Protein AF-A0A1V9ZMR1-F1 (afdb_monomer_lite)

pLDDT: mean 74.69, std 26.02, range [22.69, 98.94]

Structure (mmCIF, N/CA/C/O backbone):
data_AF-A0A1V9ZMR1-F1
#
_entry.id   AF-A0A1V9ZMR1-F1
#
loop_
_atom_site.group_PDB
_atom_site.id
_atom_site.type_symbol
_atom_site.label_atom_id
_atom_site.label_alt_id
_atom_site.label_comp_id
_atom_site.label_asym_id
_atom_site.label_entity_id
_atom_site.label_seq_id
_atom_site.pdbx_PDB_ins_code
_atom_site.Cartn_x
_atom_site.Cartn_y
_atom_site.Cartn_z
_atom_site.occupancy
_atom_site.B_iso_or_equiv
_atom_site.auth_seq_id
_atom_site.auth_comp_id
_atom_site.auth_asym_id
_atom_site.auth_atom_id
_atom_site.pdbx_PDB_model_num
ATOM 1 N N . MET A 1 1 ? 82.048 -10.268 -38.237 1.00 40.72 1 MET A N 1
ATOM 2 C CA . MET A 1 1 ? 81.404 -9.074 -38.825 1.00 40.72 1 MET A CA 1
ATOM 3 C C . MET A 1 1 ? 79.980 -9.460 -39.191 1.00 40.72 1 MET A C 1
ATOM 5 O O . MET A 1 1 ? 79.802 -10.261 -40.097 1.00 40.72 1 MET A O 1
ATOM 9 N N . ALA A 1 2 ? 78.994 -9.025 -38.403 1.00 40.44 2 ALA A N 1
ATOM 10 C CA . ALA A 1 2 ? 77.586 -9.368 -38.602 1.00 40.44 2 ALA A CA 1
ATOM 11 C C . ALA A 1 2 ? 76.919 -8.357 -39.550 1.00 40.44 2 ALA A C 1
ATOM 13 O O . ALA A 1 2 ? 77.137 -7.154 -39.434 1.00 40.44 2 ALA A O 1
ATOM 14 N N . ASN A 1 3 ? 76.145 -8.877 -40.499 1.00 40.16 3 ASN A N 1
ATOM 15 C CA . ASN A 1 3 ? 75.461 -8.156 -41.572 1.00 40.16 3 ASN A CA 1
ATOM 16 C C . ASN A 1 3 ? 74.218 -7.416 -41.020 1.00 40.16 3 ASN A C 1
ATOM 18 O O . ASN A 1 3 ? 73.442 -8.052 -40.299 1.00 40.16 3 ASN A O 1
ATOM 22 N N . PRO A 1 4 ? 73.973 -6.124 -41.321 1.00 53.78 4 PRO A N 1
ATOM 23 C CA . PRO A 1 4 ? 72.760 -5.450 -40.869 1.00 53.78 4 PRO A CA 1
ATOM 24 C C . PRO A 1 4 ? 71.544 -5.948 -41.667 1.00 53.78 4 PRO A C 1
ATOM 26 O O . PRO A 1 4 ? 71.547 -5.970 -42.899 1.00 53.78 4 PRO A O 1
ATOM 29 N N . ARG A 1 5 ? 70.497 -6.378 -40.951 1.00 52.12 5 ARG A N 1
ATOM 30 C CA . ARG A 1 5 ? 69.212 -6.795 -41.530 1.00 52.12 5 ARG A CA 1
ATOM 31 C C . ARG A 1 5 ? 68.564 -5.613 -42.259 1.00 52.12 5 ARG A C 1
ATOM 33 O O . ARG A 1 5 ? 68.347 -4.563 -41.661 1.00 52.12 5 ARG A O 1
ATOM 40 N N . LYS A 1 6 ? 68.229 -5.806 -43.538 1.00 55.25 6 LYS A N 1
ATOM 41 C CA . LYS A 1 6 ? 67.330 -4.925 -44.296 1.00 55.25 6 LYS A CA 1
ATOM 42 C C . LYS A 1 6 ? 65.919 -5.050 -43.722 1.00 55.25 6 LYS A C 1
ATOM 44 O O . LYS A 1 6 ? 65.352 -6.139 -43.753 1.00 55.25 6 LYS A O 1
ATOM 49 N N . VAL A 1 7 ? 65.376 -3.942 -43.231 1.00 49.50 7 VAL A N 1
ATOM 50 C CA . VAL A 1 7 ? 63.947 -3.786 -42.938 1.00 49.50 7 VAL A CA 1
ATOM 51 C C . VAL A 1 7 ? 63.210 -3.737 -44.279 1.00 49.50 7 VAL A C 1
ATOM 53 O O . VAL A 1 7 ? 63.598 -2.982 -45.173 1.00 49.50 7 VAL A O 1
ATOM 56 N N . THR A 1 8 ? 62.218 -4.605 -44.466 1.00 52.25 8 THR A N 1
ATOM 57 C CA . THR A 1 8 ? 61.398 -4.667 -45.683 1.00 52.25 8 THR A CA 1
ATOM 58 C C . THR A 1 8 ? 60.171 -3.755 -45.569 1.00 52.25 8 THR A C 1
ATOM 60 O O . THR A 1 8 ? 59.596 -3.662 -44.487 1.00 52.25 8 THR A O 1
ATOM 63 N N . PRO A 1 9 ? 59.698 -3.152 -46.678 1.00 53.91 9 PRO A N 1
ATOM 64 C CA . PRO A 1 9 ? 58.627 -2.137 -46.705 1.00 53.91 9 PRO A CA 1
ATOM 65 C C . PRO A 1 9 ? 57.223 -2.621 -46.279 1.00 53.91 9 PRO A C 1
ATOM 67 O O . PRO A 1 9 ? 56.260 -1.867 -46.357 1.00 53.91 9 PRO A O 1
ATOM 70 N N . MET A 1 10 ? 57.080 -3.871 -45.827 1.00 51.03 10 MET A N 1
ATOM 71 C CA . MET A 1 10 ? 55.825 -4.408 -45.287 1.00 51.03 10 MET A CA 1
ATOM 72 C C . MET A 1 10 ? 55.606 -4.038 -43.810 1.00 51.03 10 MET A C 1
ATOM 74 O O . MET A 1 10 ? 54.456 -3.829 -43.426 1.00 51.03 10 MET A O 1
ATOM 78 N N . ASP A 1 11 ? 56.675 -3.893 -43.014 1.00 49.22 11 ASP A N 1
ATOM 79 C CA . ASP A 1 11 ? 56.573 -3.594 -41.571 1.00 49.22 11 ASP A CA 1
ATOM 80 C C . ASP A 1 11 ? 56.070 -2.164 -41.304 1.00 49.22 11 ASP A C 1
ATOM 82 O O . ASP A 1 11 ? 55.247 -1.952 -40.417 1.00 49.22 11 ASP A O 1
ATOM 86 N N . GLU A 1 12 ? 56.461 -1.187 -42.130 1.00 53.03 12 GLU A N 1
ATOM 87 C CA . GLU A 1 12 ? 55.986 0.202 -41.998 1.00 53.03 12 GLU A CA 1
ATOM 88 C C . GLU A 1 12 ? 54.477 0.334 -42.287 1.00 53.03 12 GLU A C 1
ATOM 90 O O . GLU A 1 12 ? 53.785 1.123 -41.643 1.00 53.03 12 GLU A O 1
ATOM 95 N N . SER A 1 13 ? 53.929 -0.491 -43.190 1.00 53.84 13 SER A N 1
ATOM 96 C CA . SER A 1 13 ? 52.505 -0.440 -43.564 1.00 53.84 13 SER A CA 1
ATOM 97 C C . SER A 1 13 ? 51.562 -0.988 -42.482 1.00 53.84 13 SER A C 1
ATOM 99 O O . SER A 1 13 ? 50.432 -0.514 -42.332 1.00 53.84 13 SER A O 1
ATOM 101 N N . MET A 1 14 ? 52.021 -1.970 -41.695 1.00 53.78 14 MET A N 1
ATOM 102 C CA . MET A 1 14 ? 51.246 -2.555 -40.595 1.00 53.78 14 MET A CA 1
ATOM 103 C C . MET A 1 14 ? 51.212 -1.636 -39.369 1.00 53.78 14 MET A C 1
ATOM 105 O O . MET A 1 14 ? 50.169 -1.524 -38.714 1.00 53.78 14 MET A O 1
ATOM 109 N N . ASP A 1 15 ? 52.310 -0.935 -39.081 1.00 57.62 15 ASP A N 1
ATOM 110 C CA . ASP A 1 15 ? 52.366 0.051 -37.999 1.00 57.62 15 ASP A CA 1
ATOM 111 C C . ASP A 1 15 ? 51.496 1.280 -38.299 1.00 57.62 15 ASP A C 1
ATOM 113 O O . ASP A 1 15 ? 50.778 1.769 -37.417 1.00 57.62 15 ASP A O 1
ATOM 117 N N . GLU A 1 16 ? 51.463 1.731 -39.554 1.00 58.50 16 GLU A N 1
ATOM 118 C CA . GLU A 1 16 ? 50.630 2.858 -39.974 1.00 58.50 16 GLU A CA 1
ATOM 119 C C . GLU A 1 16 ? 49.130 2.520 -39.875 1.00 58.50 16 GLU A C 1
ATOM 121 O O . GLU A 1 16 ? 48.372 3.262 -39.237 1.00 58.50 16 GLU A O 1
ATOM 126 N N . ALA A 1 17 ? 48.715 1.338 -40.349 1.00 58.88 17 ALA A N 1
ATOM 127 C CA . ALA A 1 17 ? 47.338 0.848 -40.227 1.00 58.88 17 ALA A CA 1
ATOM 128 C C . ALA A 1 17 ? 46.895 0.679 -38.758 1.00 58.88 17 ALA A C 1
ATOM 130 O O . ALA A 1 17 ? 45.774 1.038 -38.377 1.00 58.88 17 ALA A O 1
ATOM 131 N N . THR A 1 18 ? 47.786 0.190 -37.891 1.00 63.19 18 THR A N 1
ATOM 132 C CA . THR A 1 18 ? 47.510 0.026 -36.453 1.00 63.19 18 THR A CA 1
ATOM 133 C C . THR A 1 18 ? 47.405 1.381 -35.740 1.00 63.19 18 THR A C 1
ATOM 135 O O . THR A 1 18 ? 46.574 1.564 -34.838 1.00 63.19 18 THR A O 1
ATOM 138 N N . SER A 1 19 ? 48.199 2.367 -36.167 1.00 68.69 19 SER A N 1
ATOM 139 C CA . SER A 1 19 ? 48.128 3.746 -35.673 1.00 68.69 19 SER A CA 1
ATOM 140 C C . SER A 1 19 ? 46.801 4.424 -36.044 1.00 68.69 19 SER A C 1
ATOM 142 O O . SER A 1 19 ? 46.192 5.110 -35.212 1.00 68.69 19 SER A O 1
ATOM 144 N N . GLU A 1 20 ? 46.294 4.160 -37.248 1.00 70.44 20 GLU A N 1
ATOM 145 C CA . GLU A 1 20 ? 45.071 4.758 -37.772 1.00 70.44 20 GLU A CA 1
ATOM 146 C C . GLU A 1 20 ? 43.820 4.194 -37.081 1.00 70.44 20 GLU A C 1
ATOM 148 O O . GLU A 1 20 ? 42.937 4.951 -36.662 1.00 70.44 20 GLU A O 1
ATOM 153 N N . VAL A 1 21 ? 43.791 2.883 -36.815 1.00 71.19 21 VAL A N 1
ATOM 154 C CA . VAL A 1 21 ? 42.733 2.237 -36.015 1.00 71.19 21 VAL A CA 1
ATOM 155 C C . VAL A 1 21 ? 42.695 2.793 -34.586 1.00 71.19 21 VAL A C 1
ATOM 157 O O . VAL A 1 21 ? 41.619 3.113 -34.065 1.00 71.19 21 VAL A O 1
ATOM 160 N N . ARG A 1 22 ? 43.858 2.985 -33.946 1.00 70.88 22 ARG A N 1
ATOM 161 C CA . ARG A 1 22 ? 43.945 3.594 -32.604 1.00 70.88 22 ARG A CA 1
ATOM 162 C C . ARG A 1 22 ? 43.466 5.046 -32.606 1.00 70.88 22 ARG A C 1
ATOM 164 O O . ARG A 1 22 ? 42.767 5.462 -31.677 1.00 70.88 22 ARG A O 1
ATOM 171 N N . ARG A 1 23 ? 43.792 5.813 -33.650 1.00 72.94 23 ARG A N 1
ATOM 172 C CA . ARG A 1 23 ? 43.338 7.200 -33.825 1.00 72.94 23 ARG A CA 1
ATOM 173 C C . ARG A 1 23 ? 41.821 7.270 -34.013 1.00 72.94 23 ARG A C 1
ATOM 175 O O . ARG A 1 23 ? 41.168 8.076 -33.348 1.00 72.94 23 ARG A O 1
ATOM 182 N N . LYS A 1 24 ? 41.242 6.382 -34.823 1.00 73.94 24 LYS A N 1
ATOM 183 C CA . LYS A 1 24 ? 39.790 6.285 -35.031 1.00 73.94 24 LYS A CA 1
ATOM 184 C C . LYS A 1 24 ? 39.051 5.938 -33.734 1.00 73.94 24 LYS A C 1
ATOM 186 O O . LYS A 1 24 ? 38.147 6.670 -33.341 1.00 73.94 24 LYS A O 1
ATOM 191 N N . LYS A 1 25 ? 39.533 4.941 -32.981 1.00 74.44 25 LYS A N 1
ATOM 192 C CA . LYS A 1 25 ? 38.951 4.533 -31.686 1.00 74.44 25 LYS A CA 1
ATOM 193 C C . LYS A 1 25 ? 38.959 5.664 -30.647 1.00 74.44 25 LYS A C 1
ATOM 195 O O . LYS A 1 25 ? 37.958 5.883 -29.969 1.00 74.44 25 LYS A O 1
ATOM 200 N N . ARG A 1 26 ? 40.053 6.435 -30.559 1.00 75.31 26 ARG A N 1
ATOM 201 C CA . ARG A 1 26 ? 40.136 7.628 -29.689 1.00 75.31 26 ARG A CA 1
ATOM 202 C C . ARG A 1 26 ? 39.150 8.720 -30.106 1.00 75.31 26 ARG A C 1
ATOM 204 O O . ARG A 1 26 ? 38.562 9.380 -29.251 1.00 75.31 26 ARG A O 1
ATOM 211 N N . THR A 1 27 ? 38.960 8.898 -31.411 1.00 83.00 27 THR A N 1
ATOM 212 C CA . THR A 1 27 ? 38.038 9.899 -31.961 1.00 83.00 27 THR A CA 1
ATOM 213 C C . THR A 1 27 ? 36.581 9.524 -31.671 1.00 83.00 27 THR A C 1
ATOM 215 O O . THR A 1 27 ? 35.808 10.370 -31.219 1.00 83.00 27 THR A O 1
ATOM 218 N N . ASP A 1 28 ? 36.226 8.247 -31.823 1.00 80.62 28 ASP A N 1
ATOM 219 C CA . ASP A 1 28 ? 34.891 7.726 -31.511 1.00 80.62 28 ASP A CA 1
ATOM 220 C C . ASP A 1 28 ? 34.577 7.804 -30.010 1.00 80.62 28 ASP A C 1
ATOM 222 O O . ASP A 1 28 ? 33.473 8.191 -29.611 1.00 80.62 28 ASP A O 1
ATOM 226 N N . GLU A 1 29 ? 35.557 7.515 -29.149 1.00 79.19 29 GLU A N 1
ATOM 227 C CA . GLU A 1 29 ? 35.392 7.642 -27.701 1.00 79.19 29 GLU A CA 1
ATOM 228 C C . GLU A 1 29 ? 35.200 9.106 -27.274 1.00 79.19 29 GLU A C 1
ATOM 230 O O . GLU A 1 29 ? 34.307 9.411 -26.474 1.00 79.19 29 GLU A O 1
ATOM 235 N N . ALA A 1 30 ? 35.967 10.033 -27.856 1.00 80.94 30 ALA A N 1
ATOM 236 C CA . ALA A 1 30 ? 35.803 11.467 -27.628 1.00 80.94 30 ALA A CA 1
ATOM 237 C C . ALA A 1 30 ? 34.423 11.965 -28.094 1.00 80.94 30 ALA A C 1
ATOM 239 O O . ALA A 1 30 ? 33.764 12.737 -27.389 1.00 80.94 30 ALA A O 1
ATOM 240 N N . LEU A 1 31 ? 33.936 11.478 -29.240 1.00 81.38 31 LEU A N 1
ATOM 241 C CA . LEU A 1 31 ? 32.598 11.789 -29.742 1.00 81.38 31 LEU A CA 1
ATOM 242 C C . LEU A 1 31 ? 31.509 11.257 -28.796 1.00 81.38 31 LEU A C 1
ATOM 244 O O . LEU A 1 31 ? 30.530 11.958 -28.516 1.00 81.38 31 LEU A O 1
ATOM 248 N N . ARG A 1 32 ? 31.693 10.047 -28.251 1.00 78.81 32 ARG A N 1
ATOM 249 C CA . ARG A 1 32 ? 30.771 9.434 -27.284 1.00 78.81 32 ARG A CA 1
ATOM 250 C C . ARG A 1 32 ? 30.720 10.221 -25.975 1.00 78.81 32 ARG A C 1
ATOM 252 O O . ARG A 1 32 ? 29.622 10.513 -25.501 1.00 78.81 32 ARG A O 1
ATOM 259 N N . ARG A 1 33 ? 31.875 10.639 -25.441 1.00 83.81 33 ARG A N 1
ATOM 260 C CA . ARG A 1 33 ? 31.962 11.505 -24.248 1.00 83.81 33 ARG A CA 1
ATOM 261 C C . ARG A 1 33 ? 31.252 12.838 -24.475 1.00 83.81 33 ARG A C 1
ATOM 263 O O . ARG A 1 33 ? 30.378 13.201 -23.695 1.00 83.81 33 ARG A O 1
ATOM 270 N N . LYS A 1 34 ? 31.504 13.498 -25.609 1.00 84.12 34 LYS A N 1
ATOM 271 C CA . LYS A 1 34 ? 30.852 14.769 -25.973 1.00 84.12 34 LYS A CA 1
ATOM 272 C C . LYS A 1 34 ? 29.332 14.627 -26.139 1.00 84.12 34 LYS A C 1
ATOM 274 O O . LYS A 1 34 ? 28.573 15.546 -25.822 1.00 84.12 34 LYS A O 1
ATOM 279 N N . LYS A 1 35 ? 28.854 13.472 -26.620 1.00 82.25 35 LYS A N 1
ATOM 280 C CA . LYS A 1 35 ? 27.419 13.152 -26.711 1.00 82.25 35 LYS A CA 1
ATOM 281 C C . LYS A 1 35 ? 26.794 12.951 -25.326 1.00 82.25 35 LYS A C 1
ATOM 283 O O . LYS A 1 35 ? 25.692 13.448 -25.098 1.00 82.25 35 LYS A O 1
ATOM 288 N N . GLU A 1 36 ? 27.482 12.277 -24.406 1.00 80.31 36 GLU A N 1
ATOM 289 C CA . GLU A 1 36 ? 27.025 12.111 -23.018 1.00 80.31 36 GLU A CA 1
ATOM 290 C C . GLU A 1 36 ? 27.040 13.429 -22.233 1.00 80.31 36 GLU A C 1
ATOM 292 O O . GLU A 1 36 ? 26.062 13.742 -21.556 1.00 80.31 36 GLU A O 1
ATOM 297 N N . GLU A 1 37 ? 28.056 14.274 -22.407 1.00 85.25 37 GLU A N 1
ATOM 298 C CA . GLU A 1 37 ? 28.092 15.624 -21.827 1.00 85.25 37 GLU A CA 1
ATOM 299 C C . GLU A 1 37 ? 26.918 16.482 -22.310 1.00 85.25 37 GLU A C 1
ATOM 301 O O . GLU A 1 37 ? 26.237 17.119 -21.506 1.00 85.25 37 GLU A O 1
ATOM 306 N N . ARG A 1 38 ? 26.606 16.446 -23.614 1.00 82.94 38 ARG A N 1
ATOM 307 C CA . ARG A 1 38 ? 25.438 17.146 -24.177 1.00 82.94 38 ARG A CA 1
ATOM 308 C C . ARG A 1 38 ? 24.120 16.627 -23.605 1.00 82.94 38 ARG A C 1
ATOM 310 O O . ARG A 1 38 ? 23.246 17.430 -23.281 1.00 82.94 38 ARG A O 1
ATOM 317 N N . LYS A 1 39 ? 23.967 15.308 -23.445 1.00 76.38 39 LYS A N 1
ATOM 318 C CA . LYS A 1 39 ? 22.781 14.713 -22.801 1.00 76.38 39 LYS A CA 1
ATOM 319 C C . LYS A 1 39 ? 22.681 15.108 -21.327 1.00 76.38 39 LYS A C 1
ATOM 321 O O . LYS A 1 39 ? 21.587 15.430 -20.869 1.00 76.38 39 LYS A O 1
ATOM 326 N N . SER A 1 40 ? 23.796 15.107 -20.600 1.00 76.44 40 SER A N 1
ATOM 327 C CA . SER A 1 40 ? 23.865 15.518 -19.194 1.00 76.44 40 SER A CA 1
ATOM 328 C C . SER A 1 40 ? 23.487 16.994 -19.031 1.00 76.44 40 SER A C 1
ATOM 330 O O . SER A 1 40 ? 22.601 17.328 -18.246 1.00 76.44 40 SER A O 1
ATOM 332 N N . ALA A 1 41 ? 24.041 17.873 -19.871 1.00 79.75 41 ALA A N 1
ATOM 333 C CA . ALA A 1 41 ? 23.693 19.290 -19.902 1.00 79.75 41 ALA A CA 1
ATOM 334 C C . ALA A 1 41 ? 22.216 19.524 -20.271 1.00 79.75 41 ALA A C 1
ATOM 336 O O . ALA A 1 41 ? 21.562 20.378 -19.675 1.00 79.75 41 ALA A O 1
ATOM 337 N N . ALA A 1 42 ? 21.659 18.750 -21.208 1.00 75.44 42 ALA A N 1
ATOM 338 C CA . ALA A 1 42 ? 20.239 18.820 -21.555 1.00 75.44 42 ALA A CA 1
ATOM 339 C C . ALA A 1 42 ? 19.331 18.365 -20.398 1.00 75.44 42 ALA A C 1
ATOM 341 O O . ALA A 1 42 ? 18.312 19.004 -20.136 1.00 75.44 42 ALA A O 1
ATOM 342 N N . ARG A 1 43 ? 19.713 17.305 -19.667 1.00 77.69 43 ARG A N 1
ATOM 343 C CA . ARG A 1 43 ? 19.013 16.865 -18.447 1.00 77.69 43 ARG A CA 1
ATOM 344 C C . ARG A 1 43 ? 19.057 17.939 -17.365 1.00 77.69 43 ARG A C 1
ATOM 346 O O . ARG A 1 43 ? 18.012 18.237 -16.799 1.00 77.69 43 ARG A O 1
ATOM 353 N N . LYS A 1 44 ? 20.222 18.558 -17.143 1.00 76.69 44 LYS A N 1
ATOM 354 C CA . LYS A 1 44 ? 20.385 19.663 -16.191 1.00 76.69 44 LYS A CA 1
ATOM 355 C C . LYS A 1 44 ? 19.506 20.859 -16.562 1.00 76.69 44 LYS A C 1
ATOM 357 O O . LYS A 1 44 ? 18.705 21.286 -15.750 1.00 76.69 44 LYS A O 1
ATOM 362 N N . ARG A 1 45 ? 19.524 21.309 -17.822 1.00 77.81 45 ARG A N 1
ATOM 363 C CA . ARG A 1 45 ? 18.645 22.398 -18.298 1.00 77.81 45 ARG A CA 1
ATOM 364 C C . ARG A 1 45 ? 17.158 22.074 -18.151 1.00 77.81 45 ARG A C 1
ATOM 366 O O . ARG A 1 45 ? 16.372 22.959 -17.830 1.00 77.81 45 ARG A O 1
ATOM 373 N N . LYS A 1 46 ? 16.754 20.825 -18.410 1.00 68.12 46 LYS A N 1
ATOM 374 C CA . LYS A 1 46 ? 15.365 20.386 -18.213 1.00 68.12 46 LYS A CA 1
ATOM 375 C C . LYS A 1 46 ? 14.983 20.418 -16.733 1.00 68.12 46 LYS A C 1
ATOM 377 O O . LYS A 1 46 ? 13.898 20.891 -16.417 1.00 68.12 46 LYS A O 1
ATOM 382 N N . HIS A 1 47 ? 15.873 19.949 -15.861 1.00 68.44 47 HIS A N 1
ATOM 383 C CA . HIS A 1 47 ? 15.715 20.020 -14.413 1.00 68.44 47 HIS A CA 1
ATOM 384 C C . HIS A 1 47 ? 15.603 21.477 -13.941 1.00 68.44 47 HIS A C 1
ATOM 386 O O . HIS A 1 47 ? 14.606 21.817 -13.321 1.00 68.44 47 HIS A O 1
ATOM 392 N N . ASP A 1 48 ? 16.519 22.359 -14.346 1.00 70.69 48 ASP A N 1
ATOM 393 C CA . ASP A 1 48 ? 16.503 23.780 -13.975 1.00 70.69 48 ASP A CA 1
ATOM 394 C C . ASP A 1 48 ? 15.211 24.479 -14.441 1.00 70.69 48 ASP A C 1
ATOM 396 O O . ASP A 1 48 ? 14.601 25.231 -13.683 1.00 70.69 48 ASP A O 1
ATOM 400 N N . LYS A 1 49 ? 14.732 24.181 -15.662 1.00 67.62 49 LYS A N 1
ATOM 401 C CA . LYS A 1 49 ? 13.441 24.684 -16.167 1.00 67.62 49 LYS A CA 1
ATOM 402 C C . LYS A 1 49 ? 12.249 24.168 -15.356 1.00 67.62 49 LYS A C 1
ATOM 404 O O . LYS A 1 49 ? 11.324 24.932 -15.102 1.00 67.62 49 LYS A O 1
ATOM 409 N N . GLN A 1 50 ? 12.249 22.891 -14.970 1.00 52.50 50 GLN A N 1
ATOM 410 C CA . GLN A 1 50 ? 11.187 22.310 -14.141 1.00 52.50 50 GLN A CA 1
ATOM 411 C C . GLN A 1 50 ? 11.182 22.914 -12.734 1.00 52.50 50 GLN A C 1
ATOM 413 O O . GLN A 1 50 ? 10.113 23.255 -12.237 1.00 52.50 50 GLN A O 1
ATOM 418 N N . THR A 1 51 ? 12.358 23.116 -12.137 1.00 55.69 51 THR A N 1
ATOM 419 C CA . THR A 1 51 ? 12.516 23.795 -10.846 1.00 55.69 51 THR A CA 1
ATOM 420 C C . THR A 1 51 ? 12.008 25.232 -10.925 1.00 55.69 51 THR A C 1
ATOM 422 O O . THR A 1 51 ? 11.163 25.620 -10.128 1.00 55.69 51 THR A O 1
ATOM 425 N N . ALA A 1 52 ? 12.421 26.001 -11.938 1.00 61.81 52 ALA A N 1
ATOM 426 C CA . ALA A 1 52 ? 11.963 27.378 -12.127 1.00 61.81 52 ALA A CA 1
ATOM 427 C C . ALA A 1 52 ? 10.444 27.473 -12.364 1.00 61.81 52 ALA A C 1
ATOM 429 O O . ALA A 1 52 ? 9.787 28.365 -11.827 1.00 61.81 52 ALA A O 1
ATOM 430 N N . ALA A 1 53 ? 9.867 26.544 -13.135 1.00 54.47 53 ALA A N 1
ATOM 431 C CA . ALA A 1 53 ? 8.422 26.464 -13.333 1.00 54.47 53 ALA A CA 1
ATOM 432 C C . ALA A 1 53 ? 7.686 26.141 -12.024 1.00 54.47 53 ALA A C 1
ATOM 434 O O . ALA A 1 53 ? 6.680 26.783 -11.728 1.00 54.47 53 ALA A O 1
ATOM 435 N N . ALA A 1 54 ? 8.203 25.209 -11.217 1.00 47.69 54 ALA A N 1
ATOM 436 C CA . ALA A 1 54 ? 7.645 24.885 -9.905 1.00 47.69 54 ALA A CA 1
ATOM 437 C C . ALA A 1 54 ? 7.683 26.096 -8.957 1.00 47.69 54 ALA A C 1
ATOM 439 O O . ALA A 1 54 ? 6.661 26.429 -8.362 1.00 47.69 54 ALA A O 1
ATOM 440 N N . THR A 1 55 ? 8.806 26.822 -8.900 1.00 58.47 55 THR A N 1
ATOM 441 C CA . THR A 1 55 ? 8.936 28.056 -8.107 1.00 58.47 55 THR A CA 1
ATOM 442 C C . THR A 1 55 ? 7.963 29.142 -8.575 1.00 58.47 55 THR A C 1
ATOM 444 O O . THR A 1 55 ? 7.330 29.812 -7.758 1.00 58.47 55 THR A O 1
ATOM 447 N N . LYS A 1 56 ? 7.782 29.305 -9.893 1.00 57.31 56 LYS A N 1
ATOM 448 C CA . LYS A 1 56 ? 6.822 30.271 -10.445 1.00 57.31 56 LYS A CA 1
ATOM 449 C C . LYS A 1 56 ? 5.381 29.887 -10.104 1.00 57.31 56 LYS A C 1
ATOM 451 O O . LYS A 1 56 ? 4.615 30.751 -9.687 1.00 57.31 56 LYS A O 1
ATOM 456 N N . ILE A 1 57 ? 5.022 28.607 -10.199 1.00 50.75 57 ILE A N 1
ATOM 457 C CA . ILE A 1 57 ? 3.703 28.115 -9.778 1.00 50.75 57 ILE A CA 1
ATOM 458 C C . ILE A 1 57 ? 3.479 28.368 -8.282 1.00 50.75 57 ILE A C 1
ATOM 460 O O . ILE A 1 57 ? 2.430 28.895 -7.924 1.00 50.75 57 ILE A O 1
ATOM 464 N N . GLN A 1 58 ? 4.461 28.082 -7.421 1.00 47.94 58 GLN A N 1
ATOM 465 C CA . GLN A 1 58 ? 4.370 28.384 -5.987 1.00 47.94 58 GLN A CA 1
ATOM 466 C C . GLN A 1 58 ? 4.129 29.880 -5.732 1.00 47.94 58 GLN A C 1
ATOM 468 O O . GLN A 1 58 ? 3.266 30.229 -4.930 1.00 47.94 58 GLN A O 1
ATOM 473 N N . SER A 1 59 ? 4.811 30.776 -6.457 1.00 51.72 59 SER A N 1
ATOM 474 C CA . SER A 1 59 ? 4.583 32.225 -6.330 1.00 51.72 59 SER A CA 1
ATOM 475 C C . SER A 1 59 ? 3.172 32.662 -6.752 1.00 51.72 59 SER A C 1
ATOM 477 O O . SER A 1 59 ? 2.571 33.510 -6.094 1.00 51.72 59 SER A O 1
ATOM 479 N N . LEU A 1 60 ? 2.609 32.047 -7.799 1.00 48.44 60 LEU A N 1
ATOM 480 C CA . LEU A 1 60 ? 1.254 32.332 -8.281 1.00 48.44 60 LEU A CA 1
ATOM 481 C C . LEU A 1 60 ? 0.183 31.806 -7.316 1.00 48.44 60 LEU A C 1
ATOM 483 O O . LEU A 1 60 ? -0.793 32.503 -7.053 1.00 48.44 60 LEU A O 1
ATOM 487 N N . VAL A 1 61 ? 0.389 30.614 -6.747 1.00 45.19 61 VAL A N 1
ATOM 488 C CA . VAL A 1 61 ? -0.495 30.037 -5.721 1.00 45.19 61 VAL A CA 1
ATOM 489 C C . VAL A 1 61 ? -0.497 30.904 -4.460 1.00 45.19 61 VAL A C 1
ATOM 491 O O . VAL A 1 61 ? -1.574 31.217 -3.955 1.00 45.19 61 VAL A O 1
ATOM 494 N N . ARG A 1 62 ? 0.673 31.386 -4.010 1.00 46.44 62 ARG A N 1
ATOM 495 C CA . ARG A 1 62 ? 0.761 32.347 -2.895 1.00 46.44 62 ARG A CA 1
ATOM 496 C C . ARG A 1 62 ? 0.018 33.648 -3.210 1.00 46.44 62 ARG A C 1
ATOM 498 O O . ARG A 1 62 ? -0.760 34.110 -2.386 1.00 46.44 62 ARG A O 1
ATOM 505 N N . GLY A 1 63 ? 0.193 34.208 -4.410 1.00 40.62 63 GLY A N 1
ATOM 506 C CA . GLY A 1 63 ? -0.508 35.429 -4.831 1.00 40.62 63 GLY A CA 1
ATOM 507 C C . GLY A 1 63 ? -2.036 35.283 -4.885 1.00 40.62 63 GLY A C 1
ATOM 508 O O . GLY A 1 63 ? -2.756 36.208 -4.509 1.00 40.62 63 GLY A O 1
ATOM 509 N N . ALA A 1 64 ? -2.537 34.116 -5.301 1.00 42.25 64 ALA A N 1
ATOM 510 C CA . ALA A 1 64 ? -3.968 33.812 -5.320 1.00 42.25 64 ALA A CA 1
ATOM 511 C C . ALA A 1 64 ? -4.544 33.598 -3.906 1.00 42.25 64 ALA A C 1
ATOM 513 O O . ALA A 1 64 ? -5.631 34.090 -3.614 1.00 42.25 64 ALA A O 1
ATOM 514 N N . GLN A 1 65 ? -3.805 32.937 -3.007 1.00 38.22 65 GLN A N 1
ATOM 515 C CA . GLN A 1 65 ? -4.215 32.728 -1.611 1.00 38.22 65 GLN A CA 1
ATOM 516 C C . GLN A 1 65 ? -4.291 34.040 -0.818 1.00 38.22 65 GLN A C 1
ATOM 518 O O . GLN A 1 65 ? -5.237 34.229 -0.055 1.00 38.22 65 GLN A O 1
ATOM 523 N N . THR A 1 66 ? -3.367 34.981 -1.043 1.00 39.03 66 THR A N 1
ATOM 524 C CA . THR A 1 66 ? -3.414 36.307 -0.403 1.00 39.03 66 THR A CA 1
ATOM 525 C C . THR A 1 66 ? -4.647 37.109 -0.835 1.00 39.03 66 THR A C 1
ATOM 527 O O . THR A 1 66 ? -5.243 37.797 -0.013 1.00 39.03 66 THR A O 1
ATOM 530 N N . ARG A 1 67 ? -5.089 36.989 -2.096 1.00 37.44 67 ARG A N 1
ATOM 531 C CA . ARG A 1 67 ? -6.313 37.660 -2.578 1.00 37.44 67 ARG A CA 1
ATOM 532 C C . ARG A 1 67 ? -7.596 37.075 -1.977 1.00 37.44 67 ARG A C 1
ATOM 534 O O . ARG A 1 67 ? -8.496 37.843 -1.665 1.00 37.44 67 ARG A O 1
ATOM 541 N N . VAL A 1 68 ? -7.653 35.759 -1.756 1.00 36.91 68 VAL A N 1
ATOM 542 C CA . VAL A 1 68 ? -8.792 35.091 -1.089 1.00 36.91 68 VAL A CA 1
ATOM 543 C C . VAL A 1 68 ? -8.839 35.408 0.413 1.00 36.91 68 VAL A C 1
ATOM 545 O O . VAL A 1 68 ? -9.917 35.510 0.991 1.00 36.91 68 VAL A O 1
ATOM 548 N N . TYR A 1 69 ? -7.685 35.611 1.057 1.00 31.97 69 TYR A N 1
ATOM 549 C CA . TYR A 1 69 ? -7.642 36.028 2.463 1.00 31.97 69 TYR A CA 1
ATOM 550 C C . TYR A 1 69 ? -8.121 37.471 2.658 1.00 31.97 69 TYR A C 1
ATOM 552 O O . TYR A 1 69 ? -8.860 37.731 3.600 1.00 31.97 69 TYR A O 1
ATOM 560 N N . ILE A 1 70 ? -7.771 38.390 1.747 1.00 39.12 70 ILE A N 1
ATOM 561 C CA . ILE A 1 70 ? -8.194 39.798 1.834 1.00 39.12 70 ILE A CA 1
ATOM 562 C C . ILE A 1 70 ? -9.703 39.953 1.569 1.00 39.12 70 ILE A C 1
ATOM 564 O O . ILE A 1 70 ? -10.330 40.802 2.192 1.00 39.12 70 ILE A O 1
ATOM 568 N N . SER A 1 71 ? -10.321 39.110 0.730 1.00 38.34 71 SER A N 1
ATOM 569 C CA . SER A 1 71 ? -11.779 39.153 0.511 1.00 38.34 71 SER A CA 1
ATOM 570 C C . SER A 1 71 ? -12.613 38.604 1.678 1.00 38.34 71 SER A C 1
ATOM 572 O O . SER A 1 71 ? -13.795 38.912 1.761 1.00 38.34 71 SER A O 1
ATOM 574 N N . ASN A 1 72 ? -12.024 37.808 2.579 1.00 36.22 72 ASN A N 1
ATOM 575 C CA . ASN A 1 72 ? -12.727 37.210 3.728 1.00 36.22 72 ASN A CA 1
ATOM 576 C C . ASN A 1 72 ? -12.516 37.975 5.043 1.00 36.22 72 ASN A C 1
ATOM 578 O O . ASN A 1 72 ? -13.092 37.621 6.070 1.00 36.22 72 ASN A O 1
ATOM 582 N N . SER A 1 73 ? -11.700 39.025 5.019 1.00 36.62 73 SER A N 1
ATOM 583 C CA . SER A 1 73 ? -11.457 39.910 6.149 1.00 36.62 73 SER A CA 1
ATOM 584 C C . SER A 1 73 ? -11.726 41.352 5.735 1.00 36.62 73 SER A C 1
ATOM 586 O O . SER A 1 73 ? -10.788 42.117 5.540 1.00 36.62 73 SER A O 1
ATOM 588 N N . VAL A 1 74 ? -13.006 41.674 5.536 1.00 43.06 74 VAL A N 1
ATOM 589 C CA . VAL A 1 74 ? -13.703 42.930 5.882 1.00 43.06 74 VAL A CA 1
ATOM 590 C C . VAL A 1 74 ? -15.029 42.919 5.117 1.00 43.06 74 VAL A C 1
ATOM 592 O O . VAL A 1 74 ? -15.068 43.199 3.926 1.00 43.06 74 VAL A O 1
ATOM 595 N N . ALA A 1 75 ? -16.110 42.590 5.823 1.00 32.06 75 ALA A N 1
ATOM 596 C CA . ALA A 1 75 ? -17.455 43.092 5.548 1.00 32.06 75 ALA A CA 1
ATOM 597 C C . ALA A 1 75 ? -18.347 42.830 6.778 1.00 32.06 75 ALA A C 1
ATOM 599 O O . ALA A 1 75 ? -18.471 41.675 7.192 1.00 32.06 75 ALA A O 1
ATOM 600 N N . PRO A 1 76 ? -18.954 43.859 7.389 1.00 35.16 76 PRO A N 1
ATOM 601 C CA . PRO A 1 76 ? -20.197 43.709 8.130 1.00 35.16 76 PRO A CA 1
ATOM 602 C C . PRO A 1 76 ? -21.402 43.752 7.168 1.00 35.16 76 PRO A C 1
ATOM 604 O O . PRO A 1 76 ? -21.358 44.397 6.123 1.00 35.16 76 PRO A O 1
ATOM 607 N N . GLU A 1 77 ? -22.459 43.030 7.531 1.00 33.75 77 GLU A N 1
ATOM 608 C CA . GLU A 1 77 ? -23.739 42.891 6.813 1.00 33.75 77 GLU A CA 1
ATOM 609 C C . GLU A 1 77 ? -24.666 44.131 7.005 1.00 33.75 77 GLU A C 1
ATOM 611 O O . GLU A 1 77 ? -24.336 45.014 7.800 1.00 33.75 77 GLU A O 1
ATOM 616 N N . PRO A 1 78 ? -25.807 44.255 6.293 1.00 45.28 78 PRO A N 1
ATOM 617 C CA . PRO A 1 78 ? -25.983 45.147 5.148 1.00 45.28 78 PRO A CA 1
ATOM 618 C C . PRO A 1 78 ? -26.868 46.377 5.443 1.00 45.28 78 PRO A C 1
ATOM 620 O O . PRO A 1 78 ? -27.681 46.375 6.367 1.00 45.28 78 PRO A O 1
ATOM 623 N N . GLN A 1 79 ? -26.778 47.400 4.589 1.00 29.06 79 GLN A N 1
ATOM 624 C CA . GLN A 1 79 ? -27.864 48.361 4.371 1.00 29.06 79 GLN A CA 1
ATOM 625 C C . GLN A 1 79 ? -28.070 48.573 2.871 1.00 29.06 79 GLN A C 1
ATOM 627 O O . GLN A 1 79 ? -27.113 48.575 2.098 1.00 29.06 79 GLN A O 1
ATOM 632 N N . ASP A 1 80 ? -29.345 48.670 2.509 1.00 38.25 80 ASP A N 1
ATOM 633 C CA . ASP A 1 80 ? -29.883 48.801 1.163 1.00 38.25 80 ASP A CA 1
ATOM 634 C C . ASP A 1 80 ? -29.212 49.917 0.359 1.00 38.25 80 ASP A C 1
ATOM 636 O O . ASP A 1 80 ? -29.244 51.069 0.776 1.00 38.25 80 ASP A O 1
ATOM 640 N N . GLU A 1 81 ? -28.707 49.597 -0.834 1.00 30.09 81 GLU A N 1
ATOM 641 C CA . GLU A 1 81 ? -28.801 50.497 -1.986 1.00 30.09 81 GLU A CA 1
ATOM 642 C C . GLU A 1 81 ? -28.491 49.763 -3.298 1.00 30.09 81 GLU A C 1
ATOM 644 O O . GLU A 1 81 ? -27.522 49.018 -3.442 1.00 30.09 81 GLU A O 1
ATOM 649 N N . VAL A 1 82 ? -29.379 49.975 -4.264 1.00 41.00 82 VAL A N 1
ATOM 650 C CA . VAL A 1 82 ? -29.301 49.494 -5.642 1.00 41.00 82 VAL A CA 1
ATOM 651 C C . VAL A 1 82 ? -28.188 50.248 -6.370 1.00 41.00 82 VAL A C 1
ATOM 653 O O . VAL A 1 82 ? -28.271 51.465 -6.502 1.00 41.00 82 VAL A O 1
ATOM 656 N N . SER A 1 83 ? -27.190 49.547 -6.910 1.00 29.42 83 SER A N 1
ATOM 657 C CA . SER A 1 83 ? -26.421 50.033 -8.066 1.00 29.42 83 SER A CA 1
ATOM 658 C C . SER A 1 83 ? -25.721 48.887 -8.807 1.00 29.42 83 SER A C 1
ATOM 660 O O . SER A 1 83 ? -25.128 47.991 -8.211 1.00 29.42 83 SER A O 1
ATOM 662 N N . GLU A 1 84 ? -25.879 48.897 -10.129 1.00 44.28 84 GLU A N 1
ATOM 663 C CA . GLU A 1 84 ? -25.247 48.009 -11.108 1.00 44.28 84 GLU A CA 1
ATOM 664 C C . GLU A 1 84 ? -23.745 48.304 -11.219 1.00 44.28 84 GLU A C 1
ATOM 666 O O . GLU A 1 84 ? -23.412 49.482 -11.281 1.00 44.28 84 GLU A O 1
ATOM 671 N N . GLU A 1 85 ? -22.870 47.282 -11.327 1.00 33.12 85 GLU A N 1
ATOM 672 C CA . GLU A 1 85 ? -21.638 47.317 -12.156 1.00 33.12 85 GLU A CA 1
ATOM 673 C C . GLU A 1 85 ? -20.863 45.957 -12.214 1.00 33.12 85 GLU A C 1
ATOM 675 O O . GLU A 1 85 ? -21.266 45.010 -11.537 1.00 33.12 85 GLU A O 1
ATOM 680 N N . PRO A 1 86 ? -19.857 45.748 -13.107 1.00 33.94 86 PRO A N 1
ATOM 681 C CA . PRO A 1 86 ? -19.953 44.802 -14.223 1.00 33.94 86 PRO A CA 1
ATOM 682 C C . PRO A 1 86 ? -19.090 43.525 -14.104 1.00 33.94 86 PRO A C 1
ATOM 684 O O . PRO A 1 86 ? -18.189 43.393 -13.277 1.00 33.94 86 PRO A O 1
ATOM 687 N N . SER A 1 87 ? -19.351 42.565 -15.002 1.00 34.25 87 SER A N 1
ATOM 688 C CA . SER A 1 87 ? -18.663 41.272 -15.071 1.00 34.25 87 SER A CA 1
ATOM 689 C C . SER A 1 87 ? -17.185 41.394 -15.460 1.00 34.25 87 SER A C 1
ATOM 691 O O . SER A 1 87 ? -16.862 41.842 -16.562 1.00 34.25 87 SER A O 1
ATOM 693 N N . VAL A 1 88 ? -16.288 40.872 -14.622 1.00 33.69 88 VAL A N 1
ATOM 694 C CA . VAL A 1 88 ? -14.871 40.670 -14.962 1.00 33.69 88 VAL A CA 1
ATOM 695 C C . VAL A 1 88 ? -14.680 39.240 -15.476 1.00 33.69 88 VAL A C 1
ATOM 697 O O . VAL A 1 88 ? -14.212 38.348 -14.772 1.00 33.69 88 VAL A O 1
ATOM 700 N N . VAL A 1 89 ? -15.064 39.015 -16.733 1.00 37.66 89 VAL A N 1
ATOM 701 C CA . VAL A 1 89 ? -14.603 37.877 -17.541 1.00 37.66 89 VAL A CA 1
ATOM 702 C C . VAL A 1 89 ? -13.861 38.470 -18.728 1.00 37.66 89 VAL A C 1
ATOM 704 O O . VAL A 1 89 ? -14.457 38.768 -19.757 1.00 37.66 89 VAL A O 1
ATOM 707 N N . GLY A 1 90 ? -12.561 38.708 -18.574 1.00 35.31 90 GLY A N 1
ATOM 708 C CA . GLY A 1 90 ? -11.813 39.354 -19.648 1.00 35.31 90 GLY A CA 1
ATOM 709 C C . GLY A 1 90 ? -10.359 39.663 -19.346 1.00 35.31 90 GLY A C 1
ATOM 710 O O . GLY A 1 90 ? -9.923 40.745 -19.694 1.00 35.31 90 GLY A O 1
ATOM 711 N N . GLU A 1 91 ? -9.596 38.766 -18.709 1.00 31.53 91 GLU A N 1
ATOM 712 C CA . GLU A 1 91 ? -8.135 38.959 -18.656 1.00 31.53 91 GLU A CA 1
ATOM 713 C C . GLU A 1 91 ? -7.327 37.682 -18.352 1.00 31.53 91 GLU A C 1
ATOM 715 O O . GLU A 1 91 ? -6.448 37.666 -17.501 1.00 31.53 91 GLU A O 1
ATOM 720 N N . LEU A 1 92 ? -7.608 36.565 -19.036 1.00 30.95 92 LEU A N 1
ATOM 721 C CA . LEU A 1 92 ? -6.719 35.382 -19.003 1.00 30.95 92 LEU A CA 1
ATOM 722 C C . LEU A 1 92 ? -6.523 34.696 -20.365 1.00 30.95 92 LEU A C 1
ATOM 724 O O . LEU A 1 92 ? -5.952 33.610 -20.440 1.00 30.95 92 LEU A O 1
ATOM 728 N N . ALA A 1 93 ? -6.930 35.340 -21.458 1.00 31.88 93 ALA A N 1
ATOM 729 C CA . ALA A 1 93 ? -6.840 34.783 -22.804 1.00 31.88 93 ALA A CA 1
ATOM 730 C C . ALA A 1 93 ? -5.876 35.576 -23.699 1.00 31.88 93 ALA A C 1
ATOM 732 O O . ALA A 1 93 ? -6.276 35.991 -24.770 1.00 31.88 93 ALA A O 1
ATOM 733 N N . HIS A 1 94 ? -4.626 35.808 -23.279 1.00 30.81 94 HIS A N 1
ATOM 734 C CA . HIS A 1 94 ? -3.574 36.307 -24.188 1.00 30.81 94 HIS A CA 1
ATOM 735 C C . HIS A 1 94 ? -2.147 36.007 -23.695 1.00 30.81 94 HIS A C 1
ATOM 737 O O . HIS A 1 94 ? -1.317 36.899 -23.623 1.00 30.81 94 HIS A O 1
ATOM 743 N N . ILE A 1 95 ? -1.818 34.751 -23.369 1.00 30.38 95 ILE A N 1
ATOM 744 C CA . ILE A 1 95 ? -0.414 34.282 -23.383 1.00 30.38 95 ILE A CA 1
ATOM 745 C C . ILE A 1 95 ? -0.393 32.813 -23.820 1.00 30.38 95 ILE A C 1
ATOM 747 O O . ILE A 1 95 ? -0.177 31.904 -23.021 1.00 30.38 95 ILE A O 1
ATOM 751 N N . ALA A 1 96 ? -0.679 32.571 -25.094 1.00 32.25 96 ALA A N 1
ATOM 752 C CA . ALA A 1 96 ? -0.435 31.285 -25.736 1.00 32.25 96 ALA A CA 1
ATOM 753 C C . ALA A 1 96 ? -0.288 31.493 -27.244 1.00 32.25 96 ALA A C 1
ATOM 755 O O . ALA A 1 96 ? -1.103 31.006 -28.012 1.00 32.25 96 ALA A O 1
ATOM 756 N N . ASP A 1 97 ? 0.726 32.247 -27.659 1.00 30.55 97 ASP A N 1
ATOM 757 C CA . ASP A 1 97 ? 1.300 32.069 -28.988 1.00 30.55 97 ASP A CA 1
ATOM 758 C C . ASP A 1 97 ? 2.713 32.662 -29.049 1.00 30.55 97 ASP A C 1
ATOM 760 O O . ASP A 1 97 ? 3.034 33.580 -28.299 1.00 30.55 97 ASP A O 1
ATOM 764 N N . GLU A 1 98 ? 3.528 32.104 -29.945 1.00 29.19 98 GLU A N 1
ATOM 765 C CA . GLU A 1 98 ? 4.933 32.426 -30.265 1.00 29.19 98 GLU A CA 1
ATOM 766 C C . GLU A 1 98 ? 6.041 31.597 -29.575 1.00 29.19 98 GLU A C 1
ATOM 768 O O . GLU A 1 98 ? 6.782 32.057 -28.710 1.00 29.19 98 GLU A O 1
ATOM 773 N N . GLU A 1 99 ? 6.285 30.389 -30.102 1.00 31.45 99 GLU A N 1
ATOM 774 C CA . GLU A 1 99 ? 7.652 29.852 -30.212 1.00 31.45 99 GLU A CA 1
ATOM 775 C C . GLU A 1 99 ? 8.065 29.737 -31.695 1.00 31.45 99 GLU A C 1
ATOM 777 O O . GLU A 1 99 ? 7.694 28.795 -32.394 1.00 31.45 99 GLU A O 1
ATOM 782 N N . LYS A 1 100 ? 8.911 30.664 -32.168 1.00 27.92 100 LYS A N 1
ATOM 783 C CA . LYS A 1 100 ? 9.888 30.433 -33.253 1.00 27.92 100 LYS A CA 1
ATOM 784 C C . LYS A 1 100 ? 11.186 31.205 -32.964 1.00 27.92 100 LYS A C 1
ATOM 786 O O . LYS A 1 100 ? 11.125 32.300 -32.414 1.00 27.92 100 LYS A O 1
ATOM 791 N N . PRO A 1 101 ? 12.371 30.674 -33.330 1.00 38.09 101 PRO A N 1
ATOM 792 C CA . PRO A 1 101 ? 13.642 31.236 -32.891 1.00 38.09 101 PRO A CA 1
ATOM 793 C C . PRO A 1 101 ? 14.179 32.286 -33.875 1.00 38.09 101 PRO A C 1
ATOM 795 O O . PRO A 1 101 ? 14.201 32.062 -35.086 1.00 38.09 101 PRO A O 1
ATOM 798 N N . ARG A 1 102 ? 14.715 33.394 -33.352 1.00 29.48 102 ARG A N 1
ATOM 799 C CA . ARG A 1 102 ? 15.688 34.247 -34.055 1.00 29.48 102 ARG A CA 1
ATOM 800 C C . ARG A 1 102 ? 16.924 34.435 -33.176 1.00 29.48 102 ARG A C 1
ATOM 802 O O . ARG A 1 102 ? 16.813 34.538 -31.959 1.00 29.48 102 ARG A O 1
ATOM 809 N N . GLY A 1 103 ? 18.091 34.362 -33.813 1.00 28.16 103 GLY A N 1
ATOM 810 C CA . GLY A 1 103 ? 19.408 34.422 -33.180 1.00 28.16 103 GLY A CA 1
ATOM 811 C C . GLY A 1 103 ? 19.965 35.837 -32.999 1.00 28.16 103 GLY A C 1
ATOM 812 O O . GLY A 1 103 ? 19.230 36.809 -33.131 1.00 28.16 103 GLY A O 1
ATOM 813 N N . LEU A 1 104 ? 21.295 35.873 -32.793 1.00 27.92 104 LEU A N 1
ATOM 814 C CA . LEU A 1 104 ? 22.211 37.005 -32.510 1.00 27.92 104 LEU A CA 1
ATOM 815 C C . LEU A 1 104 ? 22.338 37.296 -31.001 1.00 27.92 104 LEU A C 1
ATOM 817 O O . LEU A 1 104 ? 21.365 37.600 -30.330 1.00 27.92 104 LEU A O 1
ATOM 821 N N . SER A 1 105 ? 23.442 36.914 -30.346 1.00 26.64 105 SER A N 1
ATOM 822 C CA . SER A 1 105 ? 24.789 37.526 -30.301 1.00 26.64 105 SER A CA 1
ATOM 823 C C . SER A 1 105 ? 24.837 38.861 -29.550 1.00 26.64 105 SER A C 1
ATOM 825 O O . SER A 1 105 ? 24.363 39.859 -30.075 1.00 26.64 105 SER A O 1
ATOM 827 N N . ALA A 1 106 ? 25.490 38.886 -28.384 1.00 27.61 106 ALA A N 1
ATOM 828 C CA . ALA A 1 106 ? 26.533 39.857 -28.032 1.00 27.61 106 ALA A CA 1
ATOM 829 C C . ALA A 1 106 ? 27.068 39.613 -26.608 1.00 27.61 106 ALA A C 1
ATOM 831 O O . ALA A 1 106 ? 26.370 39.131 -25.721 1.00 27.61 106 ALA A O 1
ATOM 832 N N . HIS A 1 107 ? 28.353 39.934 -26.480 1.00 27.47 107 HIS A N 1
ATOM 833 C CA . HIS A 1 107 ? 29.250 39.972 -25.326 1.00 27.47 107 HIS A CA 1
ATOM 834 C C . HIS A 1 107 ? 28.681 40.588 -24.045 1.00 27.47 107 HIS A C 1
ATOM 836 O O . HIS A 1 107 ? 27.842 41.461 -24.164 1.00 27.47 107 HIS A O 1
ATOM 842 N N . TRP A 1 108 ? 29.242 40.221 -22.876 1.00 26.72 108 TRP A N 1
ATOM 843 C CA . TRP A 1 108 ? 29.879 41.153 -21.917 1.00 26.72 108 TRP A CA 1
ATOM 844 C C . TRP A 1 108 ? 30.831 40.421 -20.935 1.00 26.72 108 TRP A C 1
ATOM 846 O O . TRP A 1 108 ? 30.475 39.451 -20.273 1.00 26.72 108 TRP A O 1
ATOM 856 N N . THR A 1 109 ? 32.075 40.903 -20.951 1.00 26.22 109 THR A N 1
ATOM 857 C CA . THR A 1 109 ? 33.125 41.067 -19.918 1.00 26.22 109 THR A CA 1
ATOM 858 C C . THR A 1 109 ? 33.023 40.435 -18.514 1.00 26.22 109 THR A C 1
ATOM 860 O O . THR A 1 109 ? 32.096 40.677 -17.749 1.00 26.22 109 THR A O 1
ATOM 863 N N . THR A 1 110 ? 34.124 39.776 -18.130 1.00 30.20 110 THR A N 1
ATOM 864 C CA . THR A 1 110 ? 34.609 39.484 -16.762 1.00 30.20 110 THR A CA 1
ATOM 865 C C . THR A 1 110 ? 34.961 40.734 -15.946 1.00 30.20 110 THR A C 1
ATOM 867 O O . THR A 1 110 ? 35.443 41.714 -16.515 1.00 30.20 110 THR A O 1
ATOM 870 N N . PRO A 1 111 ? 34.921 40.628 -14.604 1.00 29.77 111 PRO A N 1
ATOM 871 C CA . PRO A 1 111 ? 36.107 40.957 -13.808 1.00 29.77 111 PRO A CA 1
ATOM 872 C C . PRO A 1 111 ? 36.458 39.926 -12.719 1.00 29.77 111 PRO A C 1
ATOM 874 O O . PRO A 1 111 ? 35.677 39.055 -12.340 1.00 29.77 111 PRO A O 1
ATOM 877 N N . ALA A 1 112 ? 37.704 40.038 -12.263 1.00 27.20 112 ALA A N 1
ATOM 878 C CA . ALA A 1 112 ? 38.470 39.064 -11.504 1.00 27.20 112 ALA A CA 1
ATOM 879 C C . ALA A 1 112 ? 38.408 39.213 -9.966 1.00 27.20 112 ALA A C 1
ATOM 881 O O . ALA A 1 112 ? 38.181 40.290 -9.429 1.00 27.20 112 ALA A O 1
ATOM 882 N N . HIS A 1 113 ? 38.766 38.099 -9.314 1.00 29.33 113 HIS A N 1
ATOM 883 C CA . HIS A 1 113 ? 39.460 37.934 -8.024 1.00 29.33 113 HIS A CA 1
ATOM 884 C C . HIS A 1 113 ? 38.856 38.441 -6.697 1.00 29.33 113 HIS A C 1
ATOM 886 O O . HIS A 1 113 ? 38.898 39.624 -6.380 1.00 29.33 113 HIS A O 1
ATOM 892 N N . ARG A 1 114 ? 38.629 37.485 -5.776 1.00 27.89 114 ARG A N 1
ATOM 893 C CA . ARG A 1 114 ? 39.390 37.391 -4.509 1.00 27.89 114 ARG A CA 1
ATOM 894 C C . ARG A 1 114 ? 39.291 35.998 -3.874 1.00 27.89 114 ARG A C 1
ATOM 896 O O . ARG A 1 114 ? 38.206 35.455 -3.712 1.00 27.89 114 ARG A O 1
ATOM 903 N N . ARG A 1 115 ? 40.456 35.445 -3.517 1.00 29.30 115 ARG A N 1
ATOM 904 C CA . ARG A 1 115 ? 40.654 34.240 -2.694 1.00 29.30 115 ARG A CA 1
ATOM 905 C C . ARG A 1 115 ? 40.437 34.568 -1.212 1.00 29.30 115 ARG A C 1
ATOM 907 O O . ARG A 1 115 ? 40.903 35.621 -0.778 1.00 29.30 115 ARG A O 1
ATOM 914 N N . ARG A 1 116 ? 39.861 33.637 -0.443 1.00 29.69 116 ARG A N 1
ATOM 915 C CA . ARG A 1 116 ? 40.140 33.432 0.992 1.00 29.69 116 ARG A CA 1
ATOM 916 C C . ARG A 1 116 ? 40.040 31.940 1.336 1.00 29.69 116 ARG A C 1
ATOM 918 O O . ARG A 1 116 ? 39.121 31.269 0.877 1.00 29.69 116 ARG A O 1
ATOM 925 N N . ASP A 1 117 ? 41.032 31.476 2.092 1.00 29.34 117 ASP A N 1
ATOM 926 C CA . ASP A 1 117 ? 41.220 30.125 2.638 1.00 29.34 117 ASP A CA 1
ATOM 927 C C . ASP A 1 117 ? 40.093 29.667 3.580 1.00 29.34 117 ASP A C 1
ATOM 929 O O . ASP A 1 117 ? 39.507 30.505 4.272 1.00 29.34 117 ASP A O 1
ATOM 933 N N . PRO A 1 118 ? 39.856 28.346 3.710 1.00 32.41 118 PRO A N 1
ATOM 934 C CA . PRO A 1 118 ? 39.104 27.768 4.814 1.00 32.41 118 PRO A CA 1
ATOM 935 C C . PRO A 1 118 ? 40.037 27.264 5.931 1.00 32.41 118 PRO A C 1
ATOM 937 O O . PRO A 1 118 ? 40.928 26.443 5.711 1.00 32.41 118 PRO A O 1
ATOM 940 N N . SER A 1 119 ? 39.792 27.713 7.162 1.00 27.30 119 SER A N 1
ATOM 941 C CA . SER A 1 119 ? 40.383 27.144 8.373 1.00 27.30 119 SER A CA 1
ATOM 942 C C . SER A 1 119 ? 39.713 25.814 8.730 1.00 27.30 119 SER A C 1
ATOM 944 O O . SER A 1 119 ? 38.504 25.755 8.959 1.00 27.30 119 SER A O 1
ATOM 946 N N . PHE A 1 120 ? 40.529 24.764 8.799 1.00 25.28 120 PHE A N 1
ATOM 947 C CA . PHE A 1 120 ? 40.221 23.457 9.373 1.00 25.28 120 PHE A CA 1
ATOM 948 C C . PHE A 1 120 ? 39.964 23.561 10.883 1.00 25.28 120 PHE A C 1
ATOM 950 O O . PHE A 1 120 ? 40.739 24.190 11.600 1.00 25.28 120 PHE A O 1
ATOM 957 N N . VAL A 1 121 ? 38.949 22.848 11.377 1.00 25.73 121 VAL A N 1
ATOM 958 C CA . VAL A 1 121 ? 38.860 22.440 12.786 1.00 25.73 121 VAL A CA 1
ATOM 959 C C . VAL A 1 121 ? 38.612 20.936 12.818 1.00 25.73 121 VAL A C 1
ATOM 961 O O . VAL A 1 121 ? 37.585 20.447 12.353 1.00 25.73 121 VAL A O 1
ATOM 964 N N . SER A 1 122 ? 39.600 20.206 13.332 1.00 22.97 122 SER A N 1
ATOM 965 C CA . SER A 1 122 ? 39.519 18.784 13.650 1.00 22.97 122 SER A CA 1
ATOM 966 C C . SER A 1 122 ? 38.873 18.588 15.019 1.00 22.97 122 SER A C 1
ATOM 968 O O . SER A 1 122 ? 39.270 19.257 15.973 1.00 22.97 122 SER A O 1
ATOM 970 N N . ALA A 1 123 ? 37.991 17.602 15.148 1.00 25.42 123 ALA A N 1
ATOM 971 C CA . ALA A 1 123 ? 37.654 17.009 16.435 1.00 25.42 123 ALA A CA 1
ATOM 972 C C . ALA A 1 123 ? 37.849 15.494 16.335 1.00 25.42 123 ALA A C 1
ATOM 974 O O . ALA A 1 123 ? 37.275 14.824 15.477 1.00 25.42 123 ALA A O 1
ATOM 975 N N . SER A 1 124 ? 38.727 14.983 17.189 1.00 23.92 124 SER A N 1
ATOM 976 C CA . SER A 1 124 ? 39.065 13.579 17.363 1.00 23.92 124 SER A CA 1
ATOM 977 C C . SER A 1 124 ? 38.276 13.005 18.539 1.00 23.92 124 SER A C 1
ATOM 979 O O . SER A 1 124 ? 38.168 13.644 19.580 1.00 23.92 124 SER A O 1
ATOM 981 N N . PHE A 1 125 ? 37.785 11.772 18.407 1.00 23.88 125 PHE A N 1
ATOM 982 C CA . PHE A 1 125 ? 37.415 10.941 19.553 1.00 23.88 125 PHE A CA 1
ATOM 983 C C . PHE A 1 125 ? 37.918 9.505 19.347 1.00 23.88 125 PHE A C 1
ATOM 985 O O . PHE A 1 125 ? 37.631 8.855 18.343 1.00 23.88 125 PHE A O 1
ATOM 992 N N . ARG A 1 126 ? 38.722 9.053 20.322 1.00 26.80 126 ARG A N 1
ATOM 993 C CA . ARG A 1 126 ? 39.146 7.664 20.592 1.00 26.80 126 ARG A CA 1
ATOM 994 C C . ARG A 1 126 ? 37.884 6.795 20.757 1.00 26.80 126 ARG A C 1
ATOM 996 O O . ARG A 1 126 ? 36.936 7.254 21.374 1.00 26.80 126 ARG A O 1
ATOM 1003 N N . GLY A 1 127 ? 37.752 5.566 20.267 1.00 25.81 127 GLY A N 1
ATOM 1004 C CA . GLY A 1 127 ? 38.735 4.507 20.056 1.00 25.81 127 GLY A CA 1
ATOM 1005 C C . GLY A 1 127 ? 38.379 3.331 20.978 1.00 25.81 127 GLY A C 1
ATOM 1006 O O . GLY A 1 127 ? 38.942 3.233 22.061 1.00 25.81 127 GLY A O 1
ATOM 1007 N N . TYR A 1 128 ? 37.439 2.470 20.565 1.00 23.97 128 TYR A N 1
ATOM 1008 C CA . TYR A 1 128 ? 37.183 1.161 21.185 1.00 23.97 128 TYR A CA 1
ATOM 1009 C C . TYR A 1 128 ? 37.764 0.051 20.301 1.00 23.97 128 TYR A C 1
ATOM 1011 O O . TYR A 1 128 ? 37.627 0.065 19.078 1.00 23.97 128 TYR A O 1
ATOM 1019 N N . VAL A 1 129 ? 38.451 -0.890 20.946 1.00 24.00 129 VAL A N 1
ATOM 1020 C CA . VAL A 1 129 ? 39.191 -2.003 20.344 1.00 24.00 129 VAL A CA 1
ATOM 1021 C C . VAL A 1 129 ? 38.262 -3.201 20.152 1.00 24.00 129 VAL A C 1
ATOM 1023 O O . VAL A 1 129 ? 37.694 -3.693 21.122 1.00 24.00 129 VAL A O 1
ATOM 1026 N N . VAL A 1 130 ? 38.182 -3.735 18.929 1.00 24.58 130 VAL A N 1
ATOM 1027 C CA . VAL A 1 130 ? 37.672 -5.091 18.670 1.00 24.58 130 VAL A CA 1
ATOM 1028 C C . VAL A 1 130 ? 38.736 -5.875 17.902 1.00 24.58 130 VAL A C 1
ATOM 1030 O O . VAL A 1 130 ? 39.259 -5.426 16.881 1.00 24.58 130 VAL A O 1
ATOM 1033 N N . ARG A 1 131 ? 39.100 -7.035 18.457 1.00 22.69 131 ARG A N 1
ATOM 1034 C CA . ARG A 1 131 ? 40.153 -7.940 17.982 1.00 22.69 131 ARG A CA 1
ATOM 1035 C C . ARG A 1 131 ? 39.811 -8.492 16.591 1.00 22.69 131 ARG A C 1
ATOM 1037 O O . ARG A 1 131 ? 38.769 -9.112 16.415 1.00 22.69 131 ARG A O 1
ATOM 1044 N N . LYS A 1 132 ? 40.718 -8.317 15.623 1.00 25.56 132 LYS A N 1
ATOM 1045 C CA . LYS A 1 132 ? 40.703 -9.027 14.334 1.00 25.56 132 LYS A CA 1
ATOM 1046 C C . LYS A 1 132 ? 41.475 -10.340 14.469 1.00 25.56 132 LYS A C 1
ATOM 1048 O O . LYS A 1 132 ? 42.664 -10.310 14.786 1.00 25.56 132 LYS A O 1
ATOM 1053 N N . ASN A 1 133 ? 40.831 -11.468 14.172 1.00 2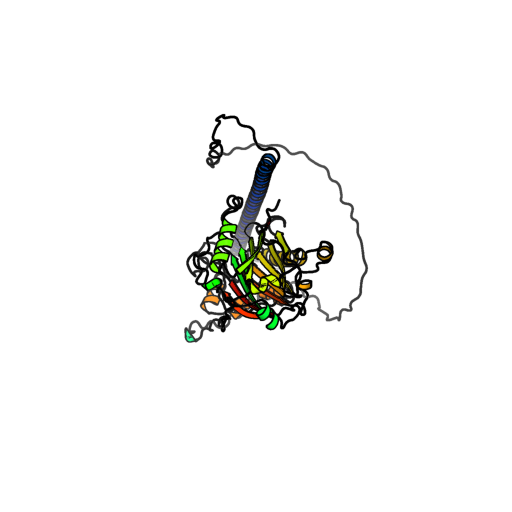5.08 133 ASN A N 1
ATOM 1054 C CA . ASN A 1 133 ? 41.548 -12.698 13.841 1.00 25.08 133 ASN A CA 1
ATOM 1055 C C . ASN A 1 133 ? 42.180 -12.546 12.449 1.00 25.08 133 ASN A C 1
ATOM 1057 O O . ASN A 1 133 ? 41.527 -12.115 11.500 1.00 25.08 133 ASN A O 1
ATOM 1061 N N . LYS A 1 134 ? 43.477 -12.853 12.368 1.00 24.78 134 LYS A N 1
ATOM 1062 C CA . LYS A 1 134 ? 44.290 -12.852 11.149 1.00 24.78 134 LYS A CA 1
ATOM 1063 C C . LYS A 1 134 ? 43.969 -14.086 10.302 1.00 24.78 134 LYS A C 1
ATOM 1065 O O . LYS A 1 134 ? 44.112 -15.200 10.792 1.00 24.78 134 LYS A O 1
ATOM 1070 N N . VAL A 1 135 ? 43.693 -13.881 9.019 1.00 27.08 135 VAL A N 1
ATOM 1071 C CA . VAL A 1 135 ? 44.134 -14.790 7.952 1.00 27.08 135 VAL A CA 1
ATOM 1072 C C . VAL A 1 135 ? 44.887 -13.916 6.953 1.00 27.08 135 VAL A C 1
ATOM 1074 O O . VAL A 1 135 ? 44.395 -12.862 6.552 1.00 27.08 135 VAL A O 1
ATOM 1077 N N . ALA A 1 136 ? 46.137 -14.280 6.675 1.00 25.17 136 ALA A N 1
ATOM 1078 C CA . ALA A 1 136 ? 47.045 -13.517 5.831 1.00 25.17 136 ALA A CA 1
ATOM 1079 C C . ALA A 1 136 ? 46.672 -13.678 4.349 1.00 25.17 136 ALA A C 1
ATOM 1081 O O . ALA A 1 136 ? 46.417 -14.791 3.901 1.00 25.17 136 ALA A O 1
ATOM 1082 N N . ILE A 1 137 ? 46.688 -12.574 3.600 1.00 28.69 137 ILE A N 1
ATOM 1083 C CA . ILE A 1 137 ? 46.666 -12.564 2.134 1.00 28.69 137 ILE A CA 1
ATOM 1084 C C . ILE A 1 137 ? 47.966 -11.879 1.698 1.00 28.69 137 ILE A C 1
ATOM 1086 O O . ILE A 1 137 ? 48.240 -10.752 2.115 1.00 28.69 137 ILE A O 1
ATOM 1090 N N . ALA A 1 138 ? 48.791 -12.598 0.938 1.00 30.91 138 ALA A N 1
ATOM 1091 C CA . ALA A 1 138 ? 49.988 -12.070 0.283 1.00 30.91 138 ALA A CA 1
ATOM 1092 C C . ALA A 1 138 ? 49.592 -11.123 -0.873 1.00 30.91 138 ALA A C 1
ATOM 1094 O O . ALA A 1 138 ? 48.502 -11.281 -1.424 1.00 30.91 138 ALA A O 1
ATOM 1095 N N . PRO A 1 139 ? 50.425 -10.135 -1.250 1.00 30.66 139 PRO A N 1
ATOM 1096 C CA . PRO A 1 139 ? 50.094 -9.225 -2.341 1.00 30.66 139 PRO A CA 1
ATOM 1097 C C . PRO A 1 139 ? 50.193 -9.956 -3.688 1.00 30.66 139 PRO A C 1
ATOM 1099 O O . PRO A 1 139 ? 51.194 -10.615 -3.956 1.00 30.66 139 PRO A O 1
ATOM 1102 N N . ALA A 1 140 ? 49.149 -9.849 -4.512 1.00 34.09 140 ALA A N 1
ATOM 1103 C CA . ALA A 1 140 ? 49.154 -10.344 -5.884 1.00 34.09 140 ALA A CA 1
ATOM 1104 C C . ALA A 1 140 ? 49.862 -9.346 -6.818 1.00 34.09 140 ALA A C 1
ATOM 1106 O O . ALA A 1 140 ? 49.695 -8.131 -6.686 1.00 34.09 140 ALA A O 1
ATOM 1107 N N . ASP A 1 141 ? 50.662 -9.905 -7.720 1.00 34.25 141 ASP A N 1
ATOM 1108 C CA . ASP A 1 141 ? 51.445 -9.274 -8.785 1.00 34.25 141 ASP A CA 1
ATOM 1109 C C . ASP A 1 141 ? 50.525 -8.595 -9.836 1.00 34.25 141 ASP A C 1
ATOM 1111 O O . ASP A 1 141 ? 49.463 -9.154 -10.121 1.00 34.25 141 ASP A O 1
ATOM 1115 N N . PRO A 1 142 ? 50.844 -7.418 -10.420 1.00 37.50 142 PRO A N 1
ATOM 1116 C CA . PRO A 1 142 ? 49.897 -6.682 -11.267 1.00 37.50 142 PRO A CA 1
ATOM 1117 C C . PRO A 1 142 ? 49.743 -7.159 -12.724 1.00 37.50 142 PRO A C 1
ATOM 1119 O O . PRO A 1 142 ? 48.967 -6.530 -13.438 1.00 37.50 142 PRO A O 1
ATOM 1122 N N . ASP A 1 143 ? 50.432 -8.212 -13.181 1.00 35.84 143 ASP A N 1
ATOM 1123 C CA . ASP A 1 143 ? 50.554 -8.517 -14.624 1.00 35.84 143 ASP A CA 1
ATOM 1124 C C . ASP A 1 143 ? 50.068 -9.912 -15.086 1.00 35.84 143 ASP A C 1
ATOM 1126 O O . ASP A 1 143 ? 50.392 -10.341 -16.191 1.00 35.84 143 ASP A O 1
ATOM 1130 N N . GLU A 1 144 ? 49.200 -10.598 -14.336 1.00 32.44 144 GLU A N 1
ATOM 1131 C CA . GLU A 1 144 ? 48.485 -11.785 -14.848 1.00 32.44 144 GLU A CA 1
ATOM 1132 C C . GLU A 1 144 ? 46.972 -11.692 -14.598 1.00 32.44 144 GLU A C 1
ATOM 1134 O O . GLU A 1 144 ? 46.457 -12.053 -13.540 1.00 32.44 144 GLU A O 1
ATOM 1139 N N . LEU A 1 145 ? 46.235 -11.215 -15.603 1.00 33.81 145 LEU A N 1
ATOM 1140 C CA . LEU A 1 145 ? 44.804 -11.485 -15.749 1.00 33.81 145 LEU A CA 1
ATOM 1141 C C . LEU A 1 145 ? 44.651 -12.540 -16.853 1.00 33.81 145 LEU A C 1
ATOM 1143 O O . LEU A 1 145 ? 45.019 -12.248 -17.992 1.00 33.81 145 LEU A O 1
ATOM 1147 N N . PRO A 1 146 ? 44.114 -13.739 -16.570 1.00 32.22 146 PRO A N 1
ATOM 1148 C CA . PRO A 1 146 ? 43.598 -14.589 -17.626 1.00 32.22 146 PRO A CA 1
ATOM 1149 C C . PRO A 1 146 ? 42.347 -13.923 -18.208 1.00 32.22 146 PRO A C 1
ATOM 1151 O O . PRO A 1 146 ? 41.482 -13.443 -17.468 1.00 32.22 146 PRO A O 1
ATOM 1154 N N . ASP A 1 147 ? 42.261 -13.892 -19.535 1.00 35.38 147 ASP A N 1
ATOM 1155 C CA . ASP A 1 147 ? 41.042 -13.578 -20.277 1.00 35.38 147 ASP A CA 1
ATOM 1156 C C . ASP A 1 147 ? 39.997 -14.683 -20.037 1.00 35.38 147 ASP A C 1
ATOM 1158 O O . ASP A 1 147 ? 39.764 -15.532 -20.893 1.00 35.38 147 ASP A O 1
ATOM 1162 N N . ASP A 1 148 ? 39.361 -14.686 -18.866 1.00 33.34 148 ASP A N 1
ATOM 1163 C CA . ASP A 1 148 ? 38.181 -15.509 -18.622 1.00 33.34 148 ASP A CA 1
ATOM 1164 C C . ASP A 1 148 ? 36.931 -14.678 -18.930 1.00 33.34 148 ASP A C 1
ATOM 1166 O O . ASP A 1 148 ? 36.456 -13.854 -18.138 1.00 33.34 148 ASP A O 1
ATOM 1170 N N . GLU A 1 149 ? 36.383 -14.909 -20.125 1.00 35.19 149 GLU A N 1
ATOM 1171 C CA . GLU A 1 149 ? 34.969 -14.689 -20.407 1.00 35.19 149 GLU A CA 1
ATOM 1172 C C . GLU A 1 149 ? 34.147 -15.273 -19.254 1.00 35.19 149 GLU A C 1
ATOM 1174 O O . GLU A 1 149 ? 34.052 -16.487 -19.077 1.00 35.19 149 GLU A O 1
ATOM 1179 N N . VAL A 1 150 ? 33.504 -14.409 -18.467 1.00 33.91 150 VAL A N 1
ATOM 1180 C CA . VAL A 1 150 ? 32.470 -14.842 -17.527 1.00 33.91 150 VAL A CA 1
ATOM 1181 C C . VAL A 1 150 ? 31.249 -15.243 -18.353 1.00 33.91 150 VAL A C 1
ATOM 1183 O O . VAL A 1 150 ? 30.285 -14.489 -18.497 1.00 33.91 150 VAL A O 1
ATOM 1186 N N . THR A 1 151 ? 31.282 -16.447 -18.919 1.00 31.69 151 THR A N 1
ATOM 1187 C CA . THR A 1 151 ? 30.076 -17.146 -19.338 1.00 31.69 151 THR A CA 1
ATOM 1188 C C . THR A 1 151 ? 29.312 -17.472 -18.065 1.00 31.69 151 THR A C 1
ATOM 1190 O O . THR A 1 151 ? 29.629 -18.423 -17.348 1.00 31.69 151 THR A O 1
ATOM 1193 N N . ALA A 1 152 ? 28.304 -16.659 -17.747 1.00 36.28 152 ALA A N 1
ATOM 1194 C CA . ALA A 1 152 ? 27.236 -17.114 -16.877 1.00 36.28 152 ALA A CA 1
ATOM 1195 C C . ALA A 1 152 ? 26.725 -18.423 -17.485 1.00 36.28 152 ALA A C 1
ATOM 1197 O O . ALA A 1 152 ? 26.269 -18.419 -18.630 1.00 36.28 152 ALA A O 1
ATOM 1198 N N . ALA A 1 153 ? 26.862 -19.533 -16.761 1.00 33.81 153 ALA A N 1
ATOM 1199 C CA . ALA A 1 153 ? 26.268 -20.795 -17.157 1.00 33.81 153 ALA A CA 1
ATOM 1200 C C . ALA A 1 153 ? 24.753 -20.574 -17.256 1.00 33.81 153 ALA A C 1
ATOM 1202 O O . ALA A 1 153 ? 24.030 -20.586 -16.259 1.00 33.81 153 ALA A O 1
ATOM 1203 N N . ALA A 1 154 ? 24.281 -20.288 -18.468 1.00 39.22 154 ALA A N 1
ATOM 1204 C CA . ALA A 1 154 ? 22.893 -20.462 -18.812 1.00 39.22 154 ALA A CA 1
ATOM 1205 C C . ALA A 1 154 ? 22.599 -21.944 -18.578 1.00 39.22 154 ALA A C 1
ATOM 1207 O O . ALA A 1 154 ? 23.335 -22.808 -19.058 1.00 39.22 154 ALA A O 1
ATOM 1208 N N . ALA A 1 155 ? 21.543 -22.238 -17.818 1.00 36.94 155 ALA A N 1
ATOM 1209 C CA . ALA A 1 155 ? 20.941 -23.562 -17.869 1.00 36.94 155 ALA A CA 1
ATOM 1210 C C . ALA A 1 155 ? 20.764 -23.944 -19.351 1.00 36.94 155 ALA A C 1
ATOM 1212 O O . ALA A 1 155 ? 20.442 -23.045 -20.141 1.00 36.94 155 ALA A O 1
ATOM 1213 N N . PRO A 1 156 ? 21.011 -25.208 -19.741 1.00 34.03 156 PRO A N 1
ATOM 1214 C CA . PRO A 1 156 ? 20.919 -25.616 -21.135 1.00 34.03 156 PRO A CA 1
ATOM 1215 C C . PRO A 1 156 ? 19.570 -25.151 -21.681 1.00 34.03 156 PRO A C 1
ATOM 1217 O O . PRO A 1 156 ? 18.515 -25.492 -21.146 1.00 34.03 156 PRO A O 1
ATOM 1220 N N . THR A 1 157 ? 19.610 -24.273 -22.682 1.00 43.94 157 THR A N 1
ATOM 1221 C CA . THR A 1 157 ? 18.418 -23.855 -23.403 1.00 43.94 157 THR A CA 1
ATOM 1222 C C . THR A 1 157 ? 18.023 -25.033 -24.262 1.00 43.94 157 THR A C 1
ATOM 1224 O O . THR A 1 157 ? 18.557 -25.221 -25.353 1.00 43.94 157 THR A O 1
ATOM 1227 N N . ASP A 1 158 ? 17.144 -25.866 -23.724 1.00 47.50 158 ASP A N 1
ATOM 1228 C CA . ASP A 1 158 ? 16.460 -26.853 -24.530 1.00 47.50 158 ASP A CA 1
ATOM 1229 C C . ASP A 1 158 ? 15.452 -26.108 -25.407 1.00 47.50 158 ASP A C 1
ATOM 1231 O O . ASP A 1 158 ? 14.331 -25.802 -25.000 1.00 47.50 158 ASP A O 1
ATOM 1235 N N . ASP A 1 159 ? 15.894 -25.729 -26.604 1.00 52.41 159 ASP A N 1
ATOM 1236 C CA . ASP A 1 159 ? 15.038 -25.114 -27.617 1.00 52.41 159 ASP A CA 1
ATOM 1237 C C . ASP A 1 159 ? 13.972 -26.108 -28.146 1.00 52.41 159 ASP A C 1
ATOM 1239 O O . ASP A 1 159 ? 13.129 -25.712 -28.951 1.00 52.41 159 ASP A O 1
ATOM 1243 N N . ASN A 1 160 ? 13.958 -27.363 -27.656 1.00 51.94 160 ASN A N 1
ATOM 1244 C CA . ASN A 1 160 ? 12.903 -28.359 -27.875 1.00 51.94 160 ASN A CA 1
ATOM 1245 C C . ASN A 1 160 ? 11.926 -28.525 -26.694 1.00 51.94 160 ASN A C 1
ATOM 1247 O O . ASN A 1 160 ? 11.071 -29.409 -26.767 1.00 51.94 160 ASN A O 1
ATOM 1251 N N . ALA A 1 161 ? 12.010 -27.717 -25.626 1.00 50.34 161 ALA A N 1
ATOM 1252 C CA . ALA A 1 161 ? 11.068 -27.817 -24.507 1.00 50.34 161 ALA A CA 1
ATOM 1253 C C . ALA A 1 161 ? 9.621 -27.655 -25.005 1.00 50.34 161 ALA A C 1
ATOM 1255 O O . ALA A 1 161 ? 9.248 -26.621 -25.574 1.00 50.34 161 ALA A O 1
ATOM 1256 N N . THR A 1 162 ? 8.807 -28.690 -24.808 1.00 55.31 162 THR A N 1
ATOM 1257 C CA . THR A 1 162 ? 7.395 -28.661 -25.190 1.00 55.31 162 THR A CA 1
ATOM 1258 C C . THR A 1 162 ? 6.631 -27.707 -24.259 1.00 55.31 162 THR A C 1
ATOM 1260 O O . THR A 1 162 ? 7.100 -27.422 -23.154 1.00 55.31 162 THR A O 1
ATOM 1263 N N . PRO A 1 163 ? 5.457 -27.169 -24.649 1.00 57.34 163 PRO A N 1
ATOM 1264 C CA . PRO A 1 163 ? 4.657 -26.309 -23.767 1.00 57.34 163 PRO A CA 1
ATOM 1265 C C . PRO A 1 163 ? 4.336 -26.934 -22.395 1.00 57.34 163 PRO A C 1
ATOM 1267 O O . PRO A 1 163 ? 4.050 -26.200 -21.453 1.00 57.34 163 PRO A O 1
ATOM 1270 N N . GLU A 1 164 ? 4.408 -28.264 -22.284 1.00 58.31 164 GLU A N 1
ATOM 1271 C CA . GLU A 1 164 ? 4.153 -29.048 -21.070 1.00 58.31 164 GLU A CA 1
ATOM 1272 C C . GLU A 1 164 ? 5.329 -29.030 -20.069 1.00 58.31 164 GLU A C 1
ATOM 1274 O O . GLU A 1 164 ? 5.113 -29.281 -18.885 1.00 58.31 164 GLU A O 1
ATOM 1279 N N . ASP A 1 165 ? 6.542 -28.646 -20.493 1.00 67.56 165 ASP A N 1
ATOM 1280 C CA . ASP A 1 165 ? 7.749 -28.616 -19.646 1.00 67.56 165 ASP A CA 1
ATOM 1281 C C . ASP A 1 165 ? 8.004 -27.253 -18.968 1.00 67.56 165 ASP A C 1
ATOM 1283 O O . ASP A 1 165 ? 8.961 -27.089 -18.202 1.00 67.56 165 ASP A O 1
ATOM 1287 N N . GLN A 1 166 ? 7.185 -26.232 -19.248 1.00 71.44 166 GLN A N 1
ATOM 1288 C CA . GLN A 1 166 ? 7.357 -24.915 -18.630 1.00 71.44 166 GLN A CA 1
ATOM 1289 C C . GLN A 1 166 ? 6.822 -24.899 -17.192 1.00 71.44 166 GLN A C 1
ATOM 1291 O O . GLN A 1 166 ? 5.719 -25.388 -16.941 1.00 71.44 166 GLN A O 1
ATOM 1296 N N . PRO A 1 167 ? 7.544 -24.286 -16.233 1.00 84.81 167 PRO A N 1
ATOM 1297 C CA . PRO A 1 167 ? 7.042 -24.172 -14.872 1.00 84.81 167 PRO A CA 1
ATOM 1298 C C . PRO A 1 167 ? 5.715 -23.406 -14.856 1.00 84.81 167 PRO A C 1
ATOM 1300 O O . PRO A 1 167 ? 5.554 -22.390 -15.535 1.00 84.81 167 PRO A O 1
ATOM 1303 N N . ALA A 1 168 ? 4.757 -23.878 -14.063 1.00 88.25 168 ALA A N 1
ATOM 1304 C CA . ALA A 1 168 ? 3.526 -23.137 -13.836 1.00 88.25 168 ALA A CA 1
ATOM 1305 C C . ALA A 1 168 ? 3.820 -21.845 -13.059 1.00 88.25 168 ALA A C 1
ATOM 1307 O O . ALA A 1 168 ? 4.725 -21.785 -12.218 1.00 88.25 168 ALA A O 1
ATOM 1308 N N . TRP A 1 169 ? 3.045 -20.798 -13.339 1.00 92.12 169 TRP A N 1
ATOM 1309 C CA . TRP A 1 169 ? 3.056 -19.608 -12.494 1.00 92.12 169 TRP A CA 1
ATOM 1310 C C . TRP A 1 169 ? 2.486 -19.966 -11.106 1.00 92.12 169 TRP A C 1
ATOM 1312 O O . TRP A 1 169 ? 1.580 -20.796 -11.046 1.00 92.12 169 TRP A O 1
ATOM 1322 N N . PRO A 1 170 ? 2.989 -19.390 -9.996 1.00 92.94 170 PRO A N 1
ATOM 1323 C CA . PRO A 1 170 ? 2.470 -19.696 -8.664 1.00 92.94 170 PRO A CA 1
ATOM 1324 C C . PRO A 1 170 ? 0.968 -19.427 -8.527 1.00 92.94 170 PRO A C 1
ATOM 1326 O O . PRO A 1 170 ? 0.469 -18.432 -9.052 1.00 92.94 170 PRO A O 1
ATOM 1329 N N . GLU A 1 171 ? 0.282 -20.269 -7.755 1.00 91.19 171 GLU A N 1
ATOM 1330 C CA . GLU A 1 171 ? -1.138 -20.087 -7.447 1.00 91.19 171 GLU A CA 1
ATOM 1331 C C . GLU A 1 171 ? -1.381 -18.786 -6.659 1.00 91.19 171 GLU A C 1
ATOM 1333 O O . GLU A 1 171 ? -0.651 -18.516 -5.696 1.00 91.19 171 GLU A O 1
ATOM 1338 N N . PRO A 1 172 ? -2.385 -17.969 -7.036 1.00 88.56 172 PRO A N 1
ATOM 1339 C CA . PRO A 1 172 ? -2.714 -16.739 -6.330 1.00 88.56 172 PRO A CA 1
ATOM 1340 C C . PRO A 1 172 ? -3.080 -16.975 -4.865 1.00 88.56 172 PRO A C 1
ATOM 1342 O O . PRO A 1 172 ? -3.799 -17.913 -4.523 1.00 88.56 172 PRO A O 1
ATOM 1345 N N . LEU A 1 173 ? -2.652 -16.059 -3.995 1.00 90.44 173 LEU A N 1
ATOM 1346 C CA . LEU A 1 173 ? -3.188 -15.993 -2.640 1.00 90.44 173 LEU A CA 1
ATOM 1347 C C . LEU A 1 173 ? -4.497 -15.197 -2.698 1.00 90.44 173 LEU A C 1
ATOM 1349 O O . LEU A 1 173 ? -4.470 -13.965 -2.704 1.00 90.44 173 LEU A O 1
ATOM 1353 N N . SER A 1 174 ? -5.621 -15.902 -2.787 1.00 86.50 174 SER A N 1
ATOM 1354 C CA . SER A 1 174 ? -6.965 -15.326 -2.891 1.00 86.50 174 SER A CA 1
ATOM 1355 C C . SER A 1 174 ? -7.805 -15.615 -1.651 1.00 86.50 174 SER A C 1
ATOM 1357 O O . SER A 1 174 ? -7.659 -16.661 -1.021 1.00 86.50 174 SER A O 1
ATOM 1359 N N . LEU A 1 175 ? -8.748 -14.723 -1.348 1.00 87.31 175 LEU A N 1
ATOM 1360 C CA . LEU A 1 175 ? -9.666 -14.898 -0.226 1.00 87.31 175 LEU A CA 1
ATOM 1361 C C . LEU A 1 175 ? -10.591 -16.104 -0.470 1.00 87.31 175 LEU A C 1
ATOM 1363 O O . LEU A 1 175 ? -11.468 -16.039 -1.328 1.00 87.31 175 LEU A O 1
ATOM 1367 N N . SER A 1 176 ? -10.410 -17.183 0.293 1.00 77.81 176 SER A N 1
ATOM 1368 C CA . SER A 1 176 ? -11.231 -18.399 0.195 1.00 77.81 176 SER A CA 1
ATOM 1369 C C . SER A 1 176 ? -12.596 -18.258 0.875 1.00 77.81 176 SER A C 1
ATOM 1371 O O . SER A 1 176 ? -13.592 -18.768 0.368 1.00 77.81 176 SER A O 1
ATOM 1373 N N . GLU A 1 177 ? -12.652 -17.549 2.005 1.00 76.00 177 GLU A N 1
ATOM 1374 C CA . GLU A 1 177 ? -13.863 -17.359 2.805 1.00 76.00 177 GLU A CA 1
ATOM 1375 C C . GLU A 1 177 ? -14.202 -15.872 2.944 1.00 76.00 177 GLU A C 1
ATOM 1377 O O . GLU A 1 177 ? -13.518 -15.094 3.626 1.00 76.00 177 GLU A O 1
ATOM 1382 N N . ALA A 1 178 ? -15.299 -15.467 2.305 1.00 77.00 178 ALA A N 1
ATOM 1383 C CA . ALA A 1 178 ? -15.894 -14.163 2.539 1.00 77.00 178 ALA A CA 1
ATOM 1384 C C . ALA A 1 178 ? -16.591 -14.156 3.906 1.00 77.00 178 ALA A C 1
ATOM 1386 O O . ALA A 1 178 ? -17.343 -15.069 4.240 1.00 77.00 178 ALA A O 1
ATOM 1387 N N . ILE A 1 179 ? -16.351 -13.104 4.684 1.00 85.31 179 ILE A N 1
ATOM 1388 C CA . ILE A 1 179 ? -17.231 -12.746 5.798 1.00 85.31 179 ILE A CA 1
ATOM 1389 C C . ILE A 1 179 ? -18.174 -11.656 5.307 1.00 85.31 179 ILE A C 1
ATOM 1391 O O . ILE A 1 179 ? -17.807 -10.890 4.418 1.00 85.31 179 ILE A O 1
ATOM 1395 N N . ASP A 1 180 ? -19.347 -11.565 5.914 1.00 86.69 180 ASP A N 1
ATOM 1396 C CA . ASP A 1 180 ? -20.247 -10.433 5.735 1.00 86.69 180 ASP A CA 1
ATOM 1397 C C . ASP A 1 180 ? -20.261 -9.615 7.027 1.00 86.69 180 ASP A C 1
ATOM 1399 O O . ASP A 1 180 ? -20.662 -10.106 8.085 1.00 86.69 180 ASP A O 1
ATOM 1403 N N . VAL A 1 181 ? -19.764 -8.380 6.952 1.00 88.50 181 VAL A N 1
ATOM 1404 C CA . VAL A 1 181 ? -19.719 -7.466 8.099 1.00 88.50 181 VAL A CA 1
ATOM 1405 C C . VAL A 1 181 ? -20.876 -6.472 8.112 1.00 88.50 181 VAL A C 1
ATOM 1407 O O . VAL A 1 181 ? -20.986 -5.720 9.078 1.00 88.50 181 VAL A O 1
ATOM 1410 N N . SER A 1 182 ? -21.740 -6.462 7.091 1.00 80.44 182 SER A N 1
ATOM 1411 C CA . SER A 1 182 ? -22.808 -5.459 6.911 1.00 80.44 182 SER A CA 1
ATOM 1412 C C . SER A 1 182 ? -23.785 -5.386 8.093 1.00 80.44 182 SER A C 1
ATOM 1414 O O . SER A 1 182 ? -24.311 -4.324 8.433 1.00 80.44 182 SER A O 1
ATOM 1416 N N . HIS A 1 183 ? -23.981 -6.513 8.778 1.00 81.19 183 HIS A N 1
ATOM 1417 C CA . HIS A 1 183 ? -24.821 -6.632 9.969 1.00 81.19 183 HIS A CA 1
ATOM 1418 C C . HIS A 1 183 ? -24.022 -6.692 11.281 1.00 81.19 183 HIS A C 1
ATOM 1420 O O . HIS A 1 183 ? -24.591 -6.954 12.340 1.00 81.19 183 HIS A O 1
ATOM 1426 N N . GLY A 1 184 ? -22.707 -6.461 11.236 1.00 85.62 184 GLY A N 1
ATOM 1427 C CA . GLY A 1 184 ? -21.848 -6.503 12.413 1.00 85.62 184 GLY A CA 1
ATOM 1428 C C . GLY A 1 184 ? -22.206 -5.414 13.426 1.00 85.62 184 GLY A C 1
ATOM 1429 O O . GLY A 1 184 ? -22.458 -4.266 13.055 1.00 85.62 184 GLY A O 1
ATOM 1430 N N . THR A 1 185 ? -22.177 -5.756 14.716 1.00 92.50 185 THR A N 1
ATOM 1431 C CA . THR A 1 185 ? -22.293 -4.796 15.826 1.00 92.50 185 THR A CA 1
ATOM 1432 C C . THR A 1 185 ? -20.943 -4.592 16.506 1.00 92.50 185 THR A C 1
ATOM 1434 O O . THR A 1 185 ? -20.026 -5.402 16.348 1.00 92.50 185 THR A O 1
ATOM 1437 N N . THR A 1 186 ? -20.799 -3.502 17.259 1.00 93.19 186 THR A N 1
ATOM 1438 C CA . THR A 1 186 ? -19.572 -3.216 18.016 1.00 93.19 186 THR A CA 1
ATOM 1439 C C . THR A 1 186 ? -19.270 -4.332 19.016 1.00 93.19 186 THR A C 1
ATOM 1441 O O . THR A 1 186 ? -18.128 -4.763 19.133 1.00 93.19 186 THR A O 1
ATOM 1444 N N . GLU A 1 187 ? -20.294 -4.862 19.683 1.00 92.62 187 GLU A N 1
ATOM 1445 C CA . GLU A 1 187 ? -20.184 -5.949 20.661 1.00 92.62 187 GLU A CA 1
ATOM 1446 C C . GLU A 1 187 ? -19.668 -7.231 20.005 1.00 92.62 187 GLU A C 1
ATOM 1448 O O . GLU A 1 187 ? -18.803 -7.898 20.565 1.00 92.62 187 GLU A O 1
ATOM 1453 N N . ALA A 1 188 ? -20.137 -7.550 18.794 1.00 93.12 188 ALA A N 1
ATOM 1454 C CA . ALA A 1 188 ? -19.647 -8.700 18.040 1.00 93.12 188 ALA A CA 1
ATOM 1455 C C . ALA A 1 188 ? -18.170 -8.534 17.639 1.00 93.12 188 ALA A C 1
ATOM 1457 O O . ALA A 1 188 ? -17.398 -9.490 17.717 1.00 93.12 188 ALA A O 1
ATOM 1458 N N . VAL A 1 189 ? -17.758 -7.320 17.250 1.00 93.94 189 VAL A N 1
ATOM 1459 C CA . VAL A 1 189 ? -16.354 -7.006 16.933 1.00 93.94 189 VAL A CA 1
ATOM 1460 C C . VAL A 1 189 ? -15.468 -7.133 18.177 1.00 93.94 189 VAL A C 1
ATOM 1462 O O . VAL A 1 189 ? -14.402 -7.743 18.098 1.00 93.94 189 VAL A O 1
ATOM 1465 N N . ILE A 1 190 ? -15.917 -6.617 19.328 1.00 93.56 190 ILE A N 1
ATOM 1466 C CA . ILE A 1 190 ? -15.218 -6.759 20.617 1.00 93.56 190 ILE A CA 1
ATOM 1467 C C . ILE A 1 190 ? -15.101 -8.236 21.002 1.00 93.56 190 ILE A C 1
ATOM 1469 O O . ILE A 1 190 ? -13.999 -8.702 21.272 1.00 93.56 190 ILE A O 1
ATOM 1473 N N . ALA A 1 191 ? -16.208 -8.985 20.977 1.00 92.88 191 ALA A N 1
ATOM 1474 C CA . ALA A 1 191 ? -16.236 -10.396 21.359 1.00 92.88 191 ALA A CA 1
ATOM 1475 C C . ALA A 1 191 ? -15.318 -11.260 20.480 1.00 92.88 191 ALA A C 1
ATOM 1477 O O . ALA A 1 191 ? -14.714 -12.215 20.965 1.00 92.88 191 ALA A O 1
ATOM 1478 N N . LYS A 1 192 ? -15.183 -10.916 19.192 1.00 93.69 192 LYS A N 1
ATOM 1479 C CA . LYS A 1 192 ? -14.252 -11.581 18.273 1.00 93.69 192 LYS A CA 1
ATOM 1480 C C . LYS A 1 192 ? -12.788 -11.173 18.506 1.00 93.69 192 LYS A C 1
ATOM 1482 O O . LYS A 1 192 ? -11.889 -11.920 18.124 1.00 93.69 192 LYS A O 1
ATOM 1487 N N . GLY A 1 193 ? -12.533 -9.978 19.045 1.00 94.38 193 GLY A N 1
ATOM 1488 C CA . GLY A 1 193 ? -11.183 -9.442 19.276 1.00 94.38 193 GLY A CA 1
ATOM 1489 C C . GLY A 1 193 ? -10.357 -9.225 18.001 1.00 94.38 193 GLY A C 1
ATOM 1490 O O . GLY A 1 193 ? -9.129 -9.143 18.044 1.00 94.38 193 GLY A O 1
ATOM 1491 N N . SER A 1 194 ? -11.003 -9.187 16.832 1.00 95.94 194 SER A N 1
ATOM 1492 C CA . SER A 1 194 ? -10.325 -9.021 15.546 1.00 95.94 194 SER A CA 1
ATOM 1493 C C . SER A 1 194 ? -11.194 -8.313 14.514 1.00 95.94 194 SER A C 1
ATOM 1495 O O . SER A 1 194 ? -12.421 -8.418 14.515 1.00 95.94 194 SER A O 1
ATOM 1497 N N . VAL A 1 195 ? -10.529 -7.606 13.604 1.00 97.44 195 VAL A N 1
ATOM 1498 C CA . VAL A 1 195 ? -11.130 -6.929 12.454 1.00 97.44 195 VAL A CA 1
ATOM 1499 C C . VAL A 1 195 ? -10.510 -7.437 11.162 1.00 97.44 195 VAL A C 1
ATOM 1501 O O . VAL A 1 195 ? -9.325 -7.757 11.105 1.00 97.44 195 VAL A O 1
ATOM 1504 N N . ARG A 1 196 ? -11.313 -7.461 10.100 1.00 97.88 196 ARG A N 1
ATOM 1505 C CA . ARG A 1 196 ? -10.832 -7.715 8.739 1.00 97.88 196 ARG A CA 1
ATOM 1506 C C . ARG A 1 196 ? -10.484 -6.403 8.053 1.00 97.88 196 ARG A C 1
ATOM 1508 O O . ARG A 1 196 ? -11.313 -5.492 8.028 1.00 97.88 196 ARG A O 1
ATOM 1515 N N . VAL A 1 197 ? -9.285 -6.317 7.497 1.00 98.62 197 VAL A N 1
ATOM 1516 C CA . VAL A 1 197 ? -8.707 -5.108 6.909 1.00 98.62 197 VAL A CA 1
ATOM 1517 C C . VAL A 1 197 ? -8.380 -5.370 5.446 1.00 98.62 197 VAL A C 1
ATOM 1519 O O . VAL A 1 197 ? -7.699 -6.345 5.140 1.00 98.62 197 VAL A O 1
ATOM 1522 N N . LEU A 1 198 ? -8.835 -4.500 4.547 1.00 98.69 198 LEU A N 1
ATOM 1523 C CA . LEU A 1 198 ? -8.399 -4.469 3.152 1.00 98.69 198 LEU A CA 1
ATOM 1524 C C . LEU A 1 198 ? -7.503 -3.250 2.933 1.00 98.69 198 LEU A C 1
ATOM 1526 O O . LEU A 1 198 ? -7.879 -2.127 3.264 1.00 98.69 198 LEU A O 1
ATOM 1530 N N . VAL A 1 199 ? -6.322 -3.478 2.367 1.00 98.94 199 VAL A N 1
ATOM 1531 C CA . VAL A 1 199 ? -5.384 -2.431 1.949 1.00 98.94 199 VAL A CA 1
ATOM 1532 C C . VAL A 1 199 ? -5.299 -2.442 0.427 1.00 98.94 199 VAL A C 1
ATOM 1534 O O . VAL A 1 199 ? -5.074 -3.503 -0.146 1.00 98.94 199 VAL A O 1
ATOM 1537 N N . VAL A 1 200 ? -5.473 -1.292 -0.226 1.00 98.81 200 VAL A N 1
ATOM 1538 C CA . VAL A 1 200 ? -5.271 -1.101 -1.674 1.00 98.81 200 VAL A CA 1
ATOM 1539 C C . VAL A 1 200 ? -4.144 -0.110 -1.905 1.00 98.81 200 VAL A C 1
ATOM 1541 O O . VAL A 1 200 ? -4.076 0.912 -1.227 1.00 98.81 200 VAL A O 1
ATOM 1544 N N . THR A 1 201 ? -3.320 -0.366 -2.916 1.00 98.81 201 THR A N 1
ATOM 1545 C CA . THR A 1 201 ? -2.476 0.650 -3.552 1.00 98.81 201 THR A CA 1
ATOM 1546 C C . THR A 1 201 ? -2.725 0.676 -5.055 1.00 98.81 201 THR A C 1
ATOM 1548 O O . THR A 1 201 ? -2.874 -0.373 -5.692 1.00 98.81 201 THR A O 1
ATOM 1551 N N . TRP A 1 202 ? -2.815 1.878 -5.627 1.00 97.94 202 TRP A N 1
ATOM 1552 C CA . TRP A 1 202 ? -2.985 2.037 -7.062 1.00 97.94 202 TRP A CA 1
ATOM 1553 C C . TRP A 1 202 ? -2.453 3.366 -7.604 1.00 97.94 202 TRP A C 1
ATOM 1555 O O . TRP A 1 202 ? -3.033 4.436 -7.382 1.00 97.94 202 TRP A O 1
ATOM 1565 N N . ASN A 1 203 ? -1.415 3.281 -8.439 1.00 97.38 203 ASN A N 1
ATOM 1566 C CA . ASN A 1 203 ? -0.974 4.410 -9.242 1.00 97.38 203 ASN A CA 1
ATOM 1567 C C . ASN A 1 203 ? -1.946 4.619 -10.416 1.00 97.38 203 ASN A C 1
ATOM 1569 O O . ASN A 1 203 ? -2.009 3.836 -11.367 1.00 97.38 203 ASN A O 1
ATOM 1573 N N . LEU A 1 204 ? -2.718 5.702 -10.354 1.00 93.50 204 LEU A N 1
ATOM 1574 C CA . LEU A 1 204 ? -3.768 6.025 -11.318 1.00 93.50 204 LEU A CA 1
ATOM 1575 C C . LEU A 1 204 ? -3.225 6.571 -12.639 1.00 93.50 204 LEU A C 1
ATOM 1577 O O . LEU A 1 204 ? -3.985 6.681 -13.602 1.00 93.50 204 LEU A O 1
ATOM 1581 N N . GLN A 1 205 ? -1.952 6.976 -12.690 1.00 91.12 205 GLN A N 1
ATOM 1582 C CA . GLN A 1 205 ? -1.341 7.629 -13.850 1.00 91.12 205 GLN A CA 1
ATOM 1583 C C . GLN A 1 205 ? -2.203 8.780 -14.410 1.00 91.12 205 GLN A C 1
ATOM 1585 O O . GLN A 1 205 ? -2.366 8.980 -15.624 1.00 91.12 205 GLN A O 1
ATOM 1590 N N . ALA A 1 206 ? -2.831 9.516 -13.499 1.00 86.56 206 ALA A N 1
ATOM 1591 C CA . ALA A 1 206 ? -3.774 10.590 -13.755 1.00 86.56 206 ALA A CA 1
ATOM 1592 C C . ALA A 1 206 ? -4.965 10.210 -14.652 1.00 86.56 206 ALA A C 1
ATOM 1594 O O . ALA A 1 206 ? -5.505 11.043 -15.391 1.00 86.56 206 ALA A O 1
ATOM 1595 N N . GLN A 1 207 ? -5.361 8.943 -14.630 1.00 86.25 207 GLN A N 1
ATOM 1596 C CA . GLN A 1 207 ? -6.553 8.444 -15.300 1.00 86.25 207 GLN A CA 1
ATOM 1597 C C . GLN A 1 207 ? -7.733 8.415 -14.333 1.00 86.25 207 GLN A C 1
ATOM 1599 O O . GLN A 1 207 ? -7.566 8.419 -13.114 1.00 86.25 207 GLN A O 1
ATOM 1604 N N . LYS A 1 208 ? -8.944 8.412 -14.894 1.00 84.69 208 LYS A N 1
ATOM 1605 C CA . LYS A 1 208 ? -10.143 8.185 -14.093 1.00 84.69 208 LYS A CA 1
ATOM 1606 C C . LYS A 1 208 ? -10.218 6.703 -13.699 1.00 84.69 208 LYS A C 1
ATOM 1608 O O . LYS A 1 208 ? -9.875 5.847 -14.524 1.00 84.69 208 LYS A O 1
ATOM 1613 N N . PRO A 1 209 ? -10.670 6.395 -12.478 1.00 81.94 209 PRO A N 1
ATOM 1614 C CA . PRO A 1 209 ? -10.979 5.026 -12.087 1.00 81.94 209 PRO A CA 1
ATOM 1615 C C . PRO A 1 209 ? -12.137 4.458 -12.933 1.00 81.94 209 PRO A C 1
ATOM 1617 O O . PRO A 1 209 ? -12.907 5.237 -13.509 1.00 81.94 209 PRO A O 1
ATOM 1620 N N . PRO A 1 210 ? -12.276 3.122 -13.046 1.00 87.44 210 PRO A N 1
ATOM 1621 C CA . PRO A 1 210 ? -13.466 2.515 -13.637 1.00 87.44 210 PRO A CA 1
ATOM 1622 C C . PRO A 1 210 ? -14.708 2.845 -12.800 1.00 87.44 210 PRO A C 1
ATOM 1624 O O . PRO A 1 210 ? -14.606 3.132 -11.610 1.00 87.44 210 PRO A O 1
ATOM 1627 N N . ALA A 1 211 ? -15.885 2.806 -13.428 1.00 88.62 211 ALA A N 1
ATOM 1628 C CA . ALA A 1 211 ? -17.147 3.087 -12.742 1.00 88.62 211 ALA A CA 1
ATOM 1629 C C . ALA A 1 211 ? -17.463 2.040 -11.662 1.00 88.62 211 ALA A C 1
ATOM 1631 O O . ALA A 1 211 ? -17.871 2.403 -10.560 1.00 88.62 211 ALA A O 1
ATOM 1632 N N . ASP A 1 212 ? -17.243 0.763 -11.981 1.00 92.94 212 ASP A N 1
ATOM 1633 C CA . ASP A 1 212 ? -17.412 -0.348 -11.053 1.00 92.94 212 ASP A CA 1
ATOM 1634 C C . ASP A 1 212 ? -16.104 -0.638 -10.306 1.00 92.94 212 ASP A C 1
ATOM 1636 O O . ASP A 1 212 ? -15.044 -0.813 -10.911 1.00 92.94 212 ASP A O 1
ATOM 1640 N N . LEU A 1 213 ? -16.201 -0.679 -8.979 1.00 94.94 213 LEU A N 1
ATOM 1641 C CA . LEU A 1 213 ? -15.105 -0.956 -8.055 1.00 94.94 213 LEU A CA 1
ATOM 1642 C C . LEU A 1 213 ? -15.376 -2.198 -7.197 1.00 94.94 213 LEU A C 1
ATOM 1644 O O . LEU A 1 213 ? -14.569 -2.507 -6.322 1.00 94.94 213 LEU A O 1
ATOM 1648 N N . ALA A 1 214 ? -16.478 -2.920 -7.426 1.00 93.06 214 ALA A N 1
ATOM 1649 C CA . ALA A 1 214 ? -16.892 -4.038 -6.584 1.00 93.06 214 ALA A CA 1
ATOM 1650 C C . ALA A 1 214 ? -15.833 -5.150 -6.530 1.00 93.06 214 ALA A C 1
ATOM 1652 O O . ALA A 1 214 ? -15.533 -5.652 -5.449 1.00 93.06 214 ALA A O 1
ATOM 1653 N N . GLY A 1 215 ? -15.204 -5.477 -7.665 1.00 91.75 215 GLY A N 1
ATOM 1654 C CA . GLY A 1 215 ? -14.127 -6.475 -7.717 1.00 91.75 215 GLY A CA 1
ATOM 1655 C C . GLY A 1 215 ? -12.883 -6.083 -6.908 1.00 91.75 215 GLY A C 1
ATOM 1656 O O . GLY A 1 215 ? -12.277 -6.936 -6.260 1.00 91.75 215 GLY A O 1
ATOM 1657 N N . LEU A 1 216 ? -12.548 -4.787 -6.891 1.00 95.38 216 LEU A N 1
ATOM 1658 C CA . LEU A 1 216 ? -11.402 -4.242 -6.157 1.00 95.38 216 LEU A CA 1
ATOM 1659 C C . LEU A 1 216 ? -11.683 -4.119 -4.657 1.00 95.38 216 LEU A C 1
ATOM 1661 O O . LEU A 1 216 ? -10.830 -4.439 -3.833 1.00 95.38 216 LEU A O 1
ATOM 1665 N N . LEU A 1 217 ? -12.867 -3.613 -4.308 1.00 95.56 217 LEU A N 1
ATOM 1666 C CA . LEU A 1 217 ? -13.197 -3.217 -2.942 1.00 95.56 217 LEU A CA 1
ATOM 1667 C C . LEU A 1 217 ? -13.929 -4.296 -2.155 1.00 95.56 217 LEU A C 1
ATOM 1669 O O . LEU A 1 217 ? -13.907 -4.223 -0.938 1.00 95.56 217 LEU A O 1
ATOM 1673 N N . ARG A 1 218 ? -14.586 -5.267 -2.800 1.00 94.12 218 ARG A N 1
ATOM 1674 C CA . ARG A 1 218 ? -15.398 -6.302 -2.132 1.00 94.12 218 ARG A CA 1
ATOM 1675 C C . ARG A 1 218 ? -16.264 -5.703 -0.996 1.00 94.12 218 ARG A C 1
ATOM 1677 O O . ARG A 1 218 ? -16.022 -5.988 0.179 1.00 94.12 218 ARG A O 1
ATOM 1684 N N . PRO A 1 219 ? -17.208 -4.789 -1.305 1.00 94.38 219 PRO A N 1
ATOM 1685 C CA . PRO A 1 219 ? -17.983 -4.079 -0.284 1.00 94.38 219 PRO A CA 1
ATOM 1686 C C . PRO A 1 219 ? -18.672 -5.042 0.690 1.00 94.38 219 PRO A C 1
ATOM 1688 O O . PRO A 1 219 ? -19.189 -6.075 0.272 1.00 94.38 219 PRO A O 1
ATOM 1691 N N . GLY A 1 220 ? -18.658 -4.723 1.986 1.00 93.38 220 GLY A N 1
ATOM 1692 C CA . GLY A 1 220 ? -19.242 -5.579 3.025 1.00 93.38 220 GLY A CA 1
ATOM 1693 C C . GLY A 1 220 ? -18.345 -6.730 3.495 1.00 93.38 220 GLY A C 1
ATOM 1694 O O . GLY A 1 220 ? -18.687 -7.388 4.474 1.00 93.38 220 GLY A O 1
ATOM 1695 N N . SER A 1 221 ? -17.182 -6.966 2.871 1.00 94.75 221 SER A N 1
ATOM 1696 C CA . SER A 1 221 ? -16.293 -8.064 3.277 1.00 94.75 221 SER A CA 1
ATOM 1697 C C . SER A 1 221 ? -15.290 -7.698 4.369 1.00 94.75 221 SER A C 1
ATOM 1699 O O . SER A 1 221 ? -14.671 -8.588 4.950 1.00 94.75 221 SER A O 1
ATOM 1701 N N . CYS A 1 222 ? -15.060 -6.407 4.623 1.00 96.88 222 CYS A N 1
ATOM 1702 C CA . CYS A 1 222 ? -14.038 -5.942 5.559 1.00 96.88 222 CYS A CA 1
ATOM 1703 C C . CYS A 1 222 ? -14.574 -4.867 6.500 1.00 96.88 222 CYS A C 1
ATOM 1705 O O . CYS A 1 222 ? -15.447 -4.076 6.157 1.00 96.88 222 CYS A O 1
ATOM 1707 N N . HIS A 1 223 ? -14.005 -4.815 7.698 1.00 97.81 223 HIS A N 1
ATOM 1708 C CA . HIS A 1 223 ? -14.335 -3.809 8.698 1.00 97.81 223 HIS A CA 1
ATOM 1709 C C . HIS A 1 223 ? -13.594 -2.491 8.447 1.00 97.81 223 HIS A C 1
ATOM 1711 O O . HIS A 1 223 ? -14.114 -1.427 8.771 1.00 97.81 223 HIS A O 1
ATOM 1717 N N . ILE A 1 224 ? -12.379 -2.562 7.897 1.00 98.56 224 ILE A N 1
ATOM 1718 C CA . ILE A 1 224 ? -11.517 -1.408 7.623 1.00 98.56 224 ILE A CA 1
ATOM 1719 C C . ILE A 1 224 ? -11.024 -1.491 6.179 1.00 98.56 224 ILE A C 1
ATOM 1721 O O . ILE A 1 224 ? -10.536 -2.537 5.751 1.00 98.56 224 ILE A O 1
ATOM 1725 N N . TYR A 1 225 ? -11.112 -0.379 5.456 1.00 98.69 225 TYR A N 1
ATOM 1726 C CA . TYR A 1 225 ? -10.577 -0.214 4.107 1.00 98.69 225 TYR A CA 1
ATOM 1727 C C . TYR A 1 225 ? -9.558 0.920 4.104 1.00 98.69 225 TYR A C 1
ATOM 1729 O O . TYR A 1 225 ? -9.919 2.065 4.362 1.00 98.69 225 TYR A O 1
ATOM 1737 N N . ALA A 1 226 ? -8.300 0.621 3.797 1.00 98.75 226 ALA A N 1
ATOM 1738 C CA . ALA A 1 226 ? -7.247 1.609 3.596 1.00 98.75 226 ALA A CA 1
ATOM 1739 C C . ALA A 1 226 ? -6.896 1.677 2.107 1.00 98.75 226 ALA A C 1
ATOM 1741 O O . ALA A 1 226 ? -6.393 0.709 1.541 1.00 98.75 226 ALA A O 1
ATOM 1742 N N . ILE A 1 227 ? -7.183 2.806 1.465 1.00 98.50 227 ILE A N 1
ATOM 1743 C CA . ILE A 1 227 ? -7.039 2.992 0.020 1.00 98.50 227 ILE A CA 1
ATOM 1744 C C . ILE A 1 227 ? -5.959 4.044 -0.245 1.00 98.50 227 ILE A C 1
ATOM 1746 O O . ILE A 1 227 ? -6.161 5.243 -0.037 1.00 98.50 227 ILE A O 1
ATOM 1750 N N . GLY A 1 228 ? -4.804 3.581 -0.709 1.00 97.94 228 GLY A N 1
ATOM 1751 C CA . GLY A 1 228 ? -3.702 4.398 -1.191 1.00 97.94 228 GLY A CA 1
ATOM 1752 C C . GLY A 1 228 ? -3.756 4.570 -2.707 1.00 97.94 228 GLY A C 1
ATOM 1753 O O . GLY A 1 228 ? -3.923 3.599 -3.441 1.00 97.94 228 GLY A O 1
ATOM 1754 N N . THR A 1 229 ? -3.607 5.799 -3.196 1.00 96.25 229 THR A N 1
ATOM 1755 C CA . THR A 1 229 ? -3.496 6.069 -4.635 1.00 96.25 229 THR A CA 1
ATOM 1756 C C . THR A 1 229 ? -2.410 7.091 -4.953 1.00 96.25 229 THR A C 1
ATOM 1758 O O . THR A 1 229 ? -2.245 8.094 -4.251 1.00 96.25 229 THR A O 1
ATOM 1761 N N . GLU A 1 230 ? -1.698 6.880 -6.057 1.00 95.00 230 GLU A N 1
ATOM 1762 C CA . GLU A 1 230 ? -0.644 7.760 -6.565 1.00 95.00 230 GLU A CA 1
ATOM 1763 C C . GLU A 1 230 ? -1.013 8.341 -7.935 1.00 95.00 230 GLU A C 1
ATOM 1765 O O . GLU A 1 230 ? -1.875 7.831 -8.643 1.00 95.00 230 GLU A O 1
ATOM 1770 N N . GLU A 1 231 ? -0.360 9.445 -8.312 1.00 90.12 231 GLU A N 1
ATOM 1771 C CA . GLU A 1 231 ? -0.607 10.158 -9.575 1.00 90.12 231 GLU A CA 1
ATOM 1772 C C . GLU A 1 231 ? -2.095 10.467 -9.831 1.00 90.12 231 GLU A C 1
ATOM 1774 O O . GLU A 1 231 ? -2.561 10.423 -10.959 1.00 90.12 231 GLU A O 1
ATOM 1779 N N . CYS A 1 232 ? -2.866 10.843 -8.810 1.00 80.56 232 CYS A N 1
ATOM 1780 C CA . CYS A 1 232 ? -4.322 11.014 -8.920 1.00 80.56 232 CYS A CA 1
ATOM 1781 C C . CYS A 1 232 ? -4.787 12.195 -9.810 1.00 80.56 232 CYS A C 1
ATOM 1783 O O . CYS A 1 232 ? -5.988 12.421 -9.938 1.00 80.56 232 CYS A O 1
ATOM 1785 N N . VAL A 1 233 ? -3.885 13.018 -10.373 1.00 69.62 233 VAL A N 1
ATOM 1786 C CA . VAL A 1 233 ? -4.237 14.303 -11.021 1.00 69.62 233 VAL A CA 1
ATOM 1787 C C . VAL A 1 233 ? -3.418 14.566 -12.289 1.00 69.62 233 VAL A C 1
ATOM 1789 O O . VAL A 1 233 ? -2.204 14.386 -12.297 1.00 69.62 233 VAL A O 1
ATOM 1792 N N . GLN A 1 234 ? -4.071 15.061 -13.353 1.00 55.53 234 GLN A N 1
ATOM 1793 C CA . GLN A 1 234 ? -3.464 15.254 -14.685 1.00 55.53 234 GLN A CA 1
ATOM 1794 C C . GLN A 1 234 ? -2.487 16.427 -14.798 1.00 55.53 234 GLN A C 1
ATOM 1796 O O . GLN A 1 234 ? -1.545 16.339 -15.580 1.00 55.53 234 GLN A O 1
ATOM 1801 N N . THR A 1 235 ? -2.662 17.515 -14.045 1.00 51.66 235 THR A N 1
ATOM 1802 C CA . THR A 1 235 ? -1.742 18.665 -14.071 1.00 51.66 235 THR A CA 1
ATOM 1803 C C . THR A 1 235 ? -1.819 19.486 -12.785 1.00 51.66 235 THR A C 1
ATOM 1805 O O . THR A 1 235 ? -2.873 19.591 -12.160 1.00 51.66 235 THR A O 1
ATOM 1808 N N . ILE A 1 236 ? -0.710 20.147 -12.437 1.00 48.59 236 ILE A N 1
ATOM 1809 C CA . ILE A 1 236 ? -0.604 21.084 -11.303 1.00 48.59 236 ILE A CA 1
ATOM 1810 C C . ILE A 1 236 ? -1.631 22.236 -11.408 1.00 48.59 236 ILE A C 1
ATOM 1812 O O . ILE A 1 236 ? -2.110 22.742 -10.401 1.00 48.59 236 ILE A O 1
ATOM 1816 N N . ALA A 1 237 ? -2.036 22.623 -12.623 1.00 49.06 237 ALA A N 1
ATOM 1817 C CA . ALA A 1 237 ? -3.070 23.639 -12.837 1.00 49.06 237 ALA A CA 1
ATOM 1818 C C . ALA A 1 237 ? -4.489 23.151 -12.473 1.00 49.06 237 ALA A C 1
ATOM 1820 O O . ALA A 1 237 ? -5.302 23.941 -12.007 1.00 49.06 237 ALA A O 1
ATOM 1821 N N . LYS A 1 238 ? -4.783 21.847 -12.618 1.00 45.28 238 LYS A N 1
ATOM 1822 C CA . LYS A 1 238 ? -6.048 21.246 -12.158 1.00 45.28 238 LYS A CA 1
ATOM 1823 C C . LYS A 1 238 ? -6.022 20.852 -10.681 1.00 45.28 238 LYS A C 1
ATOM 1825 O O . LYS A 1 238 ? -7.083 20.764 -10.079 1.00 45.28 238 LYS A O 1
ATOM 1830 N N . SER A 1 239 ? -4.847 20.661 -10.068 1.00 45.06 239 SER A N 1
ATOM 1831 C CA . SER A 1 239 ? -4.757 20.323 -8.637 1.00 45.06 239 SER A CA 1
ATOM 1832 C C . SER A 1 239 ? -5.183 21.457 -7.701 1.00 45.06 239 SER A C 1
ATOM 1834 O O . SER A 1 239 ? -5.456 21.193 -6.536 1.00 45.06 239 SER A O 1
ATOM 1836 N N . VAL A 1 240 ? -5.245 22.699 -8.194 1.00 42.69 240 VAL A N 1
ATOM 1837 C CA . VAL A 1 240 ? -5.723 23.865 -7.426 1.00 42.69 240 VAL A CA 1
ATOM 1838 C C . VAL A 1 240 ? -7.261 23.903 -7.352 1.00 42.69 240 VAL A C 1
ATOM 1840 O O . VAL A 1 240 ? -7.822 24.571 -6.489 1.00 42.69 240 VAL A O 1
ATOM 1843 N N . LEU A 1 241 ? -7.962 23.132 -8.194 1.00 42.06 241 LEU A N 1
ATOM 1844 C CA . LEU A 1 241 ? -9.418 22.993 -8.169 1.00 42.06 241 LEU A CA 1
ATOM 1845 C C . LEU A 1 241 ? -9.785 21.658 -7.503 1.00 42.06 241 LEU A C 1
ATOM 1847 O O . LEU A 1 241 ? -9.709 20.586 -8.098 1.00 42.06 241 LEU A O 1
ATOM 1851 N N . PHE A 1 242 ? -10.162 21.753 -6.231 1.00 50.00 242 PHE A N 1
ATOM 1852 C CA . PHE A 1 242 ? -10.459 20.719 -5.229 1.00 50.00 242 PHE A CA 1
ATOM 1853 C C . PHE A 1 242 ? -11.541 19.655 -5.573 1.00 50.00 242 PHE A C 1
ATOM 1855 O O . PHE A 1 242 ? -12.099 19.039 -4.665 1.00 50.00 242 PHE A O 1
ATOM 1862 N N . GLN A 1 243 ? -11.855 19.397 -6.845 1.00 54.78 243 GLN A N 1
ATOM 1863 C CA . GLN A 1 243 ? -12.962 18.521 -7.260 1.00 54.78 243 GLN A CA 1
ATOM 1864 C C . GLN A 1 243 ? -12.555 17.045 -7.422 1.00 54.78 243 GLN A C 1
ATOM 1866 O O . GLN A 1 243 ? -13.204 16.179 -6.849 1.00 54.78 243 GLN A O 1
ATOM 1871 N N . CYS A 1 244 ? -11.422 16.736 -8.068 1.00 65.38 244 CYS A N 1
ATOM 1872 C CA . CYS A 1 244 ? -11.065 15.339 -8.391 1.00 65.38 244 CYS A CA 1
ATOM 1873 C C . CYS A 1 244 ? -10.844 14.420 -7.173 1.00 65.38 244 CYS A C 1
ATOM 1875 O O . CYS A 1 244 ? -11.175 13.240 -7.226 1.00 65.38 244 CYS A O 1
ATOM 1877 N N . LYS A 1 245 ? -10.298 14.941 -6.063 1.00 76.12 245 LYS A N 1
ATOM 1878 C CA . LYS A 1 245 ? -10.079 14.141 -4.845 1.00 76.12 245 LYS A CA 1
ATOM 1879 C C . LYS A 1 245 ? -11.381 13.872 -4.109 1.00 76.12 245 LYS A C 1
ATOM 1881 O O . LYS A 1 245 ? -11.617 12.738 -3.727 1.00 76.12 245 LYS A O 1
ATOM 1886 N N . LYS A 1 246 ? -12.234 14.890 -3.954 1.00 80.69 246 LYS A N 1
ATOM 1887 C CA . LYS A 1 246 ? -13.551 14.727 -3.326 1.00 80.69 246 LYS A CA 1
ATOM 1888 C C . LYS A 1 246 ? -14.443 13.797 -4.142 1.00 80.69 246 LYS A C 1
ATOM 1890 O O . LYS A 1 246 ? -15.081 12.933 -3.563 1.00 80.69 246 LYS A O 1
ATOM 1895 N N . GLU A 1 247 ? -14.434 13.930 -5.469 1.00 84.44 247 GLU A N 1
ATOM 1896 C CA . GLU A 1 247 ? -15.116 12.996 -6.375 1.00 84.44 247 GLU A CA 1
ATOM 1897 C C . GLU A 1 247 ? -14.608 11.564 -6.188 1.00 84.44 247 GLU A C 1
ATOM 1899 O O . GLU A 1 247 ? -15.411 10.640 -6.123 1.00 84.44 247 GLU A O 1
ATOM 1904 N N . TRP A 1 248 ? -13.292 11.376 -6.047 1.00 87.44 248 TRP A N 1
ATOM 1905 C CA . TRP A 1 248 ? -12.717 10.055 -5.802 1.00 87.44 248 TRP A CA 1
ATOM 1906 C C . TRP A 1 248 ? -13.115 9.475 -4.439 1.00 87.44 248 TRP A C 1
ATOM 1908 O O . TRP A 1 248 ? -13.546 8.329 -4.366 1.00 87.44 248 TRP A O 1
ATOM 1918 N N . GLU A 1 249 ? -13.035 10.267 -3.368 1.00 90.56 249 GLU A N 1
ATOM 1919 C CA . GLU A 1 249 ? -13.487 9.854 -2.030 1.00 90.56 249 GLU A CA 1
ATOM 1920 C C . GLU A 1 249 ? -14.967 9.472 -2.029 1.00 90.56 249 GLU A C 1
ATOM 1922 O O . GLU A 1 249 ? -15.351 8.475 -1.422 1.00 90.56 249 GLU A O 1
ATOM 1927 N N . GLU A 1 250 ? -15.791 10.257 -2.718 1.00 90.62 250 GLU A N 1
ATOM 1928 C CA . GLU A 1 250 ? -17.225 10.035 -2.835 1.00 90.62 250 GLU A CA 1
ATOM 1929 C C . GLU A 1 250 ? -17.541 8.786 -3.665 1.00 90.62 250 GLU A C 1
ATOM 1931 O O . GLU A 1 250 ? -18.427 8.014 -3.307 1.00 90.62 250 GLU A O 1
ATOM 1936 N N . HIS A 1 251 ? -16.781 8.530 -4.731 1.00 92.31 251 HIS A N 1
ATOM 1937 C CA . HIS A 1 251 ? -16.904 7.308 -5.527 1.00 92.31 251 HIS A CA 1
ATOM 1938 C C . HIS A 1 251 ? -16.561 6.066 -4.697 1.00 92.31 251 HIS A C 1
ATOM 1940 O O . HIS A 1 251 ? -17.345 5.118 -4.692 1.00 92.31 251 HIS A O 1
ATOM 1946 N N . ILE A 1 252 ? -15.466 6.091 -3.926 1.00 95.00 252 ILE A N 1
ATOM 1947 C CA . ILE A 1 252 ? -15.130 5.009 -2.986 1.00 95.00 252 ILE A CA 1
ATOM 1948 C C . ILE A 1 252 ? -16.238 4.830 -1.944 1.00 95.00 252 ILE A C 1
ATOM 1950 O O . ILE A 1 252 ? -16.701 3.713 -1.727 1.00 95.00 252 ILE A O 1
ATOM 1954 N N . ARG A 1 253 ? -16.702 5.922 -1.323 1.00 94.88 253 ARG A N 1
ATOM 1955 C CA . ARG A 1 253 ? -17.760 5.886 -0.302 1.00 94.88 253 ARG A CA 1
ATOM 1956 C C . ARG A 1 253 ? -19.045 5.253 -0.838 1.00 94.88 253 ARG A C 1
ATOM 1958 O O . ARG A 1 253 ? -19.641 4.414 -0.168 1.00 94.88 253 ARG A O 1
ATOM 1965 N N . ASN A 1 254 ? -19.450 5.630 -2.049 1.00 95.25 254 ASN A N 1
ATOM 1966 C CA . ASN A 1 254 ? -20.640 5.087 -2.697 1.00 95.25 254 ASN A CA 1
ATOM 1967 C C . ASN A 1 254 ? -20.469 3.615 -3.074 1.00 95.25 254 ASN A C 1
ATOM 1969 O O . ASN A 1 254 ? -21.408 2.844 -2.902 1.00 95.25 254 ASN A O 1
ATOM 1973 N N . ALA A 1 255 ? -19.278 3.213 -3.526 1.00 95.56 255 ALA A N 1
ATOM 1974 C CA . ALA A 1 255 ? -18.982 1.816 -3.828 1.00 95.56 255 ALA A CA 1
ATOM 1975 C C . ALA A 1 255 ? -18.976 0.928 -2.573 1.00 95.56 255 ALA A C 1
ATOM 1977 O O . ALA A 1 255 ? -19.419 -0.212 -2.644 1.00 95.56 255 ALA A O 1
ATOM 1978 N N . LEU A 1 256 ? -18.498 1.434 -1.430 1.00 95.62 256 LEU A N 1
ATOM 1979 C CA . LEU A 1 256 ? -18.460 0.675 -0.175 1.00 95.62 256 LEU A CA 1
ATOM 1980 C C . LEU A 1 256 ? -19.835 0.512 0.486 1.00 95.62 256 LEU A C 1
ATOM 1982 O O . LEU A 1 256 ? -20.047 -0.468 1.193 1.00 95.62 256 LEU A O 1
ATOM 1986 N N . GLY A 1 257 ? -20.756 1.450 0.271 1.00 94.38 257 GLY A N 1
ATOM 1987 C CA . GLY A 1 257 ? -22.039 1.487 0.970 1.00 94.38 257 GLY A CA 1
ATOM 1988 C C . GLY A 1 257 ? -22.066 2.625 1.993 1.00 94.38 257 GLY A C 1
ATOM 1989 O O . GLY A 1 257 ? -21.609 2.454 3.126 1.00 94.38 257 GLY A O 1
ATOM 1990 N N . PRO A 1 258 ? -22.610 3.800 1.632 1.00 91.81 258 PRO A N 1
ATOM 1991 C CA . PRO A 1 258 ? -22.536 5.004 2.461 1.00 91.81 258 PRO A CA 1
ATOM 1992 C C . PRO A 1 258 ? -23.346 4.928 3.764 1.00 91.81 258 PRO A C 1
ATOM 1994 O O . PRO A 1 258 ? -23.149 5.764 4.644 1.00 91.81 258 PRO A O 1
ATOM 1997 N N . SER A 1 259 ? -24.268 3.967 3.878 1.00 90.81 259 SER A N 1
ATOM 1998 C CA . SER A 1 259 ? -25.034 3.665 5.094 1.00 90.81 259 SER A CA 1
ATOM 1999 C C . SER A 1 259 ? -24.204 2.968 6.169 1.00 90.81 259 SER A C 1
ATOM 2001 O O . SER A 1 259 ? -24.488 3.113 7.358 1.00 90.81 259 SER A O 1
ATOM 2003 N N . ASP A 1 260 ? -23.199 2.200 5.752 1.00 92.94 260 ASP A N 1
ATOM 2004 C CA . ASP A 1 260 ? -22.497 1.253 6.617 1.00 92.94 260 ASP A CA 1
ATOM 2005 C C . ASP A 1 260 ? -21.035 1.635 6.826 1.00 92.94 260 ASP A C 1
ATOM 2007 O O . ASP A 1 260 ? -20.473 1.352 7.886 1.00 92.94 260 ASP A O 1
ATOM 2011 N N . TYR A 1 261 ? -20.440 2.342 5.862 1.00 95.31 261 TYR A N 1
ATOM 2012 C CA . TYR A 1 261 ? -19.046 2.763 5.898 1.00 95.31 261 TYR A CA 1
ATOM 2013 C C . TYR A 1 261 ? -18.882 4.269 6.020 1.00 95.31 261 TYR A C 1
ATOM 2015 O O . TYR A 1 261 ? -19.465 5.065 5.283 1.00 95.31 261 TYR A O 1
ATOM 2023 N N . ILE A 1 262 ? -17.996 4.652 6.934 1.00 93.88 262 ILE A N 1
ATOM 2024 C CA . ILE A 1 262 ? -17.688 6.037 7.263 1.00 93.88 262 ILE A CA 1
ATOM 2025 C C . ILE A 1 262 ? -16.230 6.293 6.900 1.00 93.88 262 ILE A C 1
ATOM 2027 O O . ILE A 1 262 ? -15.340 5.531 7.283 1.00 93.88 262 ILE A O 1
ATOM 2031 N N . LYS A 1 263 ? -15.975 7.378 6.163 1.00 96.19 263 LYS A N 1
ATOM 2032 C CA . LYS A 1 263 ? -14.611 7.852 5.910 1.00 96.19 263 LYS A CA 1
ATOM 2033 C C . LYS A 1 263 ? -14.040 8.374 7.222 1.00 96.19 263 LYS A C 1
ATOM 2035 O O . LYS A 1 263 ? -14.433 9.441 7.683 1.00 96.19 263 LYS A O 1
ATOM 2040 N N . LEU A 1 264 ? -13.117 7.625 7.809 1.00 95.25 264 LEU A N 1
ATOM 2041 C CA . LEU A 1 264 ? -12.486 7.992 9.067 1.00 95.25 264 LEU A CA 1
ATOM 2042 C C . LEU A 1 264 ? -11.541 9.184 8.865 1.00 95.25 264 LEU A C 1
ATOM 2044 O O . LEU A 1 264 ? -11.633 10.178 9.578 1.00 95.25 264 LEU A O 1
ATOM 2048 N N . ARG A 1 265 ? -10.661 9.103 7.859 1.00 95.31 265 ARG A N 1
ATOM 2049 C CA . ARG A 1 265 ? -9.711 10.166 7.491 1.00 95.31 265 ARG A CA 1
ATOM 2050 C C . ARG A 1 265 ? -9.314 10.040 6.026 1.00 95.31 265 ARG A C 1
ATOM 2052 O O . ARG A 1 265 ? -9.171 8.931 5.516 1.00 95.31 265 ARG A O 1
ATOM 2059 N N . SER A 1 266 ? -9.065 11.173 5.377 1.00 94.62 266 SER A N 1
ATOM 2060 C CA . SER A 1 266 ? -8.267 11.238 4.154 1.00 94.62 266 SER A CA 1
ATOM 2061 C C . SER A 1 266 ? -7.188 12.310 4.280 1.00 94.62 266 SER A C 1
ATOM 2063 O O . SER A 1 266 ? -7.420 13.365 4.875 1.00 94.62 266 SER A O 1
ATOM 2065 N N . HIS A 1 267 ? -6.004 12.023 3.743 1.00 92.56 267 HIS A N 1
ATOM 2066 C CA . HIS A 1 267 ? -4.877 12.950 3.702 1.00 92.56 267 HIS A CA 1
ATOM 2067 C C . HIS A 1 267 ? -4.189 12.840 2.341 1.00 92.56 267 HIS A C 1
ATOM 2069 O O . HIS A 1 267 ? -4.009 11.744 1.803 1.00 92.56 267 HIS A O 1
ATOM 2075 N N . ALA A 1 268 ? -3.796 13.971 1.758 1.00 90.62 268 ALA A N 1
ATOM 2076 C CA . ALA A 1 268 ? -3.125 13.988 0.465 1.00 90.62 268 ALA A CA 1
ATOM 2077 C C . ALA A 1 268 ? -1.857 14.849 0.437 1.00 90.62 268 ALA A C 1
ATOM 2079 O O . ALA A 1 268 ? -1.827 15.956 0.972 1.00 90.62 268 ALA A O 1
ATOM 2080 N N . LEU A 1 269 ? -0.861 14.378 -0.318 1.00 87.12 269 LEU A N 1
ATOM 2081 C CA . LEU A 1 269 ? 0.376 15.092 -0.628 1.00 87.12 269 LEU A CA 1
ATOM 2082 C C . LEU A 1 269 ? 0.513 15.225 -2.145 1.00 87.12 269 LEU A C 1
ATOM 2084 O O . LEU A 1 269 ? 0.889 14.289 -2.850 1.00 87.12 269 LEU A O 1
ATOM 2088 N N . THR A 1 270 ? 0.180 16.406 -2.665 1.00 85.50 270 THR A N 1
ATOM 2089 C CA . THR A 1 270 ? 0.069 16.676 -4.110 1.00 85.50 270 THR A CA 1
ATOM 2090 C C . THR A 1 270 ? -0.840 15.663 -4.834 1.00 85.50 270 THR A C 1
ATOM 2092 O O . THR A 1 270 ? -2.057 15.740 -4.667 1.00 85.50 270 THR A O 1
ATOM 2095 N N . ALA A 1 271 ? -0.291 14.733 -5.619 1.00 84.31 271 ALA A N 1
ATOM 2096 C CA . ALA A 1 271 ? -1.005 13.695 -6.362 1.00 84.31 271 ALA A CA 1
ATOM 2097 C C . ALA A 1 271 ? -1.019 12.321 -5.662 1.00 84.31 271 ALA A C 1
ATOM 2099 O O . ALA A 1 271 ? -1.580 11.380 -6.219 1.00 84.31 271 ALA A O 1
ATOM 2100 N N . MET A 1 272 ? -0.416 12.194 -4.476 1.00 89.31 272 MET A N 1
ATOM 2101 C CA . MET A 1 272 ? -0.610 11.040 -3.592 1.00 89.31 272 MET A CA 1
ATOM 2102 C C . MET A 1 272 ? -1.798 11.278 -2.668 1.00 89.31 272 MET A C 1
ATOM 2104 O O . MET A 1 272 ? -2.025 12.404 -2.212 1.00 89.31 272 MET A O 1
ATOM 2108 N N . HIS A 1 273 ? -2.521 10.211 -2.367 1.00 92.56 273 HIS A N 1
ATOM 2109 C CA . HIS A 1 273 ? -3.698 10.234 -1.521 1.00 92.56 273 HIS A CA 1
ATOM 2110 C C . HIS A 1 273 ? -3.760 8.944 -0.701 1.00 92.56 273 HIS A C 1
ATOM 2112 O O . HIS A 1 273 ? -3.430 7.872 -1.206 1.00 92.56 273 HIS A O 1
ATOM 2118 N N . ASN A 1 274 ? -4.140 9.061 0.564 1.00 96.38 274 ASN A N 1
ATOM 2119 C CA . ASN A 1 274 ? -4.408 7.938 1.447 1.00 96.38 274 ASN A CA 1
ATOM 2120 C C . ASN A 1 274 ? -5.735 8.207 2.157 1.00 96.38 274 ASN A C 1
ATOM 2122 O O . ASN A 1 274 ? -5.958 9.320 2.643 1.00 96.38 274 ASN A O 1
ATOM 2126 N N . MET A 1 275 ? -6.617 7.216 2.198 1.00 96.88 275 MET A N 1
ATOM 2127 C CA . MET A 1 275 ? -7.911 7.318 2.865 1.00 96.88 275 MET A CA 1
ATOM 2128 C C . MET A 1 275 ? -8.233 6.031 3.610 1.00 96.88 275 MET A C 1
ATOM 2130 O O . MET A 1 275 ? -7.983 4.938 3.110 1.00 96.88 275 MET A O 1
ATOM 2134 N N . VAL A 1 276 ? -8.811 6.169 4.799 1.00 98.56 276 VAL A N 1
ATOM 2135 C CA . VAL A 1 276 ? -9.270 5.043 5.612 1.00 98.56 276 VAL A CA 1
ATOM 2136 C C . VAL A 1 276 ? -10.773 5.163 5.819 1.00 98.56 276 VAL A C 1
ATOM 2138 O O . VAL A 1 276 ? -11.257 6.193 6.289 1.00 98.56 276 VAL A O 1
ATOM 2141 N N . PHE A 1 277 ? -11.499 4.099 5.493 1.00 98.31 277 PHE A N 1
ATOM 2142 C CA . PHE A 1 277 ? -12.911 3.912 5.808 1.00 98.31 277 PHE A CA 1
ATOM 2143 C C . PHE A 1 277 ? -13.068 2.802 6.838 1.00 98.31 277 PHE A C 1
ATOM 2145 O O . PHE A 1 277 ? -12.321 1.822 6.828 1.00 98.31 277 PHE A O 1
ATOM 2152 N N . VAL A 1 278 ? -14.063 2.942 7.706 1.00 97.81 278 VAL A N 1
ATOM 2153 C CA . VAL A 1 278 ? -14.411 1.938 8.713 1.00 97.81 278 VAL A CA 1
ATOM 2154 C C . VAL A 1 278 ? -15.903 1.645 8.670 1.00 97.81 278 VAL A C 1
ATOM 2156 O O . VAL A 1 278 ? -16.709 2.541 8.418 1.00 97.81 278 VAL A O 1
ATOM 2159 N N . HIS A 1 279 ? -16.270 0.393 8.923 1.00 97.25 279 HIS A N 1
ATOM 2160 C CA . HIS A 1 279 ? -17.656 0.018 9.159 1.00 97.25 279 HIS A CA 1
ATOM 2161 C C . HIS A 1 279 ? -18.160 0.680 10.452 1.00 97.25 279 HIS A C 1
ATOM 2163 O O . HIS A 1 279 ? -17.402 0.834 11.416 1.00 97.25 279 HIS A O 1
ATOM 2169 N N . LYS A 1 280 ? -19.447 1.033 10.515 1.00 94.44 280 LYS A N 1
ATOM 2170 C CA . LYS A 1 280 ? -20.074 1.675 11.685 1.00 94.44 280 LYS A CA 1
ATOM 2171 C C . LYS A 1 280 ? -19.885 0.904 12.999 1.00 94.44 280 LYS A C 1
ATOM 2173 O O . LYS A 1 280 ? -19.844 1.528 14.052 1.00 94.44 280 LYS A O 1
ATOM 2178 N N . SER A 1 281 ? -19.710 -0.421 12.947 1.00 95.00 281 SER A N 1
ATOM 2179 C CA . SER A 1 281 ? -19.423 -1.258 14.128 1.00 95.00 281 SER A CA 1
ATOM 2180 C C . SER A 1 281 ? -18.025 -1.063 14.718 1.00 95.00 281 SER A C 1
ATOM 2182 O O . SER A 1 281 ? -17.784 -1.410 15.867 1.00 95.00 281 SER A O 1
ATOM 2184 N N . VAL A 1 282 ? -17.085 -0.524 13.944 1.00 94.94 282 VAL A N 1
ATOM 2185 C CA . VAL A 1 282 ? -15.714 -0.251 14.392 1.00 94.94 282 VAL A CA 1
ATOM 2186 C C . VAL A 1 282 ? -15.586 1.161 14.945 1.00 94.94 282 VAL A C 1
ATOM 2188 O O . VAL A 1 282 ? -14.777 1.393 15.839 1.00 94.94 282 VAL A O 1
ATOM 2191 N N . LEU A 1 283 ? -16.387 2.106 14.444 1.00 93.12 283 LEU A N 1
ATOM 2192 C CA . LEU A 1 283 ? -16.255 3.527 14.766 1.00 93.12 283 LEU A CA 1
ATOM 2193 C C . LEU A 1 283 ? -16.218 3.836 16.281 1.00 93.12 283 LEU A C 1
ATOM 2195 O O . LEU A 1 283 ? -15.351 4.616 16.673 1.00 93.12 283 LEU A O 1
ATOM 2199 N N . PRO A 1 284 ? -17.053 3.227 17.154 1.00 92.88 284 PRO A N 1
ATOM 2200 C CA . PRO A 1 284 ? -17.021 3.509 18.595 1.00 92.88 284 PRO A CA 1
ATOM 2201 C C . PRO A 1 284 ? -15.721 3.101 19.301 1.00 92.88 284 PRO A C 1
ATOM 2203 O O . PRO A 1 284 ? -15.473 3.519 20.427 1.00 92.88 284 PRO A O 1
ATOM 2206 N N . LEU A 1 285 ? -14.903 2.264 18.660 1.00 93.50 285 LEU A N 1
ATOM 2207 C CA . LEU A 1 285 ? -13.637 1.771 19.197 1.00 93.50 285 LEU A CA 1
ATOM 2208 C C . LEU A 1 285 ? -12.444 2.638 18.778 1.00 93.50 285 LEU A C 1
ATOM 2210 O O . LEU A 1 285 ? -11.326 2.375 19.223 1.00 93.50 285 LEU A O 1
ATOM 2214 N N . VAL A 1 286 ? -12.651 3.623 17.899 1.00 94.44 286 VAL A N 1
ATOM 2215 C CA . VAL A 1 286 ? -11.573 4.432 17.329 1.00 94.44 286 VAL A CA 1
ATOM 2216 C C . VAL A 1 286 ? -11.238 5.626 18.222 1.00 94.44 286 VAL A C 1
ATOM 2218 O O . VAL A 1 286 ? -12.114 6.413 18.575 1.00 94.44 286 VAL A O 1
ATOM 2221 N N . SER A 1 287 ? -9.953 5.815 18.527 1.00 91.25 287 SER A N 1
ATOM 2222 C CA . SER A 1 287 ? -9.436 7.018 19.193 1.00 91.25 287 SER A CA 1
ATOM 2223 C C . SER A 1 287 ? -8.107 7.492 18.597 1.00 91.25 287 SER A C 1
ATOM 2225 O O . SER A 1 287 ? -7.524 6.819 17.752 1.00 91.25 287 SER A O 1
ATOM 2227 N N . ASP A 1 288 ? -7.617 8.659 19.027 1.00 90.75 288 ASP A N 1
ATOM 2228 C CA . ASP A 1 288 ? -6.284 9.188 18.681 1.00 90.75 288 ASP A CA 1
ATOM 2229 C C . ASP A 1 288 ? -5.991 9.251 17.171 1.00 90.75 288 ASP A C 1
ATOM 2231 O O . ASP A 1 288 ? -4.893 8.931 16.718 1.00 90.75 288 ASP A O 1
ATOM 2235 N N . LEU A 1 289 ? -6.989 9.655 16.380 1.00 93.56 289 LEU A N 1
ATOM 2236 C CA . LEU A 1 289 ? -6.892 9.732 14.926 1.00 93.56 289 LEU A CA 1
ATOM 2237 C C . LEU A 1 289 ? -5.979 10.880 14.474 1.00 93.56 289 LEU A C 1
ATOM 2239 O O . LEU A 1 289 ? -6.310 12.051 14.655 1.00 93.56 289 LEU A O 1
ATOM 2243 N N . GLN A 1 290 ? -4.887 10.542 13.798 1.00 93.25 290 GLN A N 1
ATOM 2244 C CA . GLN A 1 290 ? -3.878 11.462 13.278 1.00 93.25 290 GLN A CA 1
ATOM 2245 C C . GLN A 1 290 ? -3.535 11.152 11.821 1.00 93.25 290 GLN A C 1
ATOM 2247 O O . GLN A 1 290 ? -3.705 10.030 11.339 1.00 93.25 290 GLN A O 1
ATOM 2252 N N . SER A 1 291 ? -3.030 12.152 11.108 1.00 94.75 291 SER A N 1
ATOM 2253 C CA . SER A 1 291 ? -2.477 11.974 9.768 1.00 94.75 291 SER A CA 1
ATOM 2254 C C . SER A 1 291 ? -1.354 12.959 9.511 1.00 94.75 291 SER A C 1
ATOM 2256 O O . SER A 1 291 ? -1.400 14.074 10.014 1.00 94.75 291 SER A O 1
ATOM 2258 N N . ASP A 1 292 ? -0.385 12.555 8.700 1.00 94.06 292 ASP A N 1
ATOM 2259 C CA . ASP A 1 292 ? 0.755 13.389 8.330 1.00 94.06 292 ASP A CA 1
ATOM 2260 C C . ASP A 1 292 ? 1.288 12.987 6.947 1.00 94.06 292 ASP A C 1
ATOM 2262 O O . ASP A 1 292 ? 0.982 11.905 6.429 1.00 94.06 292 ASP A O 1
ATOM 2266 N N . ALA A 1 293 ? 2.089 13.855 6.332 1.00 93.56 293 ALA A N 1
ATOM 2267 C CA . ALA A 1 293 ? 2.703 13.606 5.043 1.00 93.56 293 ALA A CA 1
ATOM 2268 C C . ALA A 1 293 ? 4.121 14.176 4.924 1.00 93.56 293 ALA A C 1
ATOM 2270 O O . ALA A 1 293 ? 4.378 15.349 5.183 1.00 93.56 293 ALA A O 1
ATOM 2271 N N . ILE A 1 294 ? 5.030 13.364 4.381 1.00 93.25 294 ILE A N 1
ATOM 2272 C CA . ILE A 1 294 ? 6.437 13.719 4.177 1.00 93.25 294 ILE A CA 1
ATOM 2273 C C . ILE A 1 294 ? 6.751 13.783 2.684 1.00 93.25 294 ILE A C 1
ATOM 2275 O O . ILE A 1 294 ? 6.703 12.774 1.979 1.00 93.25 294 ILE A O 1
ATOM 2279 N N . ALA A 1 295 ? 7.127 14.969 2.199 1.00 92.81 295 ALA A N 1
ATOM 2280 C CA . ALA A 1 295 ? 7.606 15.173 0.834 1.00 92.81 295 ALA A CA 1
ATOM 2281 C C . ALA A 1 295 ? 9.068 14.744 0.685 1.00 92.81 295 ALA A C 1
ATOM 2283 O O . ALA A 1 295 ? 9.943 15.245 1.383 1.00 92.81 295 ALA A O 1
ATOM 2284 N N . THR A 1 296 ? 9.360 13.865 -0.272 1.00 89.00 296 THR A N 1
ATOM 2285 C CA . THR A 1 296 ? 10.712 13.347 -0.556 1.00 89.00 296 THR A CA 1
ATOM 2286 C C . THR A 1 296 ? 11.156 13.566 -2.003 1.00 89.00 296 THR A C 1
ATOM 2288 O O . THR A 1 296 ? 12.184 13.034 -2.424 1.00 89.00 296 THR A O 1
ATOM 2291 N N . GLY A 1 297 ? 10.389 14.342 -2.774 1.00 77.38 297 GLY A N 1
ATOM 2292 C CA . GLY A 1 297 ? 10.706 14.677 -4.157 1.00 77.38 297 GLY A CA 1
ATOM 2293 C C . GLY A 1 297 ? 11.870 15.652 -4.273 1.00 77.38 297 GLY A C 1
ATOM 2294 O O . GLY A 1 297 ? 12.766 15.703 -3.432 1.00 77.38 297 GLY A O 1
ATOM 2295 N N . LEU A 1 298 ? 11.889 16.429 -5.355 1.00 70.62 298 LEU A N 1
ATOM 2296 C CA . LEU A 1 298 ? 13.027 17.285 -5.687 1.00 70.62 298 LEU A CA 1
ATOM 2297 C C . LEU A 1 298 ? 13.483 18.139 -4.492 1.00 70.62 298 LEU A C 1
ATOM 2299 O O . LEU A 1 298 ? 12.681 18.867 -3.909 1.00 70.62 298 LEU A O 1
ATOM 2303 N N . GLY A 1 299 ? 14.759 18.010 -4.115 1.00 67.06 299 GLY A N 1
ATOM 2304 C CA . GLY A 1 299 ? 15.337 18.741 -2.986 1.00 67.06 299 GLY A CA 1
ATOM 2305 C C . GLY A 1 299 ? 14.707 18.426 -1.626 1.00 67.06 299 GLY A C 1
ATOM 2306 O O . GLY A 1 299 ? 14.817 19.255 -0.734 1.00 67.06 299 GLY A O 1
ATOM 2307 N N . ASN A 1 300 ? 14.040 17.274 -1.463 1.00 66.69 300 ASN A N 1
ATOM 2308 C CA . ASN A 1 300 ? 13.281 16.906 -0.261 1.00 66.69 300 ASN A CA 1
ATOM 2309 C C . ASN A 1 300 ? 12.092 17.832 0.055 1.00 66.69 300 ASN A C 1
ATOM 2311 O O . ASN A 1 300 ? 11.575 17.808 1.170 1.00 66.69 300 ASN A O 1
ATOM 2315 N N . GLN A 1 301 ? 11.658 18.629 -0.924 1.00 61.91 301 GLN A N 1
ATOM 2316 C CA . GLN A 1 301 ? 10.650 19.676 -0.746 1.00 61.91 301 GLN A CA 1
ATOM 2317 C C . GLN A 1 301 ? 9.477 19.537 -1.717 1.00 61.91 301 GLN A C 1
ATOM 2319 O O . GLN A 1 301 ? 8.383 19.988 -1.420 1.00 61.91 301 GLN A O 1
ATOM 2324 N N . LEU A 1 302 ? 9.649 18.893 -2.874 1.00 68.94 302 LEU A N 1
ATOM 2325 C CA . LEU A 1 302 ? 8.538 18.703 -3.806 1.00 68.94 302 LEU A CA 1
ATOM 2326 C C . LEU A 1 302 ? 7.694 17.475 -3.427 1.00 68.94 302 LEU A C 1
ATOM 2328 O O . LEU A 1 302 ? 8.215 16.373 -3.278 1.00 68.94 302 LEU A O 1
ATOM 2332 N N . GLY A 1 303 ? 6.375 17.642 -3.320 1.00 66.62 303 GLY A N 1
ATOM 2333 C CA . GLY A 1 303 ? 5.467 16.576 -2.876 1.00 66.62 303 GLY A CA 1
ATOM 2334 C C . GLY A 1 303 ? 5.129 15.503 -3.919 1.00 66.62 303 GLY A C 1
ATOM 2335 O O . GLY A 1 303 ? 4.264 14.677 -3.662 1.00 66.62 303 GLY A O 1
ATOM 2336 N N . ASN A 1 304 ? 5.774 15.485 -5.093 1.00 79.25 304 ASN A N 1
ATOM 2337 C CA . ASN A 1 304 ? 5.516 14.489 -6.149 1.00 79.25 304 ASN A CA 1
ATOM 2338 C C . ASN A 1 304 ? 6.055 13.079 -5.824 1.00 79.25 304 ASN A C 1
ATOM 2340 O O . ASN A 1 304 ? 5.843 12.139 -6.599 1.00 79.25 304 ASN A O 1
ATOM 2344 N N . LYS A 1 305 ? 6.822 12.973 -4.737 1.00 91.50 305 LYS A N 1
ATOM 2345 C CA . LYS A 1 305 ? 7.318 11.753 -4.099 1.00 91.50 305 LYS A CA 1
ATOM 2346 C C . LYS A 1 305 ? 7.239 11.953 -2.596 1.00 91.50 305 LYS A C 1
ATOM 2348 O O . LYS A 1 305 ? 7.356 13.092 -2.132 1.00 91.50 305 LYS A O 1
ATOM 2353 N N . GLY A 1 306 ? 7.016 10.881 -1.854 1.00 95.25 306 GLY A N 1
ATOM 2354 C CA . GLY A 1 306 ? 6.808 10.981 -0.418 1.00 95.25 306 GLY A CA 1
ATOM 2355 C C . GLY A 1 306 ? 6.007 9.834 0.159 1.00 95.25 306 GLY A C 1
ATOM 2356 O O . GLY A 1 306 ? 5.871 8.783 -0.470 1.00 95.25 306 GLY A O 1
ATOM 2357 N N . GLY A 1 307 ? 5.488 10.074 1.357 1.00 96.31 307 GLY A N 1
ATOM 2358 C CA . GLY A 1 307 ? 4.582 9.177 2.058 1.00 96.31 307 GLY A CA 1
ATOM 2359 C C . GLY A 1 307 ? 3.492 9.956 2.778 1.00 96.31 307 GLY A C 1
ATOM 2360 O O . GLY A 1 307 ? 3.734 11.069 3.241 1.00 96.31 307 GLY A O 1
ATOM 2361 N N . VAL A 1 308 ? 2.302 9.369 2.853 1.00 96.69 308 VAL A N 1
ATOM 2362 C CA . VAL A 1 308 ? 1.145 9.881 3.587 1.00 96.69 308 VAL A CA 1
ATOM 2363 C C . VAL A 1 308 ? 0.682 8.808 4.564 1.00 96.69 308 VAL A C 1
ATOM 2365 O O . VAL A 1 308 ? 0.335 7.699 4.153 1.00 96.69 308 VAL A O 1
ATOM 2368 N N . GLY A 1 309 ? 0.671 9.135 5.851 1.00 97.69 309 GLY A N 1
ATOM 2369 C CA . GLY A 1 309 ? 0.271 8.235 6.925 1.00 97.69 309 GLY A CA 1
ATOM 2370 C C . GLY A 1 309 ? -1.067 8.625 7.545 1.00 97.69 309 GLY A C 1
ATOM 2371 O O . GLY A 1 309 ? -1.371 9.806 7.691 1.00 97.69 309 GLY A O 1
ATOM 2372 N N . ILE A 1 310 ? -1.848 7.623 7.941 1.00 97.88 310 ILE A N 1
ATOM 2373 C CA . ILE A 1 310 ? -3.028 7.764 8.800 1.00 97.88 310 ILE A CA 1
ATOM 2374 C C . ILE A 1 310 ? -2.852 6.789 9.964 1.00 97.88 310 ILE A C 1
ATOM 2376 O O . ILE A 1 310 ? -2.679 5.591 9.740 1.00 97.88 310 ILE A O 1
ATOM 2380 N N . GLY A 1 311 ? -2.874 7.300 11.192 1.00 96.75 311 GLY A N 1
ATOM 2381 C CA . GLY A 1 311 ? -2.740 6.519 12.418 1.00 96.75 311 GLY A CA 1
ATOM 2382 C C . GLY A 1 311 ? -3.935 6.714 13.342 1.00 96.75 311 GLY A C 1
ATOM 2383 O O . GLY A 1 311 ? -4.508 7.797 13.390 1.00 96.75 311 GLY A O 1
ATOM 2384 N N . PHE A 1 312 ? -4.333 5.669 14.058 1.00 96.25 312 PHE A N 1
ATOM 2385 C CA . PHE A 1 312 ? -5.359 5.738 15.102 1.00 96.25 312 PHE A CA 1
ATOM 2386 C C . PHE A 1 312 ? -5.225 4.555 16.061 1.00 96.25 312 PHE A C 1
ATOM 2388 O O . PHE A 1 312 ? -4.501 3.593 15.797 1.00 96.25 312 PHE A O 1
ATOM 2395 N N . ARG A 1 313 ? -5.936 4.602 17.184 1.00 95.56 313 ARG A N 1
ATOM 2396 C CA . ARG A 1 313 ? -6.146 3.444 18.053 1.00 95.56 313 ARG A CA 1
ATOM 2397 C C . ARG A 1 313 ? -7.466 2.779 17.740 1.00 95.56 313 ARG A C 1
ATOM 2399 O O . ARG A 1 313 ? -8.468 3.463 17.575 1.00 95.56 313 ARG A O 1
ATOM 2406 N N . LEU A 1 314 ? -7.453 1.455 17.726 1.00 95.94 314 LEU A N 1
ATOM 2407 C CA . LEU A 1 314 ? -8.639 0.624 17.807 1.00 95.94 314 LEU A CA 1
ATOM 2408 C C . LEU A 1 314 ? -8.617 -0.082 19.162 1.00 95.94 314 LEU A C 1
ATOM 2410 O O . LEU A 1 314 ? -7.755 -0.928 19.408 1.00 95.94 314 LEU A O 1
ATOM 2414 N N . GLY A 1 315 ? -9.504 0.324 20.069 1.00 93.38 315 GLY A N 1
ATOM 2415 C CA . GLY A 1 315 ? -9.382 -0.042 21.475 1.00 93.38 315 GLY A CA 1
ATOM 2416 C C . GLY A 1 315 ? -8.032 0.420 22.035 1.00 93.38 315 GLY A C 1
ATOM 2417 O O . GLY A 1 315 ? -7.672 1.599 22.022 1.00 93.38 315 GLY A O 1
ATOM 2418 N N . ARG A 1 316 ? -7.223 -0.527 22.500 1.00 92.88 316 ARG A N 1
ATOM 2419 C CA . ARG A 1 316 ? -5.881 -0.275 23.029 1.00 92.88 316 ARG A CA 1
ATOM 2420 C C . ARG A 1 316 ? -4.778 -0.507 21.997 1.00 92.88 316 ARG A C 1
ATOM 2422 O O . ARG A 1 316 ? -3.628 -0.239 22.326 1.00 92.88 316 ARG A O 1
ATOM 2429 N N . THR A 1 317 ? -5.079 -0.924 20.775 1.00 96.19 317 THR A N 1
ATOM 2430 C CA . THR A 1 317 ? -4.062 -1.252 19.765 1.00 96.19 317 THR A CA 1
ATOM 2431 C C . THR A 1 317 ? -3.884 -0.105 18.777 1.00 96.19 317 THR A C 1
ATOM 2433 O O . THR A 1 317 ? -4.858 0.406 18.232 1.00 96.19 317 THR A O 1
ATOM 2436 N N . ARG A 1 318 ? -2.642 0.316 18.525 1.00 95.81 318 ARG A N 1
ATOM 2437 C CA . ARG A 1 318 ? -2.311 1.378 17.562 1.00 95.81 318 ARG A CA 1
ATOM 2438 C C . ARG A 1 318 ? -2.148 0.816 16.151 1.00 95.81 318 ARG A C 1
ATOM 2440 O O . ARG A 1 318 ? -1.296 -0.043 15.923 1.00 95.81 318 ARG A O 1
ATOM 2447 N N . PHE A 1 319 ? -2.902 1.365 15.206 1.00 98.19 319 PHE A N 1
ATOM 2448 C CA . PHE A 1 319 ? -2.851 1.058 13.779 1.00 98.19 319 PHE A CA 1
ATOM 2449 C C . PHE A 1 319 ? -2.246 2.226 12.998 1.00 98.19 319 PHE A C 1
ATOM 2451 O O . PHE A 1 319 ? -2.584 3.379 13.261 1.00 98.19 319 PHE A O 1
ATOM 2458 N N . ALA A 1 320 ? -1.398 1.930 12.012 1.00 98.00 320 ALA A N 1
ATOM 2459 C CA . ALA A 1 320 ? -0.931 2.894 11.019 1.00 98.00 320 ALA A CA 1
ATOM 2460 C C . ALA A 1 320 ? -1.073 2.348 9.597 1.00 98.00 320 ALA A C 1
ATOM 2462 O O . ALA A 1 320 ? -0.689 1.214 9.308 1.00 98.00 320 ALA A O 1
ATOM 2463 N N . PHE A 1 321 ? -1.566 3.199 8.702 1.00 98.75 321 PHE A N 1
ATOM 2464 C CA . PHE A 1 321 ? -1.694 2.951 7.273 1.00 98.75 321 PHE A CA 1
ATOM 2465 C C . PHE A 1 321 ? -0.863 3.988 6.528 1.00 98.75 321 PHE A C 1
ATOM 2467 O O . PHE A 1 321 ? -1.184 5.176 6.550 1.00 98.75 321 PHE A O 1
ATOM 2474 N N . VAL A 1 322 ? 0.213 3.552 5.882 1.00 98.62 322 VAL A N 1
ATOM 2475 C CA . VAL A 1 322 ? 1.151 4.417 5.163 1.00 98.62 322 VAL A CA 1
ATOM 2476 C C . VAL A 1 322 ? 1.048 4.119 3.673 1.00 98.62 322 VAL A C 1
ATOM 2478 O O . VAL A 1 322 ? 1.231 2.975 3.264 1.00 98.62 322 VAL A O 1
ATOM 2481 N N . ASN A 1 323 ? 0.777 5.142 2.863 1.00 98.56 323 ASN A N 1
ATOM 2482 C CA . ASN A 1 323 ? 0.828 5.055 1.406 1.00 98.56 323 ASN A CA 1
ATOM 2483 C C . ASN A 1 323 ? 1.981 5.899 0.855 1.00 98.56 323 ASN A C 1
ATOM 2485 O O . ASN A 1 323 ? 2.192 7.019 1.321 1.00 98.56 323 ASN A O 1
ATOM 2489 N N . CYS A 1 324 ? 2.728 5.394 -0.125 1.00 98.25 324 CYS A N 1
ATOM 2490 C CA . CYS A 1 324 ? 3.954 6.027 -0.610 1.00 98.25 324 CYS A CA 1
ATOM 2491 C C . CYS A 1 324 ? 4.064 6.083 -2.135 1.00 98.25 324 CYS A C 1
ATOM 2493 O O . CYS A 1 324 ? 3.587 5.216 -2.854 1.00 98.25 324 CYS A O 1
ATOM 2495 N N . HIS A 1 325 ? 4.818 7.067 -2.623 1.00 97.75 325 HIS A N 1
ATOM 2496 C CA . HIS A 1 325 ? 5.319 7.093 -3.994 1.00 97.75 325 HIS A CA 1
ATOM 2497 C C . HIS A 1 325 ? 6.815 7.395 -3.949 1.00 97.75 325 HIS A C 1
ATOM 2499 O O . HIS A 1 325 ? 7.224 8.543 -3.745 1.00 97.75 325 HIS A O 1
ATOM 2505 N N . PHE A 1 326 ? 7.643 6.367 -4.123 1.00 97.75 326 PHE A N 1
ATOM 2506 C CA . PHE A 1 326 ? 9.098 6.506 -4.030 1.00 97.75 326 PHE A CA 1
ATOM 2507 C C . PHE A 1 326 ? 9.756 6.856 -5.363 1.00 97.75 326 PHE A C 1
ATOM 2509 O O . PHE A 1 326 ? 9.149 6.806 -6.434 1.00 97.75 326 PHE A O 1
ATOM 2516 N N . GLU A 1 327 ? 11.024 7.264 -5.284 1.00 96.06 327 GLU A N 1
ATOM 2517 C CA . GLU A 1 327 ? 11.844 7.630 -6.433 1.00 96.06 327 GLU A CA 1
ATOM 2518 C C . GLU A 1 327 ? 11.757 6.606 -7.582 1.00 96.06 327 GLU A C 1
ATOM 2520 O O . GLU A 1 327 ? 12.014 5.414 -7.408 1.00 96.06 327 GLU A O 1
ATOM 2525 N N . ALA A 1 328 ? 11.465 7.094 -8.790 1.00 93.44 328 ALA A N 1
ATOM 2526 C CA . ALA A 1 328 ? 11.328 6.267 -9.984 1.00 93.44 328 ALA A CA 1
ATOM 2527 C C . ALA A 1 328 ? 12.683 5.924 -10.638 1.00 93.44 328 ALA A C 1
ATOM 2529 O O . ALA A 1 328 ? 13.717 6.522 -10.349 1.00 93.44 328 ALA A O 1
ATOM 2530 N N . HIS A 1 329 ? 12.639 5.020 -11.625 1.00 92.12 329 HIS A N 1
ATOM 2531 C CA . HIS A 1 329 ? 13.774 4.514 -12.418 1.00 92.12 329 HIS A CA 1
ATOM 2532 C C . HIS A 1 329 ? 14.621 3.423 -11.746 1.00 92.12 329 HIS A C 1
ATOM 2534 O O . HIS A 1 329 ? 14.683 3.286 -10.533 1.00 92.12 329 HIS A O 1
ATOM 2540 N N . GLN A 1 330 ? 15.300 2.627 -12.574 1.00 90.44 330 GLN A N 1
ATOM 2541 C CA . GLN A 1 330 ? 15.989 1.402 -12.155 1.00 90.44 330 GLN A CA 1
ATOM 2542 C C . GLN A 1 330 ? 17.409 1.618 -11.612 1.00 90.44 330 GLN A C 1
ATOM 2544 O O . GLN A 1 330 ? 17.935 0.732 -10.954 1.00 90.44 330 GLN A O 1
ATOM 2549 N N . SER A 1 331 ? 18.048 2.761 -11.887 1.00 94.75 331 SER A N 1
ATOM 2550 C CA . SER A 1 331 ? 19.478 2.947 -11.599 1.00 94.75 331 SER A CA 1
ATOM 2551 C C . SER A 1 331 ? 19.823 2.767 -10.117 1.00 94.75 331 SER A C 1
ATOM 2553 O O . SER A 1 331 ? 19.007 3.057 -9.245 1.00 94.75 331 SER A O 1
ATOM 2555 N N . ALA A 1 332 ? 21.072 2.392 -9.823 1.00 96.19 332 ALA A N 1
ATOM 2556 C CA . ALA A 1 332 ? 21.563 2.255 -8.447 1.00 96.19 332 ALA A CA 1
ATOM 2557 C C . ALA A 1 332 ? 21.366 3.535 -7.611 1.00 96.19 332 ALA A C 1
ATOM 2559 O O . ALA A 1 332 ? 21.012 3.475 -6.439 1.00 96.19 332 ALA A O 1
ATOM 2560 N N . ALA A 1 333 ? 21.515 4.712 -8.228 1.00 96.56 333 ALA A N 1
ATOM 2561 C CA . ALA A 1 333 ? 21.245 5.982 -7.558 1.00 96.56 333 ALA A CA 1
ATOM 2562 C C . ALA A 1 333 ? 19.754 6.168 -7.217 1.00 96.56 333 ALA A C 1
ATOM 2564 O O . ALA A 1 333 ? 19.439 6.754 -6.186 1.00 96.56 333 ALA A O 1
ATOM 2565 N N . ALA A 1 334 ? 18.839 5.699 -8.072 1.00 96.19 334 ALA A N 1
ATOM 2566 C CA . ALA A 1 334 ? 17.408 5.718 -7.779 1.00 96.19 334 ALA A CA 1
ATOM 2567 C C . ALA A 1 334 ? 17.048 4.700 -6.687 1.00 96.19 334 ALA A C 1
ATOM 2569 O O . ALA A 1 334 ? 16.285 5.034 -5.789 1.00 96.19 334 ALA A O 1
ATOM 2570 N N . LEU A 1 335 ? 17.658 3.509 -6.709 1.00 98.31 335 LEU A N 1
ATOM 2571 C CA . LEU A 1 335 ? 17.523 2.504 -5.651 1.00 98.31 335 LEU A CA 1
ATOM 2572 C C . LEU A 1 335 ? 17.936 3.063 -4.283 1.00 98.31 335 LEU A C 1
ATOM 2574 O O . LEU A 1 335 ? 17.158 3.008 -3.337 1.00 98.31 335 LEU A O 1
ATOM 2578 N N . ALA A 1 336 ? 19.113 3.689 -4.204 1.00 97.81 336 ALA A N 1
ATOM 2579 C CA . ALA A 1 336 ? 19.577 4.333 -2.978 1.00 97.81 336 ALA A CA 1
ATOM 2580 C C . ALA A 1 336 ? 18.597 5.415 -2.489 1.00 97.81 336 ALA A C 1
ATOM 2582 O O . ALA A 1 336 ? 18.291 5.477 -1.301 1.00 97.81 336 ALA A O 1
ATOM 2583 N N . ARG A 1 337 ? 18.045 6.226 -3.404 1.00 97.19 337 ARG A N 1
ATOM 2584 C CA . ARG A 1 337 ? 17.034 7.239 -3.062 1.00 97.19 337 ARG A CA 1
ATOM 2585 C C . ARG A 1 337 ? 15.727 6.630 -2.553 1.00 97.19 337 ARG A C 1
ATOM 2587 O O . ARG A 1 337 ? 15.173 7.186 -1.613 1.00 97.19 337 ARG A O 1
ATOM 2594 N N . ARG A 1 338 ? 15.258 5.498 -3.095 1.00 98.25 338 ARG A N 1
ATOM 2595 C CA . ARG A 1 338 ? 14.087 4.781 -2.550 1.00 98.25 338 ARG A CA 1
ATOM 2596 C C . ARG A 1 338 ? 14.317 4.343 -1.107 1.00 98.25 338 ARG A C 1
ATOM 2598 O O . ARG A 1 338 ? 13.472 4.602 -0.259 1.00 98.25 338 ARG A O 1
ATOM 2605 N N . ASN A 1 339 ? 15.488 3.784 -0.806 1.00 98.56 339 ASN A N 1
ATOM 2606 C CA . ASN A 1 339 ? 15.829 3.406 0.566 1.00 98.56 339 ASN A CA 1
ATOM 2607 C C . ASN A 1 339 ? 15.875 4.629 1.495 1.00 98.56 339 ASN A C 1
ATOM 2609 O O . ASN A 1 339 ? 15.326 4.602 2.594 1.00 98.56 339 ASN A O 1
ATOM 2613 N N . THR A 1 340 ? 16.466 5.740 1.038 1.00 97.31 340 THR A N 1
ATOM 2614 C CA . THR A 1 340 ? 16.434 7.008 1.783 1.00 97.31 340 THR A CA 1
ATOM 2615 C C . THR A 1 340 ? 15.005 7.518 1.985 1.00 97.31 340 THR A C 1
ATOM 2617 O O . THR A 1 340 ? 14.696 8.011 3.066 1.00 97.31 340 THR A O 1
ATOM 2620 N N . ASN A 1 341 ? 14.122 7.396 0.984 1.00 97.06 341 ASN A N 1
ATOM 2621 C CA . ASN A 1 341 ? 12.709 7.755 1.123 1.00 97.06 341 ASN A CA 1
ATOM 2622 C C . ASN A 1 341 ? 12.047 6.933 2.233 1.00 97.06 341 ASN A C 1
ATOM 2624 O O . ASN A 1 341 ? 11.436 7.531 3.114 1.00 97.06 341 ASN A O 1
ATOM 2628 N N . PHE A 1 342 ? 12.222 5.605 2.230 1.00 98.06 342 PHE A N 1
ATOM 2629 C CA . PHE A 1 342 ? 11.703 4.727 3.281 1.00 98.06 342 PHE A CA 1
ATOM 2630 C C . PHE A 1 342 ? 12.157 5.176 4.674 1.00 98.06 342 PHE A C 1
ATOM 2632 O O . PHE A 1 342 ? 11.311 5.445 5.523 1.00 98.06 342 PHE A O 1
ATOM 2639 N N . HIS A 1 343 ? 13.467 5.314 4.908 1.00 96.56 343 HIS A N 1
ATOM 2640 C CA . HIS A 1 343 ? 13.970 5.674 6.237 1.00 96.56 343 HIS A CA 1
ATOM 2641 C C . HIS A 1 343 ? 13.465 7.036 6.699 1.00 96.56 343 HIS A C 1
ATOM 2643 O O . HIS A 1 343 ? 13.075 7.181 7.852 1.00 96.56 343 HIS A O 1
ATOM 2649 N N . ARG A 1 344 ? 13.428 8.018 5.793 1.00 94.31 344 ARG A N 1
ATOM 2650 C CA . ARG A 1 344 ? 12.928 9.350 6.115 1.00 94.31 344 ARG A CA 1
ATOM 2651 C C . ARG A 1 344 ? 11.465 9.306 6.543 1.00 94.31 344 ARG A C 1
ATOM 2653 O O . ARG A 1 344 ? 11.127 9.818 7.596 1.00 94.31 344 ARG A O 1
ATOM 2660 N N . ILE A 1 345 ? 10.613 8.647 5.762 1.00 95.50 345 ILE A N 1
ATOM 2661 C CA . ILE A 1 345 ? 9.180 8.535 6.059 1.00 95.50 345 ILE A CA 1
ATOM 2662 C C . ILE A 1 345 ? 8.953 7.732 7.349 1.00 95.50 345 ILE A C 1
ATOM 2664 O O . ILE A 1 345 ? 8.132 8.120 8.170 1.00 95.50 345 ILE A O 1
ATOM 2668 N N . ASN A 1 346 ? 9.714 6.655 7.565 1.00 95.38 346 ASN A N 1
ATOM 2669 C CA . ASN A 1 346 ? 9.604 5.814 8.758 1.00 95.38 346 ASN A CA 1
ATOM 2670 C C . ASN A 1 346 ? 10.026 6.548 10.044 1.00 95.38 346 ASN A C 1
ATOM 2672 O O . ASN A 1 346 ? 9.594 6.162 11.123 1.00 95.38 346 ASN A O 1
ATOM 2676 N N . THR A 1 347 ? 10.878 7.572 9.945 1.00 91.94 347 THR A N 1
ATOM 2677 C CA . THR A 1 347 ? 11.365 8.354 11.094 1.00 91.94 347 THR A CA 1
ATOM 2678 C C . THR A 1 347 ? 10.635 9.684 11.276 1.00 91.94 347 THR A C 1
ATOM 2680 O O . THR A 1 347 ? 10.524 10.148 12.404 1.00 91.94 347 THR A O 1
ATOM 2683 N N . GLU A 1 348 ? 10.161 10.315 10.201 1.00 91.75 348 GLU A N 1
ATOM 2684 C CA . GLU A 1 348 ? 9.631 11.686 10.252 1.00 91.75 348 GLU A CA 1
ATOM 2685 C C . GLU A 1 348 ? 8.097 11.771 10.263 1.00 91.75 348 GLU A C 1
ATOM 2687 O O . GLU A 1 348 ? 7.593 12.830 10.612 1.00 91.75 348 GLU A O 1
ATOM 2692 N N . LEU A 1 349 ? 7.347 10.717 9.902 1.00 91.31 349 LEU A N 1
ATOM 2693 C CA . LEU A 1 349 ? 5.875 10.764 9.939 1.00 91.31 349 LEU A CA 1
ATOM 2694 C C . LEU A 1 349 ? 5.340 10.894 11.374 1.00 91.31 349 LEU A C 1
ATOM 2696 O O . LEU A 1 349 ? 5.504 9.986 12.193 1.00 91.31 349 LEU A O 1
ATOM 2700 N N . LEU A 1 350 ? 4.606 11.972 11.645 1.00 91.06 350 LEU A N 1
ATOM 2701 C CA . LEU A 1 350 ? 4.057 12.288 12.962 1.00 91.06 350 LEU A CA 1
ATOM 2702 C C . LEU A 1 350 ? 2.594 11.847 13.085 1.00 91.06 350 LEU A C 1
ATOM 2704 O O . LEU A 1 350 ? 1.660 12.609 12.866 1.00 91.06 350 LEU A O 1
ATOM 2708 N N . LEU A 1 351 ? 2.383 10.585 13.463 1.00 90.75 351 LEU A N 1
ATOM 2709 C CA . LEU A 1 351 ? 1.043 9.983 13.561 1.00 90.75 351 LEU A CA 1
ATOM 2710 C C . LEU A 1 351 ? 0.509 9.815 15.003 1.00 90.75 351 LEU A C 1
ATOM 2712 O O . LEU A 1 351 ? -0.369 8.985 15.229 1.00 90.75 351 LEU A O 1
ATOM 2716 N N . LEU A 1 352 ? 1.032 10.553 15.990 1.00 86.38 352 LEU A N 1
ATOM 2717 C CA . LEU A 1 352 ? 0.577 10.504 17.392 1.00 86.38 352 LEU A CA 1
ATOM 2718 C C . LEU A 1 352 ? 0.075 11.887 17.853 1.00 86.38 352 LEU A C 1
ATOM 2720 O O . LEU A 1 352 ? 0.615 12.897 17.411 1.00 86.38 352 LEU A O 1
ATOM 2724 N N . PRO A 1 353 ? -0.950 11.952 18.726 1.00 72.50 353 PRO A N 1
ATOM 2725 C CA . PRO A 1 353 ? -1.704 13.180 19.010 1.00 72.50 353 PRO A CA 1
ATOM 2726 C C . PRO A 1 353 ? -0.980 14.247 19.851 1.00 72.50 353 PRO A C 1
ATOM 2728 O O . PRO A 1 353 ? -1.409 15.399 19.841 1.00 72.50 353 PRO A O 1
ATOM 2731 N N . SER A 1 354 ? 0.077 13.913 20.602 1.00 67.81 354 SER A N 1
ATOM 2732 C CA . SER A 1 354 ? 0.756 14.865 21.500 1.00 67.81 354 SER A CA 1
ATOM 2733 C C . SER A 1 354 ? 2.133 15.284 20.988 1.00 67.81 354 SER A C 1
ATOM 2735 O O . SER A 1 354 ? 2.948 14.431 20.652 1.00 67.81 354 SER A O 1
ATOM 2737 N N . GLU A 1 355 ? 2.467 16.581 21.064 1.00 56.06 355 GLU A N 1
ATOM 2738 C CA . GLU A 1 355 ? 3.831 17.079 20.821 1.00 56.06 355 GLU A CA 1
ATOM 2739 C C . GLU A 1 355 ? 4.890 16.432 21.734 1.00 56.06 355 GLU A C 1
ATOM 2741 O O . GLU A 1 355 ? 6.051 16.320 21.339 1.00 56.06 355 GLU A O 1
ATOM 2746 N N . SER A 1 356 ? 4.533 16.013 22.957 1.00 54.06 356 SER A N 1
ATOM 2747 C CA . SER A 1 356 ? 5.474 15.320 23.852 1.00 54.06 356 SER A CA 1
ATOM 2748 C C . SER A 1 356 ? 5.705 13.867 23.427 1.00 54.06 356 SER A C 1
ATOM 2750 O O . SER A 1 356 ? 6.813 13.355 23.573 1.00 54.06 356 SER A O 1
ATOM 2752 N N . GLU A 1 357 ? 4.679 13.211 22.874 1.00 57.97 357 GLU A N 1
ATOM 2753 C CA . GLU A 1 357 ? 4.791 11.875 22.275 1.00 57.97 357 GLU A CA 1
ATOM 2754 C C . GLU A 1 357 ? 5.493 11.941 20.904 1.00 57.97 357 GLU A C 1
ATOM 2756 O O . GLU A 1 357 ? 6.301 11.073 20.586 1.00 57.97 357 GLU A O 1
ATOM 2761 N N . ALA A 1 358 ? 5.284 13.017 20.138 1.00 55.97 358 ALA A N 1
ATOM 2762 C CA . ALA A 1 358 ? 5.905 13.258 18.836 1.00 55.97 358 ALA A CA 1
ATOM 2763 C C . ALA A 1 358 ? 7.409 13.586 18.929 1.00 55.97 358 ALA A C 1
ATOM 2765 O O . ALA A 1 358 ? 8.201 13.190 18.079 1.00 55.97 358 ALA A O 1
ATOM 2766 N N . LYS A 1 359 ? 7.859 14.251 20.002 1.00 47.75 359 LYS A N 1
ATOM 2767 C CA . LYS A 1 359 ? 9.292 14.547 20.230 1.00 47.75 359 LYS A CA 1
ATOM 2768 C C . LYS A 1 359 ? 10.133 13.309 20.584 1.00 47.75 359 LYS A C 1
ATOM 2770 O O . LYS A 1 359 ? 11.357 13.406 20.631 1.00 47.75 359 LYS A O 1
ATOM 2775 N N . SER A 1 360 ? 9.501 12.157 20.820 1.00 53.09 360 SER A N 1
ATOM 2776 C CA . SER A 1 360 ? 10.149 10.888 21.192 1.00 53.09 360 SER A CA 1
ATOM 2777 C C . SER A 1 360 ? 9.792 9.726 20.257 1.00 53.09 360 SER A C 1
ATOM 2779 O O . SER A 1 360 ? 10.070 8.575 20.584 1.00 53.09 360 SER A O 1
ATOM 2781 N N . GLN A 1 361 ? 9.194 10.020 19.095 1.00 64.81 361 GLN A N 1
ATOM 2782 C CA . GLN A 1 361 ? 8.302 9.114 18.361 1.00 64.81 361 GLN A CA 1
ATOM 2783 C C . GLN A 1 361 ? 8.944 7.877 17.716 1.00 64.81 361 GLN A C 1
ATOM 2785 O O . GLN A 1 361 ? 8.249 7.127 17.036 1.00 64.81 361 GLN A O 1
ATOM 2790 N N . GLY A 1 362 ? 10.236 7.628 17.948 1.00 72.88 362 GLY A N 1
ATOM 2791 C CA . GLY A 1 362 ? 10.943 6.491 17.369 1.00 72.88 362 GLY A CA 1
ATOM 2792 C C . GLY A 1 362 ? 10.685 6.380 15.866 1.00 72.88 362 GLY A C 1
ATOM 2793 O O . GLY A 1 362 ? 10.389 7.355 15.178 1.00 72.88 362 GLY A O 1
ATOM 2794 N N . ARG A 1 363 ? 10.788 5.174 15.334 1.00 88.44 363 ARG A N 1
ATOM 2795 C CA . ARG A 1 363 ? 10.285 4.858 13.993 1.00 88.44 363 ARG A CA 1
ATOM 2796 C C . ARG A 1 363 ? 8.804 4.490 14.074 1.00 88.44 363 ARG A C 1
ATOM 2798 O O . ARG A 1 363 ? 8.373 3.952 15.090 1.00 88.44 363 ARG A O 1
ATOM 2805 N N . ILE A 1 364 ? 8.041 4.642 12.988 1.00 91.25 364 ILE A N 1
ATOM 2806 C CA . ILE A 1 364 ? 6.650 4.142 12.902 1.00 91.25 364 ILE A CA 1
ATOM 2807 C C . ILE A 1 364 ? 6.570 2.682 13.366 1.00 91.25 364 ILE A C 1
ATOM 2809 O O . ILE A 1 364 ? 5.675 2.313 14.124 1.00 91.25 364 ILE A O 1
ATOM 2813 N N . SER A 1 365 ? 7.559 1.871 12.981 1.00 82.81 365 SER A N 1
ATOM 2814 C CA . SER A 1 365 ? 7.653 0.466 13.373 1.00 82.81 365 SER A CA 1
ATOM 2815 C C . SER A 1 365 ? 7.863 0.203 14.872 1.00 82.81 365 SER A C 1
ATOM 2817 O O . SER A 1 365 ? 7.739 -0.934 15.310 1.00 82.81 365 SER A O 1
ATOM 2819 N N . GLU A 1 366 ? 8.226 1.218 15.651 1.00 88.19 366 GLU A N 1
ATOM 2820 C CA . GLU A 1 366 ? 8.494 1.118 17.090 1.00 88.19 366 GLU A CA 1
ATOM 2821 C C . GLU A 1 366 ? 7.298 1.590 17.928 1.00 88.19 366 GLU A C 1
ATOM 2823 O O . GLU A 1 366 ? 7.092 1.093 19.036 1.00 88.19 366 GLU A O 1
ATOM 2828 N N . VAL A 1 367 ? 6.497 2.528 17.408 1.00 89.56 367 VAL A N 1
ATOM 2829 C CA . VAL A 1 367 ? 5.404 3.163 18.168 1.00 89.56 367 VAL A CA 1
ATOM 2830 C C . VAL A 1 367 ? 4.003 2.653 17.837 1.00 89.56 367 VAL A C 1
ATOM 2832 O O . VAL A 1 367 ? 3.087 2.871 18.639 1.00 89.56 367 VAL A O 1
ATOM 2835 N N . PHE A 1 368 ? 3.832 1.976 16.699 1.00 94.31 368 PHE A N 1
ATOM 2836 C CA . PHE A 1 368 ? 2.574 1.350 16.292 1.00 94.31 368 PHE A CA 1
ATOM 2837 C C . PHE A 1 368 ? 2.601 -0.164 16.501 1.00 94.31 368 PHE A C 1
ATOM 2839 O O . PHE A 1 368 ? 3.622 -0.821 16.309 1.00 94.31 368 PHE A O 1
ATOM 2846 N N . ASP A 1 369 ? 1.450 -0.722 16.873 1.00 96.19 369 ASP A N 1
ATOM 2847 C CA . ASP A 1 369 ? 1.305 -2.152 17.142 1.00 96.19 369 ASP A CA 1
ATOM 2848 C C . ASP A 1 369 ? 0.987 -2.941 15.867 1.00 96.19 369 ASP A C 1
ATOM 2850 O O . ASP A 1 369 ? 1.385 -4.103 15.761 1.00 96.19 369 ASP A O 1
ATOM 2854 N N . ARG A 1 370 ? 0.278 -2.311 14.918 1.00 97.75 370 ARG A N 1
ATOM 2855 C CA . ARG A 1 370 ? -0.070 -2.830 13.588 1.00 97.75 370 ARG A CA 1
ATOM 2856 C C . ARG A 1 370 ? 0.255 -1.765 12.544 1.00 97.75 370 ARG A C 1
ATOM 2858 O O . ARG A 1 370 ? -0.274 -0.657 12.607 1.00 97.75 370 ARG A O 1
ATOM 2865 N N . VAL A 1 371 ? 1.109 -2.083 11.579 1.00 98.25 371 VAL A N 1
ATOM 2866 C CA . VAL A 1 371 ? 1.482 -1.154 10.505 1.00 98.25 371 VAL A CA 1
ATOM 2867 C C . VAL A 1 371 ? 1.251 -1.818 9.162 1.00 98.25 371 VAL A C 1
ATOM 2869 O O . VAL A 1 371 ? 1.741 -2.918 8.928 1.00 98.25 371 VAL A O 1
ATOM 2872 N N . PHE A 1 372 ? 0.559 -1.118 8.272 1.00 98.81 372 PHE A N 1
ATOM 2873 C CA . PHE A 1 372 ? 0.380 -1.481 6.873 1.00 98.81 372 PHE A CA 1
ATOM 2874 C C . PHE A 1 372 ? 1.055 -0.418 6.018 1.00 98.81 372 PHE A C 1
ATOM 2876 O O . PHE A 1 372 ? 0.716 0.763 6.095 1.00 98.81 372 PHE A O 1
ATOM 2883 N N . TRP A 1 373 ? 2.033 -0.831 5.223 1.00 98.81 373 TRP A N 1
ATOM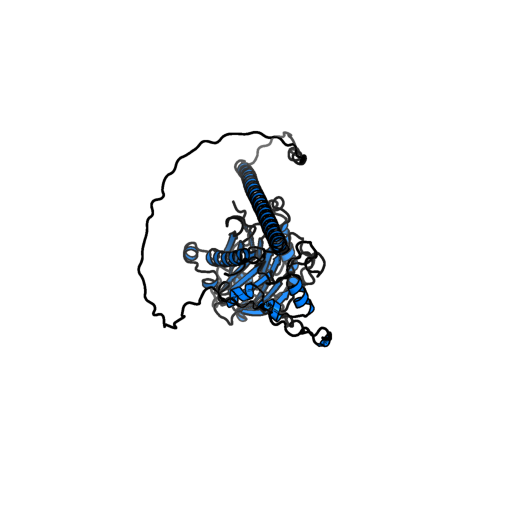 2884 C CA . TRP A 1 373 ? 2.797 0.047 4.353 1.00 98.81 373 TRP A CA 1
ATOM 2885 C C . TRP A 1 373 ? 2.561 -0.343 2.906 1.00 98.81 373 TRP A C 1
ATOM 2887 O O . TRP A 1 373 ? 2.837 -1.467 2.504 1.00 98.81 373 TRP A O 1
ATOM 2897 N N . SER A 1 374 ? 2.073 0.595 2.112 1.00 98.81 374 SER A N 1
ATOM 2898 C CA . SER A 1 374 ? 1.672 0.366 0.732 1.00 98.81 374 SER A CA 1
ATOM 2899 C C . SER A 1 374 ? 2.145 1.491 -0.186 1.00 98.81 374 SER A C 1
ATOM 2901 O O . SER A 1 374 ? 2.678 2.501 0.288 1.00 98.81 374 SER A O 1
ATOM 2903 N N . GLY A 1 375 ? 2.010 1.300 -1.495 1.00 98.75 375 GLY A N 1
ATOM 2904 C CA . GLY A 1 375 ? 2.281 2.347 -2.476 1.00 98.75 375 GLY A CA 1
ATOM 2905 C C . GLY A 1 375 ? 2.967 1.862 -3.744 1.00 98.75 375 GLY A C 1
ATOM 2906 O O . GLY A 1 375 ? 3.435 0.721 -3.826 1.00 98.75 375 GLY A O 1
ATOM 2907 N N . ASP A 1 376 ? 3.148 2.797 -4.678 1.00 98.75 376 ASP A N 1
ATOM 2908 C CA . ASP A 1 376 ? 4.143 2.699 -5.747 1.00 98.75 376 ASP A CA 1
ATOM 2909 C C . ASP A 1 376 ? 5.547 2.933 -5.158 1.00 98.75 376 ASP A C 1
ATOM 2911 O O . ASP A 1 376 ? 6.144 4.022 -5.208 1.00 98.75 376 ASP A O 1
ATOM 2915 N N . LEU A 1 377 ? 6.092 1.869 -4.567 1.00 98.81 377 LEU A N 1
ATOM 2916 C CA . LEU A 1 377 ? 7.433 1.853 -3.986 1.00 98.81 377 LEU A CA 1
ATOM 2917 C C . LEU A 1 377 ? 8.525 1.883 -5.063 1.00 98.81 377 LEU A C 1
ATOM 2919 O O . LEU A 1 377 ? 9.699 2.067 -4.742 1.00 98.81 377 LEU A O 1
ATOM 2923 N N . ASN A 1 378 ? 8.161 1.727 -6.340 1.00 98.62 378 ASN A N 1
ATOM 2924 C CA . ASN A 1 378 ? 9.012 1.942 -7.507 1.00 98.62 378 ASN A CA 1
ATOM 2925 C C . ASN A 1 378 ? 10.302 1.098 -7.589 1.00 98.62 378 ASN A C 1
ATOM 2927 O O . ASN A 1 378 ? 11.144 1.352 -8.464 1.00 98.62 378 ASN A O 1
ATOM 2931 N N . TYR A 1 379 ? 10.476 0.092 -6.727 1.00 98.75 379 TYR A N 1
ATOM 2932 C CA . TYR A 1 379 ? 11.533 -0.910 -6.862 1.00 98.75 379 TYR A CA 1
ATOM 2933 C C . TYR A 1 379 ? 11.343 -1.699 -8.159 1.00 98.75 379 TYR A C 1
ATOM 2935 O O . TYR A 1 379 ? 10.222 -1.920 -8.615 1.00 98.75 379 TYR A O 1
ATOM 2943 N N . ARG A 1 380 ? 12.456 -2.041 -8.813 1.00 98.44 380 ARG A N 1
ATOM 2944 C CA . ARG A 1 380 ? 12.460 -2.640 -10.154 1.00 98.44 380 ARG A CA 1
ATOM 2945 C C . ARG A 1 380 ? 13.035 -4.044 -10.131 1.00 98.44 380 ARG A C 1
ATOM 2947 O O . ARG A 1 380 ? 13.790 -4.384 -9.228 1.00 98.44 380 ARG A O 1
ATOM 2954 N N . ILE A 1 381 ? 12.744 -4.819 -11.167 1.00 98.56 381 ILE A N 1
ATOM 2955 C CA . ILE A 1 381 ? 13.465 -6.065 -11.428 1.00 98.56 381 ILE A CA 1
ATOM 2956 C C . ILE A 1 381 ? 14.751 -5.714 -12.178 1.00 98.56 381 ILE A C 1
ATOM 2958 O O . ILE A 1 381 ? 14.721 -5.029 -13.205 1.00 98.56 381 ILE A O 1
ATOM 2962 N N . ASP A 1 382 ? 15.895 -6.144 -11.652 1.00 97.88 382 ASP A N 1
ATOM 2963 C CA . ASP A 1 382 ? 17.178 -5.941 -12.320 1.00 97.88 382 ASP A CA 1
ATOM 2964 C C . ASP A 1 382 ? 17.328 -6.868 -13.527 1.00 97.88 382 ASP A C 1
ATOM 2966 O O . ASP A 1 382 ? 17.054 -8.063 -13.459 1.00 97.88 382 ASP A O 1
ATOM 2970 N N . GLY A 1 383 ? 17.743 -6.302 -14.659 1.00 96.06 383 GLY A N 1
ATOM 2971 C CA . GLY A 1 383 ? 17.778 -7.027 -15.922 1.00 96.06 383 GLY A CA 1
ATOM 2972 C C . GLY A 1 383 ? 17.693 -6.128 -17.142 1.00 96.06 383 GLY A C 1
ATOM 2973 O O . GLY A 1 383 ? 17.502 -4.917 -17.031 1.00 96.06 383 GLY A O 1
ATOM 2974 N N . THR A 1 384 ? 17.820 -6.734 -18.321 1.00 96.69 384 THR A N 1
ATOM 2975 C CA . THR A 1 384 ? 17.484 -6.087 -19.597 1.00 96.69 384 THR A CA 1
ATOM 2976 C C . THR A 1 384 ? 16.041 -6.408 -19.977 1.00 96.69 384 THR A C 1
ATOM 2978 O O . THR A 1 384 ? 15.522 -7.451 -19.585 1.00 96.69 384 THR A O 1
ATOM 2981 N N . ARG A 1 385 ? 15.398 -5.557 -20.789 1.00 95.44 385 ARG A N 1
ATOM 2982 C CA . ARG A 1 385 ? 14.025 -5.806 -21.262 1.00 95.44 385 ARG A CA 1
ATOM 2983 C C . ARG A 1 385 ? 13.869 -7.197 -21.894 1.00 95.44 385 ARG A C 1
ATOM 2985 O O . ARG A 1 385 ? 13.010 -7.954 -21.468 1.00 95.44 385 ARG A O 1
ATOM 2992 N N . ARG A 1 386 ? 14.767 -7.565 -22.818 1.00 96.75 386 ARG A N 1
ATOM 2993 C CA . ARG A 1 386 ? 14.767 -8.878 -23.491 1.00 96.75 386 ARG A CA 1
ATOM 2994 C C . ARG A 1 386 ? 14.834 -10.047 -22.505 1.00 96.75 386 ARG A C 1
ATOM 2996 O O . ARG A 1 386 ? 14.122 -11.032 -22.676 1.00 96.75 386 ARG A O 1
ATOM 3003 N N . MET A 1 387 ? 15.694 -9.944 -21.491 1.00 97.38 387 MET A N 1
ATOM 3004 C CA . MET A 1 387 ? 15.824 -10.979 -20.465 1.00 97.38 387 MET A CA 1
ATOM 3005 C C . MET A 1 387 ? 14.515 -11.136 -19.690 1.00 97.38 387 MET A C 1
ATOM 3007 O O . MET A 1 387 ? 14.014 -12.247 -19.573 1.00 97.38 387 MET A O 1
ATOM 3011 N N . ILE A 1 388 ? 13.936 -10.032 -19.213 1.00 98.06 388 ILE A N 1
ATOM 3012 C CA . ILE A 1 388 ? 12.702 -10.062 -18.418 1.00 98.06 388 ILE A CA 1
ATOM 3013 C C . ILE A 1 388 ? 11.519 -10.597 -19.227 1.00 98.06 388 ILE A C 1
ATOM 3015 O O . ILE A 1 388 ? 10.780 -11.434 -18.716 1.00 98.06 388 ILE A O 1
ATOM 3019 N N . ASP A 1 389 ? 11.386 -10.206 -20.495 1.00 97.31 389 ASP A N 1
ATOM 3020 C CA . ASP A 1 389 ? 10.342 -10.740 -21.376 1.00 97.31 389 ASP A CA 1
ATOM 3021 C C . ASP A 1 389 ? 10.489 -12.261 -21.559 1.00 97.31 389 ASP A C 1
ATOM 3023 O O . ASP A 1 389 ? 9.505 -12.991 -21.472 1.00 97.31 389 ASP A O 1
ATOM 3027 N N . THR A 1 390 ? 11.722 -12.758 -21.714 1.00 97.44 390 THR A N 1
ATOM 3028 C CA . THR A 1 390 ? 11.998 -14.204 -21.816 1.00 97.44 390 THR A CA 1
ATOM 3029 C C . THR A 1 390 ? 11.624 -14.939 -20.526 1.00 97.44 390 THR A C 1
ATOM 3031 O O . THR A 1 390 ? 11.008 -16.002 -20.574 1.00 97.44 390 THR A O 1
ATOM 3034 N N . LEU A 1 391 ? 11.962 -14.376 -19.360 1.00 97.44 391 LEU A N 1
ATOM 3035 C CA . LEU A 1 391 ? 11.610 -14.967 -18.065 1.00 97.44 391 LEU A CA 1
ATOM 3036 C C . LEU A 1 391 ? 10.089 -15.000 -17.850 1.00 97.44 391 LEU A C 1
ATOM 3038 O O . LEU A 1 391 ? 9.575 -15.981 -17.321 1.00 97.44 391 LEU A O 1
ATOM 3042 N N . LEU A 1 392 ? 9.367 -13.960 -18.278 1.00 96.50 392 LEU A N 1
ATOM 3043 C CA . LEU A 1 392 ? 7.905 -13.911 -18.204 1.00 96.50 392 LEU A CA 1
ATOM 3044 C C . LEU A 1 392 ? 7.246 -14.938 -19.127 1.00 96.50 392 LEU A C 1
ATOM 3046 O O . LEU 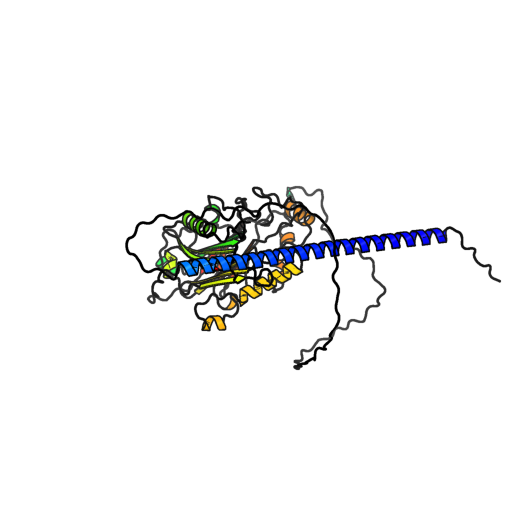A 1 392 ? 6.309 -15.607 -18.695 1.00 96.50 392 LEU A O 1
ATOM 3050 N N . GLN A 1 393 ? 7.744 -15.073 -20.361 1.00 95.62 393 GLN A N 1
ATOM 3051 C CA . GLN A 1 393 ? 7.252 -16.043 -21.346 1.00 95.62 393 GLN A CA 1
ATOM 3052 C C . GLN A 1 393 ? 7.461 -17.489 -20.894 1.00 95.62 393 GLN A C 1
ATOM 3054 O O . GLN A 1 393 ? 6.610 -18.325 -21.152 1.00 95.62 393 GLN A O 1
ATOM 3059 N N . ARG A 1 394 ? 8.572 -17.768 -20.202 1.00 95.19 394 ARG A N 1
ATOM 3060 C CA . ARG A 1 394 ? 8.911 -19.099 -19.673 1.00 95.19 394 ARG A CA 1
ATOM 3061 C C . ARG A 1 394 ? 8.427 -19.329 -18.237 1.00 95.19 394 ARG A C 1
ATOM 3063 O O . ARG A 1 394 ? 8.859 -20.287 -17.607 1.00 95.19 394 ARG A O 1
ATOM 3070 N N . ASN A 1 395 ? 7.611 -18.421 -17.690 1.00 94.94 395 ASN A N 1
ATOM 3071 C CA . ASN A 1 395 ? 7.097 -18.478 -16.316 1.00 94.94 395 ASN A CA 1
ATOM 3072 C C . ASN A 1 395 ? 8.183 -18.690 -15.237 1.00 94.94 395 ASN A C 1
ATOM 3074 O O . ASN A 1 395 ? 7.949 -19.302 -14.196 1.00 94.94 395 ASN A O 1
ATOM 3078 N N . LEU A 1 396 ? 9.382 -18.134 -15.441 1.00 96.19 396 LEU A N 1
ATOM 3079 C CA . LEU A 1 396 ? 10.515 -18.242 -14.515 1.00 96.19 396 LEU A CA 1
ATOM 3080 C C . LEU A 1 396 ? 10.380 -17.254 -13.343 1.00 96.19 396 LEU A C 1
ATOM 3082 O O . LEU A 1 396 ? 11.244 -16.405 -13.102 1.00 96.19 396 LEU A O 1
ATOM 3086 N N . HIS A 1 397 ? 9.278 -17.379 -12.601 1.00 96.38 397 HIS A N 1
ATOM 3087 C CA . HIS A 1 397 ? 8.888 -16.506 -11.494 1.00 96.38 397 HIS A CA 1
ATOM 3088 C C . HIS A 1 397 ? 9.992 -16.349 -10.435 1.00 96.38 397 HIS A C 1
ATOM 3090 O O . HIS A 1 397 ? 10.348 -15.232 -10.065 1.00 96.38 397 HIS A O 1
ATOM 3096 N N . ASN A 1 398 ? 10.603 -17.453 -9.997 1.00 96.25 398 ASN A N 1
ATOM 3097 C CA . ASN A 1 398 ? 11.628 -17.418 -8.948 1.00 96.25 398 ASN A CA 1
ATOM 3098 C C . ASN A 1 398 ? 12.868 -16.609 -9.362 1.00 96.25 398 ASN A C 1
ATOM 3100 O O . ASN A 1 398 ? 13.489 -15.954 -8.527 1.00 96.25 398 ASN A O 1
ATOM 3104 N N . VAL A 1 399 ? 13.207 -16.610 -10.656 1.00 97.56 399 VAL A N 1
ATOM 3105 C CA . VAL A 1 399 ? 14.330 -15.828 -11.193 1.00 97.56 399 VAL A CA 1
ATOM 3106 C C . VAL A 1 399 ? 13.979 -14.342 -11.228 1.00 97.56 399 VAL A C 1
ATOM 3108 O O . VAL A 1 399 ? 14.814 -13.509 -10.873 1.00 97.56 399 VAL A O 1
ATOM 3111 N N . LEU A 1 400 ? 12.743 -13.995 -11.603 1.00 98.44 400 LEU A N 1
ATOM 3112 C CA . LEU A 1 400 ? 12.248 -12.618 -11.535 1.00 98.44 400 LEU A CA 1
ATOM 3113 C C . LEU A 1 400 ? 12.300 -12.093 -10.093 1.00 98.44 400 LEU A C 1
ATOM 3115 O O . LEU A 1 400 ? 12.847 -11.016 -9.858 1.00 98.44 400 LEU A O 1
ATOM 3119 N N . LEU A 1 401 ? 11.815 -12.879 -9.128 1.00 97.69 401 LEU A N 1
ATOM 3120 C CA . LEU A 1 401 ? 11.811 -12.519 -7.709 1.00 97.69 401 LEU A CA 1
ATOM 3121 C C . LEU A 1 401 ? 13.230 -12.378 -7.138 1.00 97.69 401 LEU A C 1
ATOM 3123 O O . LEU A 1 401 ? 13.517 -11.426 -6.417 1.00 97.69 401 LEU A O 1
ATOM 3127 N N . ALA A 1 402 ? 14.155 -13.267 -7.512 1.00 97.88 402 ALA A N 1
ATOM 3128 C CA . ALA A 1 402 ? 15.560 -13.161 -7.112 1.00 97.88 402 ALA A CA 1
ATOM 3129 C C . ALA A 1 402 ? 16.235 -11.874 -7.627 1.00 97.88 402 ALA A C 1
ATOM 3131 O O . ALA A 1 402 ? 17.207 -11.402 -7.034 1.00 97.88 402 ALA A O 1
ATOM 3132 N N . ASN A 1 403 ? 15.717 -11.292 -8.713 1.00 98.25 403 ASN A N 1
ATOM 3133 C CA . ASN A 1 403 ? 16.206 -10.044 -9.291 1.00 98.25 403 ASN A CA 1
ATOM 3134 C C . ASN A 1 403 ? 15.404 -8.804 -8.863 1.00 98.25 403 ASN A C 1
ATOM 3136 O O . ASN A 1 403 ? 15.844 -7.691 -9.166 1.00 98.25 403 ASN A O 1
ATOM 3140 N N . ASP A 1 404 ? 14.298 -8.959 -8.130 1.00 98.75 404 ASP A N 1
ATOM 3141 C CA . ASP A 1 404 ? 13.504 -7.856 -7.584 1.00 98.75 404 ASP A CA 1
ATOM 3142 C C . ASP A 1 404 ? 14.309 -7.051 -6.555 1.00 98.75 404 ASP A C 1
ATOM 3144 O O . ASP A 1 404 ? 14.844 -7.585 -5.579 1.00 98.75 404 ASP A O 1
ATOM 3148 N N . GLN A 1 405 ? 14.420 -5.740 -6.773 1.00 98.81 405 GLN A N 1
ATOM 3149 C CA . GLN A 1 405 ? 15.209 -4.871 -5.908 1.00 98.81 405 GLN A CA 1
ATOM 3150 C C . GLN A 1 405 ? 14.654 -4.835 -4.479 1.00 98.81 405 GLN A C 1
ATOM 3152 O O . GLN A 1 405 ? 15.446 -4.977 -3.556 1.00 98.81 405 GLN A O 1
ATOM 3157 N N . LEU A 1 406 ? 13.335 -4.711 -4.266 1.00 98.81 406 LEU A N 1
ATOM 3158 C CA . LEU A 1 406 ? 12.788 -4.644 -2.902 1.00 98.81 406 LEU A CA 1
ATOM 3159 C C . LEU A 1 406 ? 13.089 -5.929 -2.125 1.00 98.81 406 LEU A C 1
ATOM 3161 O O . LEU A 1 406 ? 13.546 -5.869 -0.985 1.00 98.81 406 LEU A O 1
ATOM 3165 N N . THR A 1 407 ? 12.910 -7.082 -2.768 1.00 98.50 407 THR A N 1
ATOM 3166 C CA . THR A 1 407 ? 13.240 -8.393 -2.198 1.00 98.50 407 THR A CA 1
ATOM 3167 C C . THR A 1 407 ? 14.707 -8.465 -1.764 1.00 98.50 407 THR A C 1
ATOM 3169 O O . THR A 1 407 ? 15.007 -8.872 -0.639 1.00 98.50 407 THR A O 1
ATOM 3172 N N . LYS A 1 408 ? 15.639 -8.012 -2.613 1.00 98.56 408 LYS A N 1
ATOM 3173 C CA . LYS A 1 408 ? 17.076 -7.983 -2.291 1.00 98.56 408 LYS A CA 1
ATOM 3174 C C . LYS A 1 408 ? 17.417 -7.002 -1.170 1.00 98.56 408 LYS A C 1
ATOM 3176 O O . LYS A 1 408 ? 18.207 -7.345 -0.292 1.00 98.56 408 LYS A O 1
ATOM 3181 N N . GLU A 1 409 ? 16.841 -5.801 -1.188 1.00 98.75 409 GLU A N 1
ATOM 3182 C CA . GLU A 1 409 ? 17.088 -4.785 -0.160 1.00 98.75 409 GLU A CA 1
ATOM 3183 C C . GLU A 1 409 ? 16.556 -5.228 1.214 1.00 98.75 409 GLU A C 1
ATOM 3185 O O . GLU A 1 409 ? 17.259 -5.067 2.213 1.00 98.75 409 GLU A O 1
ATOM 3190 N N . ARG A 1 410 ? 15.374 -5.860 1.263 1.00 98.44 410 ARG A N 1
ATOM 3191 C CA . ARG A 1 410 ? 14.797 -6.441 2.488 1.00 98.44 410 ARG A CA 1
ATOM 3192 C C . ARG A 1 410 ? 15.614 -7.613 3.012 1.00 98.44 410 ARG A C 1
ATOM 3194 O O . ARG A 1 410 ? 15.962 -7.631 4.186 1.00 98.44 410 ARG A O 1
ATOM 3201 N N . LYS A 1 411 ? 16.002 -8.556 2.144 1.00 97.44 411 LYS A N 1
ATOM 3202 C CA . LYS A 1 411 ? 16.860 -9.696 2.527 1.00 97.44 411 LYS A CA 1
ATOM 3203 C C . LYS A 1 411 ? 18.208 -9.243 3.094 1.00 97.44 411 LYS A C 1
ATOM 3205 O O . LYS A 1 411 ? 18.789 -9.923 3.934 1.00 97.44 411 LYS A O 1
ATOM 3210 N N . ALA A 1 412 ? 18.705 -8.099 2.635 1.00 98.06 412 ALA A N 1
ATOM 3211 C CA . ALA A 1 412 ? 19.928 -7.493 3.137 1.00 98.06 412 ALA A CA 1
ATOM 3212 C C . ALA A 1 412 ? 19.716 -6.549 4.337 1.00 98.06 412 ALA A C 1
ATOM 3214 O O . ALA A 1 412 ? 20.666 -5.870 4.723 1.00 98.06 412 ALA A O 1
ATOM 3215 N N . ASN A 1 413 ? 18.505 -6.494 4.907 1.00 97.56 413 ASN A N 1
ATOM 3216 C CA . ASN A 1 413 ? 18.122 -5.631 6.029 1.00 97.56 413 ASN A CA 1
ATOM 3217 C C . ASN A 1 413 ? 18.475 -4.150 5.810 1.00 97.56 413 ASN A C 1
ATOM 3219 O O . ASN A 1 413 ? 18.939 -3.477 6.726 1.00 97.56 413 ASN A O 1
ATOM 3223 N N . ARG A 1 414 ? 18.314 -3.648 4.577 1.00 98.25 414 ARG A N 1
ATOM 3224 C CA . ARG A 1 414 ? 18.562 -2.234 4.246 1.00 98.25 414 ARG A CA 1
ATOM 3225 C C . ARG A 1 414 ? 17.311 -1.368 4.304 1.00 98.25 414 ARG A C 1
ATOM 3227 O O . ARG A 1 414 ? 17.439 -0.155 4.308 1.00 98.25 414 ARG A O 1
ATOM 3234 N N . VAL A 1 415 ? 16.129 -1.977 4.280 1.00 98.50 415 VAL A N 1
ATOM 3235 C CA . VAL A 1 415 ? 14.821 -1.314 4.337 1.00 98.50 415 VAL A CA 1
ATOM 3236 C C . VAL A 1 415 ? 13.795 -2.276 4.916 1.00 98.50 415 VAL A C 1
ATOM 3238 O O . VAL A 1 415 ? 13.969 -3.493 4.812 1.00 98.50 415 VAL A O 1
ATOM 3241 N N . PHE A 1 416 ? 12.691 -1.728 5.425 1.00 97.94 416 PHE A N 1
ATOM 3242 C CA . PHE A 1 416 ? 11.527 -2.486 5.882 1.00 97.94 416 PHE A CA 1
ATOM 3243 C C . PHE A 1 416 ? 11.895 -3.581 6.893 1.00 97.94 416 PHE A C 1
ATOM 3245 O O . PHE A 1 416 ? 11.406 -4.709 6.824 1.00 97.94 416 PHE A O 1
ATOM 3252 N N . GLU A 1 417 ? 12.775 -3.250 7.836 1.00 93.50 417 GLU A N 1
ATOM 3253 C CA . GLU A 1 417 ? 13.177 -4.151 8.908 1.00 93.50 417 GLU A CA 1
ATOM 3254 C C . GLU A 1 417 ? 11.944 -4.587 9.715 1.00 93.50 417 GLU A C 1
ATOM 3256 O O . GLU A 1 417 ? 11.113 -3.761 10.090 1.00 93.50 417 GLU A O 1
ATOM 3261 N N . ASN A 1 418 ? 11.819 -5.893 9.973 1.00 91.25 418 ASN A N 1
ATOM 3262 C CA . ASN A 1 418 ? 10.681 -6.533 10.654 1.00 91.25 418 ASN A CA 1
ATOM 3263 C C . ASN A 1 418 ? 9.330 -6.478 9.914 1.00 91.25 418 ASN A C 1
ATOM 3265 O O . ASN A 1 418 ? 8.355 -7.054 10.397 1.00 91.25 418 ASN A O 1
ATOM 3269 N N . PHE A 1 419 ? 9.251 -5.846 8.740 1.00 97.69 419 PHE A N 1
ATOM 3270 C CA . PHE A 1 419 ? 8.064 -5.949 7.897 1.00 97.69 419 PHE A CA 1
ATOM 3271 C C . PHE A 1 419 ? 8.049 -7.279 7.150 1.00 97.69 419 PHE A C 1
ATOM 3273 O O . PHE A 1 419 ? 9.055 -7.745 6.605 1.00 97.69 419 PHE A O 1
ATOM 3280 N N . GLN A 1 420 ? 6.858 -7.844 7.058 1.00 97.94 420 GLN A N 1
ATOM 3281 C CA . GLN A 1 420 ? 6.504 -8.997 6.257 1.00 97.94 420 GLN A CA 1
ATOM 3282 C C . GLN A 1 420 ? 5.837 -8.545 4.955 1.00 97.94 420 GLN A C 1
ATOM 3284 O O . GLN A 1 420 ? 5.338 -7.428 4.831 1.00 97.94 420 GLN A O 1
ATOM 3289 N N . GLU A 1 421 ? 5.859 -9.424 3.963 1.00 98.50 421 GLU A N 1
ATOM 3290 C CA . GLU A 1 421 ? 5.148 -9.247 2.701 1.00 98.50 421 GLU A CA 1
ATOM 3291 C C . GLU A 1 421 ? 4.647 -10.617 2.256 1.00 98.50 421 GLU A C 1
ATOM 3293 O O . GLU A 1 421 ? 5.352 -11.611 2.451 1.00 98.50 421 GLU A O 1
ATOM 3298 N N . GLY A 1 422 ? 3.449 -10.666 1.676 1.00 97.62 422 GLY A N 1
ATOM 3299 C CA . GLY A 1 422 ? 2.924 -11.891 1.086 1.00 97.62 422 GLY A CA 1
ATOM 3300 C C . GLY A 1 422 ? 3.739 -12.362 -0.126 1.00 97.62 422 GLY A C 1
ATOM 3301 O O . GLY A 1 422 ? 4.512 -11.591 -0.703 1.00 97.62 422 GLY A O 1
ATOM 3302 N N . PRO A 1 423 ? 3.566 -13.622 -0.553 1.00 97.62 423 PRO A N 1
ATOM 3303 C CA . PRO A 1 423 ? 4.188 -14.110 -1.777 1.00 97.62 423 PRO A CA 1
ATOM 3304 C C . PRO A 1 423 ? 3.638 -13.355 -2.999 1.00 97.62 423 PRO A C 1
ATOM 3306 O O . PRO A 1 423 ? 2.430 -13.181 -3.138 1.00 97.62 423 PRO A O 1
ATOM 3309 N N . LEU A 1 424 ? 4.523 -12.922 -3.902 1.00 97.50 424 LEU A N 1
ATOM 3310 C CA . LEU A 1 424 ? 4.149 -12.251 -5.153 1.00 97.50 424 LEU A CA 1
ATOM 3311 C C . LEU A 1 424 ? 3.673 -13.264 -6.200 1.00 97.50 424 LEU A C 1
ATOM 3313 O O . LEU A 1 424 ? 4.377 -13.589 -7.145 1.00 97.50 424 LEU A O 1
ATOM 3317 N N . THR A 1 425 ? 2.462 -13.775 -6.035 1.00 96.12 425 THR A N 1
ATOM 3318 C CA . THR A 1 425 ? 1.879 -14.810 -6.907 1.00 96.12 425 THR A CA 1
ATOM 3319 C C . THR A 1 425 ? 1.221 -14.239 -8.167 1.00 96.12 425 THR A C 1
ATOM 3321 O O . THR A 1 425 ? 0.679 -14.972 -8.985 1.00 96.12 425 THR A O 1
ATOM 3324 N N . PHE A 1 426 ? 1.327 -12.931 -8.402 1.00 96.75 426 PHE A N 1
ATOM 3325 C CA . PHE A 1 426 ? 0.816 -12.235 -9.585 1.00 96.75 426 PHE A CA 1
ATOM 3326 C C . PHE A 1 426 ? 1.948 -11.674 -10.455 1.00 96.75 426 PHE A C 1
ATOM 3328 O O . PHE A 1 426 ? 3.061 -11.426 -9.986 1.00 96.75 426 PHE A O 1
ATOM 3335 N N . ARG A 1 427 ? 1.676 -11.451 -11.747 1.00 97.06 427 ARG A N 1
ATOM 3336 C CA . ARG A 1 427 ? 2.657 -10.876 -12.686 1.00 97.06 427 ARG A CA 1
ATOM 3337 C C . ARG A 1 427 ? 3.008 -9.416 -12.340 1.00 97.06 427 ARG A C 1
ATOM 3339 O O . ARG A 1 427 ? 2.211 -8.743 -11.689 1.00 97.06 427 ARG A O 1
ATOM 3346 N N . PRO A 1 428 ? 4.173 -8.901 -12.786 1.00 98.38 428 PRO A N 1
ATOM 3347 C CA . PRO A 1 428 ? 4.570 -7.512 -12.562 1.00 98.38 428 PRO A CA 1
ATOM 3348 C C . PRO A 1 428 ? 3.477 -6.496 -12.918 1.00 98.38 428 PRO A C 1
ATOM 3350 O O . PRO A 1 428 ? 2.882 -6.573 -13.993 1.00 98.38 428 PRO A O 1
ATOM 3353 N N . THR A 1 429 ? 3.235 -5.537 -12.027 1.00 98.62 429 THR A N 1
ATOM 3354 C CA . THR A 1 429 ? 2.095 -4.602 -12.076 1.00 98.62 429 THR A CA 1
ATOM 3355 C C . THR A 1 429 ? 2.351 -3.362 -12.927 1.00 98.62 429 THR A C 1
ATOM 3357 O O . THR A 1 429 ? 1.419 -2.618 -13.216 1.00 98.62 429 THR A O 1
ATOM 3360 N N . TYR A 1 430 ? 3.591 -3.165 -13.370 1.00 98.50 430 TYR A N 1
ATOM 3361 C CA . TYR A 1 430 ? 4.048 -2.040 -14.179 1.00 98.50 430 TYR A CA 1
ATOM 3362 C C . TYR A 1 430 ? 5.039 -2.533 -15.235 1.00 98.50 430 TYR A C 1
ATOM 3364 O O . TYR A 1 430 ? 5.779 -3.468 -14.967 1.00 98.50 430 TYR A O 1
ATOM 3372 N N . LYS A 1 431 ? 5.172 -1.954 -16.431 1.00 97.88 431 LYS A N 1
ATOM 3373 C CA . LYS A 1 431 ? 4.386 -0.872 -17.037 1.00 97.88 431 LYS A CA 1
ATOM 3374 C C . LYS A 1 431 ? 3.585 -1.432 -18.201 1.00 97.88 431 LYS A C 1
ATOM 3376 O O . LYS A 1 431 ? 4.189 -1.991 -19.115 1.00 97.88 431 LYS A O 1
ATOM 3381 N N . PHE A 1 432 ? 2.283 -1.205 -18.218 1.00 98.00 432 PHE A N 1
ATOM 3382 C CA . PHE A 1 432 ? 1.412 -1.623 -19.311 1.00 98.00 432 PHE A CA 1
ATOM 3383 C C . PHE A 1 432 ? 1.155 -0.501 -20.319 1.00 98.00 432 PHE A C 1
ATOM 3385 O O . PHE A 1 432 ? 1.179 0.688 -19.989 1.00 98.00 432 PHE A O 1
ATOM 3392 N N . ASP A 1 433 ? 0.869 -0.885 -21.555 1.00 96.56 433 ASP A N 1
ATOM 3393 C CA . ASP A 1 433 ? 0.155 -0.022 -22.482 1.00 96.56 433 ASP A CA 1
ATOM 3394 C C . ASP A 1 433 ? -1.306 0.101 -22.028 1.00 96.56 433 ASP A C 1
ATOM 3396 O O . ASP A 1 433 ? -1.920 -0.847 -21.535 1.00 96.56 433 ASP A O 1
ATOM 3400 N N . LYS A 1 434 ? -1.882 1.295 -22.170 1.00 90.62 434 LYS A N 1
ATOM 3401 C CA . LYS A 1 434 ? -3.231 1.581 -21.665 1.00 90.62 434 LYS A CA 1
ATOM 3402 C C . LYS A 1 434 ? -4.280 0.688 -22.324 1.00 90.62 434 LYS A C 1
ATOM 3404 O O . LYS A 1 434 ? -4.263 0.512 -23.538 1.00 90.62 434 LYS A O 1
ATOM 3409 N N . GLY A 1 435 ? -5.228 0.194 -21.527 1.00 93.50 435 GLY A N 1
ATOM 3410 C CA . GLY A 1 435 ? -6.359 -0.599 -22.011 1.00 93.50 435 GLY A CA 1
ATOM 3411 C C . GLY A 1 435 ? -6.029 -2.046 -22.393 1.00 93.50 435 GLY A C 1
ATOM 3412 O O . GLY A 1 435 ? -6.927 -2.758 -22.832 1.00 93.50 435 GLY A O 1
ATOM 3413 N N . CYS A 1 436 ? -4.785 -2.508 -22.228 1.00 94.31 436 CYS A N 1
ATOM 3414 C CA . CYS A 1 436 ? -4.385 -3.872 -22.582 1.00 94.31 436 CYS A CA 1
ATOM 3415 C C . CYS A 1 436 ? -3.285 -4.414 -21.657 1.00 94.31 436 CYS A C 1
ATOM 3417 O O . CYS A 1 436 ? -2.719 -3.677 -20.852 1.00 94.31 436 CYS A O 1
ATOM 3419 N N . ASP A 1 437 ? -2.976 -5.707 -21.776 1.00 96.25 437 ASP A N 1
ATOM 3420 C CA . ASP A 1 437 ? -1.976 -6.399 -20.941 1.00 96.25 437 ASP A CA 1
ATOM 3421 C C . ASP A 1 437 ? -0.594 -6.491 -21.608 1.00 96.25 437 ASP A C 1
ATOM 3423 O O . ASP A 1 437 ? 0.263 -7.274 -21.201 1.00 96.25 437 ASP A O 1
ATOM 3427 N N . VAL A 1 438 ? -0.354 -5.668 -22.632 1.00 96.81 438 VAL A N 1
ATOM 3428 C CA . VAL A 1 438 ? 0.954 -5.559 -23.285 1.00 96.81 438 VAL A CA 1
ATOM 3429 C C . VAL A 1 438 ? 1.873 -4.696 -22.427 1.00 96.81 438 VAL A C 1
ATOM 3431 O O . VAL A 1 438 ? 1.534 -3.564 -22.083 1.00 96.81 438 VAL A O 1
ATOM 3434 N N . TYR A 1 439 ? 3.056 -5.211 -22.093 1.00 97.81 439 TYR A N 1
ATOM 3435 C CA . TYR A 1 439 ? 4.075 -4.437 -21.386 1.00 97.81 439 TYR A CA 1
ATOM 3436 C C . TYR A 1 439 ? 4.764 -3.428 -22.318 1.00 97.81 439 TYR A C 1
ATOM 3438 O O . TYR A 1 439 ? 5.334 -3.814 -23.339 1.00 97.81 439 TYR A O 1
ATOM 3446 N N . ASP A 1 440 ? 4.753 -2.155 -21.909 1.00 97.00 440 ASP A N 1
ATOM 3447 C CA . ASP A 1 440 ? 5.285 -0.942 -22.558 1.00 97.00 440 ASP A CA 1
ATOM 3448 C C . ASP A 1 440 ? 5.889 -1.155 -23.954 1.00 97.00 440 ASP A C 1
ATOM 3450 O O . ASP A 1 440 ? 7.082 -1.464 -24.071 1.00 97.00 440 ASP A O 1
ATOM 3454 N N . SER A 1 441 ? 5.089 -0.943 -25.003 1.00 94.88 441 SER A N 1
ATOM 3455 C CA . SER A 1 441 ? 5.543 -0.971 -26.402 1.00 94.88 441 SER A CA 1
ATOM 3456 C C . SER A 1 441 ? 6.214 0.335 -26.842 1.00 94.88 441 SER A C 1
ATOM 3458 O O . SER A 1 441 ? 6.751 0.427 -27.948 1.00 94.88 441 SER A O 1
ATOM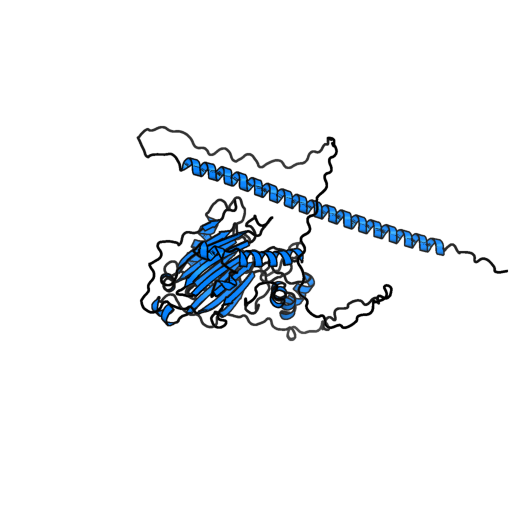 3460 N N . SER A 1 442 ? 6.250 1.360 -25.981 1.00 95.38 442 SER A N 1
ATOM 3461 C CA . SER A 1 442 ? 6.887 2.631 -26.321 1.00 95.38 442 SER A CA 1
ATOM 3462 C C . SER A 1 442 ? 8.394 2.475 -26.540 1.00 95.38 442 SER A C 1
ATOM 3464 O O . SER A 1 442 ? 9.034 1.537 -26.063 1.00 95.38 442 SER A O 1
ATOM 3466 N N . ALA A 1 443 ? 9.017 3.474 -27.170 1.00 93.69 443 ALA A N 1
ATOM 3467 C CA . ALA A 1 443 ? 10.468 3.513 -27.377 1.00 93.69 443 ALA A CA 1
ATOM 3468 C C . ALA A 1 443 ? 11.297 3.465 -26.074 1.00 93.69 443 ALA A C 1
ATOM 3470 O O . ALA A 1 443 ? 12.513 3.283 -26.122 1.00 93.69 443 ALA A O 1
ATOM 3471 N N . LYS A 1 444 ? 10.671 3.670 -24.904 1.00 92.06 444 LYS A N 1
ATOM 3472 C CA . LYS A 1 444 ? 11.352 3.574 -23.606 1.00 92.06 444 LYS A CA 1
ATOM 3473 C C . LYS A 1 444 ? 11.519 2.135 -23.135 1.00 92.06 444 LYS A C 1
ATOM 3475 O O . LYS A 1 444 ? 12.413 1.929 -22.315 1.00 92.06 444 LYS A O 1
ATOM 3480 N N . GLN A 1 445 ? 10.680 1.208 -23.612 1.00 93.19 445 GLN A N 1
ATOM 3481 C CA . GLN A 1 445 ? 10.735 -0.222 -23.300 1.00 93.19 445 GLN A CA 1
ATOM 3482 C C . GLN A 1 445 ? 11.003 -0.473 -21.810 1.00 93.19 445 GLN A C 1
ATOM 3484 O O . GLN A 1 445 ? 11.982 -1.122 -21.430 1.00 93.19 445 GLN A O 1
ATOM 3489 N N . ARG A 1 446 ? 10.181 0.127 -20.936 1.00 95.62 446 ARG A N 1
ATOM 3490 C CA . ARG A 1 446 ? 10.326 -0.046 -19.490 1.00 95.62 446 ARG A CA 1
ATOM 3491 C C . ARG A 1 446 ? 10.257 -1.532 -19.157 1.00 95.62 446 ARG A C 1
ATOM 3493 O O . ARG A 1 446 ? 9.482 -2.282 -19.744 1.00 95.62 446 ARG A O 1
ATOM 3500 N N . ILE A 1 447 ? 11.114 -1.931 -18.227 1.00 97.38 447 ILE A N 1
ATOM 3501 C CA . ILE A 1 447 ? 11.167 -3.296 -17.723 1.00 97.38 447 ILE A CA 1
ATOM 3502 C C . ILE A 1 447 ? 9.933 -3.544 -16.853 1.00 97.38 447 ILE A C 1
ATOM 3504 O O . ILE A 1 447 ? 9.688 -2.730 -15.952 1.00 97.38 447 ILE A O 1
ATOM 3508 N N . PRO A 1 448 ? 9.190 -4.638 -17.100 1.00 98.50 448 PRO A N 1
ATOM 3509 C CA . PRO A 1 448 ? 8.142 -5.092 -16.201 1.00 98.50 448 PRO A CA 1
ATOM 3510 C C . PRO A 1 448 ? 8.660 -5.209 -14.761 1.00 98.50 448 PRO A C 1
ATOM 3512 O O . PRO A 1 448 ? 9.758 -5.715 -14.535 1.00 98.50 448 PRO A O 1
ATOM 3515 N N . SER A 1 449 ? 7.945 -4.682 -13.772 1.00 98.69 449 SER A N 1
ATOM 3516 C CA . SER A 1 449 ? 8.357 -4.690 -12.363 1.00 98.69 449 SER A CA 1
ATOM 3517 C C . SER A 1 449 ? 7.165 -4.678 -11.405 1.00 98.69 449 SER A C 1
ATOM 3519 O O . SER A 1 449 ? 6.124 -4.109 -11.721 1.00 98.69 449 SER A O 1
ATOM 3521 N N . TRP A 1 450 ? 7.336 -5.289 -10.230 1.00 98.81 450 TRP A N 1
ATOM 3522 C CA . TRP A 1 450 ? 6.413 -5.159 -9.099 1.00 98.81 450 TRP A CA 1
ATOM 3523 C C . TRP A 1 450 ? 6.707 -3.857 -8.356 1.00 98.81 450 TRP A C 1
ATOM 3525 O O . TRP A 1 450 ? 7.459 -3.832 -7.380 1.00 98.81 450 TRP A O 1
ATOM 3535 N N . THR A 1 451 ? 6.169 -2.760 -8.881 1.00 98.81 451 THR A N 1
ATOM 3536 C CA . THR A 1 451 ? 6.340 -1.424 -8.299 1.00 98.81 451 THR A CA 1
ATOM 3537 C C . THR A 1 451 ? 5.367 -1.156 -7.159 1.00 98.81 451 THR A C 1
ATOM 3539 O O . THR A 1 451 ? 5.723 -0.451 -6.219 1.00 98.81 451 THR A O 1
ATOM 3542 N N . ASP A 1 452 ? 4.180 -1.753 -7.233 1.00 98.88 452 ASP A N 1
ATOM 3543 C CA . ASP A 1 452 ? 3.048 -1.538 -6.333 1.00 98.88 452 ASP A CA 1
ATOM 3544 C C . ASP A 1 452 ? 3.025 -2.670 -5.299 1.00 98.88 452 ASP A C 1
ATOM 3546 O O . ASP A 1 452 ? 2.939 -3.843 -5.669 1.00 98.88 452 ASP A O 1
ATOM 3550 N N . ARG A 1 453 ? 3.216 -2.345 -4.015 1.00 98.88 453 ARG A N 1
ATOM 3551 C CA . ARG A 1 453 ? 3.525 -3.336 -2.966 1.00 98.88 453 ARG A CA 1
ATOM 3552 C C . ARG A 1 453 ? 2.738 -3.062 -1.697 1.00 98.88 453 ARG A C 1
ATOM 3554 O O . ARG A 1 453 ? 2.469 -1.904 -1.392 1.00 98.88 453 ARG A O 1
ATOM 3561 N N . ILE A 1 454 ? 2.426 -4.111 -0.936 1.00 98.94 454 ILE A N 1
ATOM 3562 C CA . ILE A 1 454 ? 1.812 -4.011 0.393 1.00 98.94 454 ILE A CA 1
ATOM 3563 C C . ILE A 1 454 ? 2.611 -4.866 1.374 1.00 98.94 454 ILE A C 1
ATOM 3565 O O . ILE A 1 454 ? 2.695 -6.083 1.244 1.00 98.94 454 ILE A O 1
ATOM 3569 N N . LEU A 1 455 ? 3.184 -4.212 2.375 1.00 98.88 455 LEU A N 1
ATOM 3570 C CA . LEU A 1 455 ? 3.935 -4.807 3.467 1.00 98.88 455 LEU A CA 1
ATOM 3571 C C . LEU A 1 455 ? 3.201 -4.558 4.780 1.00 98.88 455 LEU A C 1
ATOM 3573 O O . LEU A 1 455 ? 2.452 -3.591 4.919 1.00 98.88 455 LEU A O 1
ATOM 3577 N N . PHE A 1 456 ? 3.443 -5.409 5.767 1.00 98.69 456 PHE A N 1
ATOM 3578 C CA . PHE A 1 456 ? 2.813 -5.289 7.075 1.00 98.69 456 PHE A CA 1
ATOM 3579 C C . PHE A 1 456 ? 3.782 -5.642 8.196 1.00 98.69 456 PHE A C 1
ATOM 3581 O O . PHE A 1 456 ? 4.711 -6.422 8.012 1.00 98.69 456 PHE A O 1
ATOM 3588 N N . MET A 1 457 ? 3.578 -5.061 9.369 1.00 96.81 457 MET A N 1
ATOM 3589 C CA . MET A 1 457 ? 4.369 -5.337 10.562 1.00 96.81 457 MET A CA 1
ATOM 3590 C C . MET A 1 457 ? 3.454 -5.357 11.777 1.00 96.81 457 MET A C 1
ATOM 3592 O O . MET A 1 457 ? 2.503 -4.579 11.872 1.00 96.81 457 MET A O 1
ATOM 3596 N N . SER A 1 458 ? 3.757 -6.256 12.705 1.00 95.94 458 SER A N 1
ATOM 3597 C CA . SER A 1 458 ? 3.132 -6.284 14.015 1.00 95.94 458 SER A CA 1
ATOM 3598 C C . SER A 1 458 ? 4.172 -6.572 15.087 1.00 95.94 458 SER A C 1
ATOM 3600 O O . SER A 1 458 ? 5.087 -7.369 14.876 1.00 95.94 458 SER A O 1
ATOM 3602 N N . ARG A 1 459 ? 3.997 -5.952 16.257 1.00 90.44 459 ARG A N 1
ATOM 3603 C CA . ARG A 1 459 ? 4.785 -6.268 17.460 1.00 90.44 459 ARG A CA 1
ATOM 3604 C C . ARG A 1 459 ? 4.492 -7.669 17.997 1.00 90.44 459 ARG A C 1
ATOM 3606 O O . ARG A 1 459 ? 5.360 -8.276 18.614 1.00 90.44 459 ARG A O 1
ATOM 3613 N N . ASP A 1 460 ? 3.283 -8.164 17.743 1.00 91.56 460 ASP A N 1
ATOM 3614 C CA . ASP A 1 460 ? 2.891 -9.557 17.940 1.00 91.56 460 ASP A CA 1
ATOM 3615 C C . ASP A 1 460 ? 2.838 -10.251 16.566 1.00 91.56 460 ASP A C 1
ATOM 3617 O O . ASP A 1 460 ? 1.934 -9.953 15.777 1.00 91.56 460 ASP A O 1
ATOM 3621 N N . PRO A 1 461 ? 3.775 -11.162 16.250 1.00 87.31 461 PRO A N 1
ATOM 3622 C CA . PRO A 1 461 ? 3.822 -11.840 14.956 1.00 87.31 461 PRO A CA 1
ATOM 3623 C C . PRO A 1 461 ? 2.553 -12.625 14.597 1.00 87.31 461 PRO A C 1
ATOM 3625 O O . PRO A 1 461 ? 2.320 -12.860 13.415 1.00 87.31 461 PRO A O 1
ATOM 3628 N N . SER A 1 462 ? 1.744 -13.026 15.584 1.00 92.88 462 SER A N 1
ATOM 3629 C CA . SER A 1 462 ? 0.508 -13.791 15.372 1.00 92.88 462 SER A CA 1
ATOM 3630 C C . SER A 1 462 ? -0.718 -12.918 15.087 1.00 92.88 462 SER A C 1
ATOM 3632 O O . SER A 1 462 ? -1.757 -13.417 14.662 1.00 92.88 462 SER A O 1
ATOM 3634 N N . ALA A 1 463 ? -0.596 -11.605 15.282 1.00 97.00 463 ALA A N 1
ATOM 3635 C CA . ALA A 1 463 ? -1.732 -10.697 15.268 1.00 97.00 463 ALA A CA 1
ATOM 3636 C C . ALA A 1 463 ? -2.213 -10.263 13.880 1.00 97.00 463 ALA A C 1
ATOM 3638 O O . ALA A 1 463 ? -3.265 -9.634 13.785 1.00 97.00 463 ALA A O 1
ATOM 3639 N N . ILE A 1 464 ? -1.445 -10.530 12.821 1.00 98.19 464 ILE A N 1
ATOM 3640 C CA . ILE A 1 464 ? -1.832 -10.227 11.439 1.00 98.19 464 ILE A CA 1
ATOM 3641 C C . ILE A 1 464 ? -1.775 -11.521 10.637 1.00 98.19 464 ILE A C 1
ATOM 3643 O O . ILE A 1 464 ? -0.698 -12.077 10.423 1.00 98.19 464 ILE A O 1
ATOM 3647 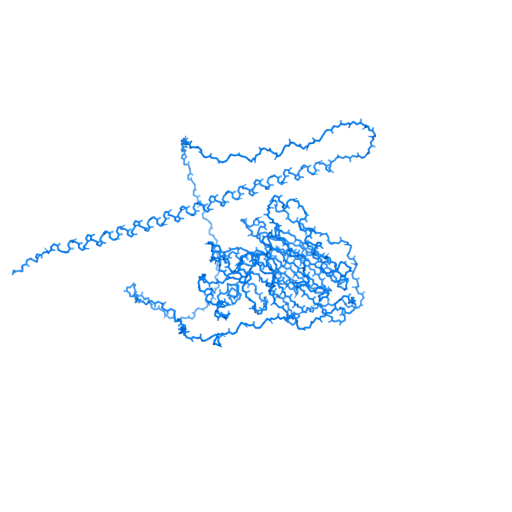N N . HIS A 1 465 ? -2.930 -11.964 10.154 1.00 97.31 465 HIS A N 1
ATOM 3648 C CA . HIS A 1 465 ? -3.047 -13.100 9.252 1.00 97.31 465 HIS A CA 1
ATOM 3649 C C . HIS A 1 465 ? -3.423 -12.614 7.851 1.00 97.31 465 HIS A C 1
ATOM 3651 O O . HIS A 1 465 ? -4.487 -12.029 7.664 1.00 97.31 465 HIS A O 1
ATOM 3657 N N . LEU A 1 466 ? -2.543 -12.833 6.872 1.00 97.75 466 LEU A N 1
ATOM 3658 C CA . LEU A 1 466 ? -2.764 -12.476 5.469 1.00 97.75 466 LEU A CA 1
ATOM 3659 C C . LEU A 1 466 ? -3.607 -13.554 4.773 1.00 97.75 466 LEU A C 1
ATOM 3661 O O . LEU A 1 466 ? -3.169 -14.695 4.666 1.00 97.75 466 LEU A O 1
ATOM 3665 N N . HIS A 1 467 ? -4.763 -13.164 4.241 1.00 96.69 467 HIS A N 1
ATOM 3666 C CA . HIS A 1 467 ? -5.677 -14.041 3.497 1.00 96.69 467 HIS A CA 1
ATOM 3667 C C . HIS A 1 467 ? -5.537 -13.921 1.983 1.00 96.69 467 HIS A C 1
ATOM 3669 O O . HIS A 1 467 ? -5.681 -14.906 1.269 1.00 96.69 467 HIS A O 1
ATOM 3675 N N . ALA A 1 468 ? -5.293 -12.708 1.486 1.00 97.62 468 ALA A N 1
ATOM 3676 C CA . ALA A 1 468 ? -5.216 -12.440 0.055 1.00 97.62 468 ALA A CA 1
ATOM 3677 C C . ALA A 1 468 ? -4.137 -11.403 -0.252 1.00 97.62 468 ALA A C 1
ATOM 3679 O O . ALA A 1 468 ? -4.008 -10.439 0.502 1.00 97.62 468 ALA A O 1
ATOM 3680 N N . TYR A 1 469 ? -3.402 -11.574 -1.352 1.00 98.31 469 TYR A N 1
ATOM 3681 C CA . TYR A 1 469 ? -2.482 -10.574 -1.905 1.00 98.31 469 TYR A CA 1
ATOM 3682 C C . TYR A 1 469 ? -2.523 -10.640 -3.433 1.00 98.31 469 TYR A C 1
ATOM 3684 O O . TYR A 1 469 ? -1.970 -11.548 -4.050 1.00 98.31 469 TYR A O 1
ATOM 3692 N N . GLU A 1 470 ? -3.242 -9.699 -4.036 1.00 96.44 470 GLU A N 1
ATOM 3693 C CA . GLU A 1 470 ? -3.788 -9.831 -5.386 1.00 96.44 470 GLU A CA 1
ATOM 3694 C C . GLU A 1 470 ? -3.474 -8.594 -6.235 1.00 96.44 470 GLU A C 1
ATOM 3696 O O . GLU A 1 470 ? -3.472 -7.468 -5.737 1.00 96.44 470 GLU A O 1
ATOM 3701 N N . SER A 1 471 ? -3.268 -8.808 -7.537 1.00 97.31 471 SER A N 1
ATOM 3702 C CA . SER A 1 471 ? -3.261 -7.749 -8.551 1.00 97.31 471 SER A CA 1
ATOM 3703 C C . SER A 1 471 ? -4.533 -7.837 -9.390 1.00 97.31 471 SER A C 1
ATOM 3705 O O . SER A 1 471 ? -4.887 -8.907 -9.887 1.00 97.31 471 SER A O 1
ATOM 3707 N N . HIS A 1 472 ? -5.203 -6.705 -9.586 1.00 96.56 472 HIS A N 1
ATOM 3708 C CA . HIS A 1 472 ? -6.475 -6.607 -10.302 1.00 96.56 472 HIS A CA 1
ATOM 3709 C C . HIS A 1 472 ? -6.235 -6.363 -11.793 1.00 96.56 472 HIS A C 1
ATOM 3711 O O . HIS A 1 472 ? -6.386 -5.250 -12.300 1.00 96.56 472 HIS A O 1
ATOM 3717 N N . MET A 1 473 ? -5.822 -7.418 -12.500 1.00 94.00 473 MET A N 1
ATOM 3718 C CA . MET A 1 473 ? -5.411 -7.359 -13.913 1.00 94.00 473 MET A CA 1
ATOM 3719 C C . MET A 1 473 ? -6.514 -6.880 -14.871 1.00 94.00 473 MET A C 1
ATOM 3721 O O . MET A 1 473 ? -6.200 -6.300 -15.913 1.00 94.00 473 MET A O 1
ATOM 3725 N N . ASP A 1 474 ? -7.784 -7.061 -14.505 1.00 94.25 474 ASP A N 1
ATOM 3726 C CA . ASP A 1 474 ? -8.939 -6.630 -15.301 1.00 94.25 474 ASP A CA 1
ATOM 3727 C C . ASP A 1 474 ? -9.144 -5.106 -15.301 1.00 94.25 474 ASP A C 1
ATOM 3729 O O . ASP A 1 474 ? -9.793 -4.561 -16.197 1.00 94.25 474 ASP A O 1
ATOM 3733 N N . ILE A 1 475 ? -8.529 -4.384 -14.358 1.00 95.12 475 ILE A N 1
ATOM 3734 C CA . ILE A 1 475 ? -8.580 -2.921 -14.292 1.00 95.12 475 ILE A CA 1
ATOM 3735 C C . ILE A 1 475 ? -7.416 -2.336 -15.104 1.00 95.12 475 ILE A C 1
ATOM 3737 O O . ILE A 1 475 ? -6.278 -2.260 -14.646 1.00 95.12 475 ILE A O 1
ATOM 3741 N N . LYS A 1 476 ? -7.713 -1.890 -16.332 1.00 95.75 476 LYS A N 1
ATOM 3742 C CA . LYS A 1 476 ? -6.702 -1.504 -17.346 1.00 95.75 476 LYS A CA 1
ATOM 3743 C C . LYS A 1 476 ? -6.664 -0.006 -17.668 1.00 95.75 476 LYS A C 1
ATOM 3745 O O . LYS A 1 476 ? -6.109 0.391 -18.695 1.00 95.75 476 LYS A O 1
ATOM 3750 N N . THR A 1 477 ? -7.280 0.836 -16.834 1.00 92.50 477 THR A N 1
ATOM 3751 C CA . THR A 1 477 ? -7.339 2.290 -17.074 1.00 92.50 477 THR A CA 1
ATOM 3752 C C . THR A 1 477 ? -5.969 2.957 -16.935 1.00 92.50 477 THR A C 1
ATOM 3754 O O . THR A 1 477 ? -5.680 3.891 -17.681 1.00 92.50 477 THR A O 1
ATOM 3757 N N . SER A 1 478 ? -5.116 2.457 -16.037 1.00 95.06 478 SER A N 1
ATOM 3758 C CA . SER A 1 478 ? -3.744 2.926 -15.793 1.00 95.06 478 SER A CA 1
ATOM 3759 C C . SER A 1 478 ? -2.695 2.014 -16.453 1.00 95.06 478 SER A C 1
ATOM 3761 O O . SER A 1 478 ? -2.977 0.873 -16.830 1.00 95.06 478 SER A O 1
ATOM 3763 N N . ASP A 1 479 ? -1.459 2.509 -16.585 1.00 96.81 479 ASP A N 1
ATOM 3764 C CA . ASP A 1 479 ? -0.289 1.678 -16.903 1.00 96.81 479 ASP A CA 1
ATOM 3765 C C . ASP A 1 479 ? 0.216 0.856 -15.706 1.00 96.81 479 ASP A C 1
ATOM 3767 O O . ASP A 1 479 ? 1.128 0.042 -15.877 1.00 96.81 479 ASP A O 1
ATOM 3771 N N . HIS A 1 480 ? -0.386 1.051 -14.532 1.00 98.19 480 HIS A N 1
ATOM 3772 C CA . HIS A 1 480 ? -0.272 0.189 -13.362 1.00 98.19 480 HIS A CA 1
ATOM 3773 C C . HIS A 1 480 ? -1.550 -0.629 -13.150 1.00 98.19 480 HIS A C 1
ATOM 3775 O O . HIS A 1 480 ? -2.656 -0.175 -13.462 1.00 98.19 480 HIS A O 1
ATOM 3781 N N . ARG A 1 481 ? -1.404 -1.823 -12.572 1.00 97.75 481 ARG A N 1
ATOM 3782 C CA . ARG A 1 481 ? -2.530 -2.630 -12.081 1.00 97.75 481 ARG A CA 1
ATOM 3783 C C . ARG A 1 481 ? -2.710 -2.425 -10.574 1.00 97.75 481 ARG A C 1
ATOM 3785 O O . ARG A 1 481 ? -1.700 -2.442 -9.870 1.00 97.75 481 ARG A O 1
ATOM 3792 N N . PRO A 1 482 ? -3.945 -2.210 -10.078 1.00 98.25 482 PRO A N 1
ATOM 3793 C CA . PRO A 1 482 ? -4.194 -2.081 -8.645 1.00 98.25 482 PRO A CA 1
ATOM 3794 C C . PRO A 1 482 ? -3.734 -3.328 -7.896 1.00 98.25 482 PRO A C 1
ATOM 3796 O O . PRO A 1 482 ? -3.931 -4.442 -8.383 1.00 98.25 482 PRO A O 1
ATOM 3799 N N . VAL A 1 483 ? -3.196 -3.140 -6.696 1.00 98.75 483 VAL A N 1
ATOM 3800 C CA . VAL A 1 483 ? -2.816 -4.233 -5.797 1.00 98.75 483 VAL A CA 1
ATOM 3801 C C . VAL A 1 483 ? -3.621 -4.123 -4.513 1.00 98.75 483 VAL A C 1
ATOM 3803 O O . VAL A 1 483 ? -3.760 -3.031 -3.963 1.00 98.75 483 VAL A O 1
ATOM 3806 N N . SER A 1 484 ? -4.139 -5.248 -4.023 1.00 98.62 484 SER A N 1
ATOM 3807 C CA . SER A 1 484 ? -4.845 -5.318 -2.745 1.00 98.62 484 SER A CA 1
ATOM 3808 C C . SER A 1 484 ? -4.330 -6.441 -1.861 1.00 98.62 484 SER A C 1
ATOM 3810 O O . SER A 1 484 ? -3.917 -7.487 -2.358 1.00 98.62 484 SER A O 1
ATOM 3812 N N . ALA A 1 485 ? -4.434 -6.261 -0.550 1.00 98.62 485 ALA A N 1
ATOM 3813 C CA . ALA A 1 485 ? -4.223 -7.321 0.420 1.00 98.62 485 ALA A CA 1
ATOM 3814 C C . ALA A 1 485 ? -5.326 -7.326 1.481 1.00 98.62 485 ALA A C 1
ATOM 3816 O O . ALA A 1 485 ? -5.800 -6.263 1.887 1.00 98.62 485 ALA A O 1
ATOM 3817 N N . ILE A 1 486 ? -5.727 -8.519 1.921 1.00 98.38 486 ILE A N 1
ATOM 3818 C CA . ILE A 1 486 ? -6.767 -8.715 2.938 1.00 98.38 486 ILE A CA 1
ATOM 3819 C C . ILE A 1 486 ? -6.165 -9.430 4.139 1.00 98.38 486 ILE A C 1
ATOM 3821 O O . ILE A 1 486 ? -5.500 -10.455 3.987 1.00 98.38 486 ILE A O 1
ATOM 3825 N N . PHE A 1 487 ? -6.440 -8.901 5.327 1.00 98.25 487 PHE A N 1
ATOM 3826 C CA . PHE A 1 487 ? -5.897 -9.379 6.589 1.00 98.25 487 PHE A CA 1
ATOM 3827 C C . PHE A 1 487 ? -6.997 -9.573 7.622 1.00 98.25 487 PHE A C 1
ATOM 3829 O O . PHE A 1 487 ? -7.883 -8.728 7.720 1.00 98.25 487 PHE A O 1
ATOM 3836 N N . ASP A 1 488 ? -6.890 -10.605 8.452 1.00 97.62 488 ASP A N 1
ATOM 3837 C CA . ASP A 1 488 ? -7.518 -10.588 9.774 1.00 97.62 488 ASP A CA 1
ATOM 3838 C C . ASP A 1 488 ? -6.492 -10.082 10.793 1.00 97.62 488 ASP A C 1
ATOM 3840 O O . ASP A 1 488 ? -5.337 -10.515 10.802 1.00 97.62 488 ASP A O 1
ATOM 3844 N N . VAL A 1 489 ? -6.903 -9.112 11.612 1.00 98.50 489 VAL A N 1
ATOM 3845 C CA . VAL A 1 489 ? -6.015 -8.367 12.505 1.00 98.50 489 VAL A CA 1
ATOM 3846 C C . VAL A 1 489 ? -6.592 -8.334 13.909 1.00 98.50 489 VAL A C 1
ATOM 3848 O O . VAL A 1 489 ? -7.692 -7.818 14.117 1.00 98.50 489 VAL A O 1
ATOM 3851 N N . THR A 1 490 ? -5.851 -8.862 14.880 1.00 98.06 490 THR A N 1
ATOM 3852 C CA . THR A 1 490 ? -6.259 -8.828 16.288 1.00 98.06 490 THR A CA 1
ATOM 3853 C C . THR A 1 490 ? -6.005 -7.456 16.901 1.00 98.06 490 THR A C 1
ATOM 3855 O O . THR A 1 490 ? -5.015 -6.778 16.579 1.00 98.06 490 THR A O 1
ATOM 3858 N N . PHE A 1 491 ? -6.897 -7.057 17.804 1.00 96.62 491 PHE A N 1
ATOM 3859 C CA . PHE A 1 491 ? -6.774 -5.838 18.593 1.00 96.62 491 PHE A CA 1
ATOM 3860 C C . PHE A 1 491 ? -7.254 -6.084 20.026 1.00 96.62 491 PHE A C 1
ATOM 3862 O O . PHE A 1 491 ? -8.108 -6.931 20.275 1.00 96.62 491 PHE A O 1
ATOM 3869 N N . ASP A 1 492 ? -6.721 -5.304 20.955 1.00 93.88 492 ASP A N 1
ATOM 3870 C CA . ASP A 1 492 ? -7.083 -5.355 22.364 1.00 93.88 492 ASP A CA 1
ATOM 3871 C C . ASP A 1 492 ? -8.234 -4.374 22.615 1.00 93.88 492 ASP A C 1
ATOM 3873 O O . ASP A 1 492 ? -8.077 -3.161 22.433 1.00 93.88 492 ASP A O 1
ATOM 3877 N N . SER A 1 493 ? -9.399 -4.865 23.038 1.00 85.44 493 SER A N 1
ATOM 3878 C CA . SER A 1 493 ? -10.520 -4.004 23.427 1.00 85.44 493 SER A CA 1
ATOM 3879 C C . SER A 1 493 ? -10.249 -3.277 24.754 1.00 85.44 493 SER A C 1
ATOM 3881 O O . SER A 1 493 ? -9.305 -3.574 25.491 1.00 85.44 493 SER A O 1
ATOM 3883 N N . TYR A 1 494 ? -11.070 -2.276 25.074 1.00 78.12 494 TYR A N 1
ATOM 3884 C CA . TYR A 1 494 ? -11.145 -1.761 26.443 1.00 78.12 494 TYR A CA 1
ATOM 3885 C C . TYR A 1 494 ? -11.934 -2.768 27.301 1.00 78.12 494 TYR A C 1
ATOM 3887 O O . TYR A 1 494 ? -12.940 -3.282 26.821 1.00 78.12 494 TYR A O 1
ATOM 3895 N N . ASP A 1 495 ? -11.507 -3.053 28.537 1.00 58.41 495 ASP A N 1
ATOM 3896 C CA . ASP A 1 495 ? -12.312 -3.860 29.473 1.00 58.41 495 ASP A CA 1
ATOM 3897 C C . ASP A 1 495 ? -13.666 -3.181 29.759 1.00 58.41 495 ASP A C 1
ATOM 3899 O O . ASP A 1 495 ? -13.741 -1.946 29.835 1.00 58.41 495 ASP A O 1
ATOM 3903 N N . ASP A 1 496 ? -14.707 -4.008 29.922 1.00 49.00 496 ASP A N 1
ATOM 3904 C CA . ASP A 1 496 ? -16.124 -3.680 30.149 1.00 49.00 496 ASP A CA 1
ATOM 3905 C C . ASP A 1 496 ? -16.361 -2.418 31.007 1.00 49.00 496 ASP A C 1
ATOM 3907 O O . ASP A 1 496 ? -16.475 -2.479 32.232 1.00 49.00 496 ASP A O 1
ATOM 3911 N N . GLY A 1 497 ? -16.500 -1.250 30.364 1.00 45.34 497 GLY A N 1
ATOM 3912 C CA . GLY A 1 497 ? -17.099 -0.068 31.002 1.00 45.34 497 GLY A CA 1
ATOM 3913 C C . GLY A 1 497 ? -16.385 1.274 30.845 1.00 45.34 497 GLY A C 1
ATOM 3914 O O . GLY A 1 497 ? -16.908 2.277 31.328 1.00 45.34 497 GLY A O 1
ATOM 3915 N N . LYS A 1 498 ? -15.240 1.364 30.156 1.00 43.62 498 LYS A N 1
ATOM 3916 C CA . LYS A 1 498 ? -14.650 2.669 29.784 1.00 43.62 498 LYS A CA 1
ATOM 3917 C C . LYS A 1 498 ? -14.901 2.986 28.312 1.00 43.62 498 LYS A C 1
ATOM 3919 O O . LYS A 1 498 ? -13.987 2.941 27.495 1.00 43.62 498 LYS A O 1
ATOM 3924 N N . GLN A 1 499 ? -16.150 3.318 27.982 1.00 45.56 499 GLN A N 1
ATOM 3925 C CA . GLN A 1 499 ? -16.445 4.031 26.738 1.00 45.56 499 GLN A CA 1
ATOM 3926 C C . GLN A 1 499 ? -15.788 5.412 26.829 1.00 45.56 499 GLN A C 1
ATOM 3928 O O . GLN A 1 499 ? -16.184 6.237 27.652 1.00 45.56 499 GLN A O 1
ATOM 3933 N N . ASN A 1 500 ? -14.751 5.653 26.028 1.00 49.34 500 ASN A N 1
ATOM 3934 C CA . ASN A 1 500 ? -14.232 7.004 25.868 1.00 49.34 500 ASN A CA 1
ATOM 3935 C C . ASN A 1 500 ? -15.205 7.804 24.997 1.00 49.34 500 ASN A C 1
ATOM 3937 O O . ASN A 1 500 ? -15.794 7.281 24.054 1.00 49.34 500 ASN A O 1
ATOM 3941 N N . THR A 1 501 ? -15.368 9.073 25.360 1.00 43.50 501 THR A N 1
ATOM 3942 C CA . THR A 1 501 ? -16.218 10.078 24.715 1.00 43.50 501 THR A CA 1
ATOM 3943 C C . THR A 1 501 ? -16.218 9.969 23.194 1.00 43.50 501 THR A C 1
ATOM 3945 O O . THR A 1 501 ? -15.164 10.043 22.564 1.00 43.50 501 THR A O 1
ATOM 3948 N N . THR A 1 502 ? -17.421 9.858 22.627 1.00 42.28 502 THR A N 1
ATOM 3949 C CA . THR A 1 502 ? -17.720 9.971 21.199 1.00 42.28 502 THR A CA 1
ATOM 3950 C C . THR A 1 502 ? -16.932 11.127 20.588 1.00 42.28 502 THR A C 1
ATOM 3952 O O . THR A 1 502 ? -17.099 12.278 20.997 1.00 42.28 502 THR A O 1
ATOM 3955 N N . ILE A 1 503 ? -16.058 10.827 19.625 1.00 51.62 503 ILE A N 1
ATOM 3956 C CA . ILE A 1 503 ? -15.319 11.855 18.893 1.00 51.62 503 ILE A CA 1
ATOM 3957 C C . ILE A 1 503 ? -16.334 12.698 18.113 1.00 51.62 503 ILE A C 1
ATOM 3959 O O . ILE A 1 503 ? -17.025 12.198 17.225 1.00 51.62 503 ILE A O 1
ATOM 3963 N N . SER A 1 504 ? -16.429 13.981 18.464 1.00 41.00 504 SER A N 1
ATOM 3964 C CA . SER A 1 504 ? -17.063 15.001 17.632 1.00 41.00 504 SER A CA 1
ATOM 3965 C C . SER A 1 504 ? -16.342 15.076 16.286 1.00 41.00 504 SER A C 1
ATOM 3967 O O . SER A 1 504 ? -15.130 14.919 16.237 1.00 41.00 504 SER A O 1
ATOM 3969 N N . ASP A 1 505 ? -17.095 15.292 15.208 1.00 43.19 505 ASP A N 1
ATOM 3970 C CA . ASP A 1 505 ? -16.700 15.223 13.793 1.00 43.19 505 ASP A CA 1
ATOM 3971 C C . ASP A 1 505 ? -15.242 15.641 13.470 1.00 43.19 505 ASP A C 1
ATOM 3973 O O . ASP A 1 505 ? -14.940 16.773 13.078 1.00 43.19 505 ASP A O 1
ATOM 3977 N N . GLN A 1 506 ? -14.317 14.689 13.629 1.00 45.03 506 GLN A N 1
ATOM 3978 C CA . GLN A 1 506 ? -12.917 14.798 13.225 1.00 45.03 506 GLN A CA 1
ATOM 3979 C C . GLN A 1 506 ? -12.707 14.270 11.801 1.00 45.03 506 GLN A C 1
ATOM 3981 O O . GLN A 1 506 ? -11.566 14.211 11.364 1.00 45.03 506 GLN A O 1
ATOM 3986 N N . THR A 1 507 ? -13.758 13.942 11.036 1.00 53.75 507 THR A N 1
ATOM 3987 C CA . THR A 1 507 ? -13.659 13.326 9.692 1.00 53.75 507 THR A CA 1
ATOM 3988 C C . THR A 1 507 ? -13.176 14.281 8.587 1.00 53.75 507 THR A C 1
ATOM 3990 O O . THR A 1 507 ? -13.142 13.931 7.403 1.00 53.75 507 THR A O 1
ATOM 3993 N N . LYS A 1 508 ? -12.774 15.505 8.958 1.00 51.84 508 LYS A N 1
ATOM 3994 C CA . LYS A 1 508 ? -12.307 16.540 8.032 1.00 51.84 508 LYS A CA 1
ATOM 3995 C C . LYS A 1 508 ? -11.096 16.051 7.229 1.00 51.84 508 LYS A C 1
ATOM 3997 O O . LYS A 1 508 ? -10.102 15.580 7.784 1.00 51.84 508 LYS A O 1
ATOM 4002 N N . SER A 1 509 ? -11.209 16.177 5.909 1.00 55.81 509 SER A N 1
ATOM 4003 C CA . SER A 1 509 ? -10.145 15.888 4.947 1.00 55.81 509 SER A CA 1
ATOM 4004 C C . SER A 1 509 ? -9.052 16.950 5.008 1.00 55.81 509 SER A C 1
ATOM 4006 O O . SER A 1 509 ? -9.352 18.146 4.980 1.00 55.81 509 SER A O 1
ATOM 4008 N N . GLU A 1 510 ? -7.794 16.517 5.013 1.00 60.25 510 GLU A N 1
ATOM 4009 C CA . GLU A 1 510 ? -6.631 17.405 4.978 1.00 60.25 510 GLU A CA 1
ATOM 4010 C C . GLU A 1 510 ? -5.920 17.311 3.623 1.00 60.25 510 GLU A C 1
ATOM 4012 O O . GLU A 1 510 ? -5.676 16.232 3.077 1.00 60.25 510 GLU A O 1
ATOM 4017 N N . VAL A 1 511 ? -5.584 18.467 3.049 1.00 54.81 511 VAL A N 1
ATOM 4018 C CA . VAL A 1 511 ? -4.808 18.552 1.809 1.00 54.81 511 VAL A CA 1
ATOM 4019 C C . VAL A 1 511 ? -3.582 19.407 2.080 1.00 54.81 511 VAL A C 1
ATOM 4021 O O . VAL A 1 511 ? -3.698 20.618 2.250 1.00 54.81 511 VAL A O 1
ATOM 4024 N N . CYS A 1 512 ? -2.402 18.790 2.073 1.00 46.00 512 CYS A N 1
ATOM 4025 C CA . CYS A 1 512 ? -1.154 19.528 2.185 1.00 46.00 512 CYS A CA 1
ATOM 4026 C C . CYS A 1 512 ? -0.790 20.143 0.824 1.00 46.00 512 CYS A C 1
ATOM 4028 O O . CYS A 1 512 ? -0.504 19.440 -0.156 1.00 46.00 512 CYS A O 1
ATOM 4030 N N . THR A 1 513 ? -0.804 21.475 0.749 1.00 41.00 513 THR A N 1
ATOM 4031 C CA . THR A 1 513 ? -0.142 22.227 -0.323 1.00 41.00 513 THR A CA 1
ATOM 4032 C C . THR A 1 513 ? 1.253 22.590 0.159 1.00 41.00 513 THR A C 1
ATOM 4034 O O . THR A 1 513 ? 1.388 23.382 1.089 1.00 41.00 513 THR A O 1
ATOM 4037 N N . VAL A 1 514 ? 2.291 22.010 -0.445 1.00 34.91 514 VAL A N 1
ATOM 4038 C CA . VAL A 1 514 ? 3.669 22.327 -0.054 1.00 34.91 514 VAL A CA 1
ATOM 4039 C C . VAL A 1 514 ? 3.973 23.795 -0.384 1.00 34.91 514 VAL A C 1
ATOM 4041 O O . VAL A 1 514 ? 3.841 24.193 -1.546 1.00 34.91 514 VAL A O 1
ATOM 4044 N N . GLN A 1 515 ? 4.320 24.580 0.645 1.00 29.80 515 GLN A N 1
ATOM 4045 C CA . GLN A 1 515 ? 4.557 26.031 0.579 1.00 29.80 515 GLN A CA 1
ATOM 4046 C C . GLN A 1 515 ? 5.688 26.434 -0.370 1.00 29.80 515 GLN A C 1
ATOM 4048 O O . GLN A 1 515 ? 6.718 25.728 -0.441 1.00 29.80 515 GLN A O 1
#

Organism: Achlya hypogyna (NCBI:txid1202772)

Radius of gyration: 30.64 Å; chains: 1; bounding box: 111×80×78 Å

Sequence (515 aa):
MANPRKVTPMDESMDEATSEVRRKKRTDEALRRKKEERKSAARKRKHDKQTAAATKIQSLVRGAQTRVYISNSVAPEPQDEVSEEPSVVGELAHIADEEKPRGLSAHWTTPAHRRRDPSFVSASFRGYVVRKNKVAIAPADPDELPDDEVTAAAAPTDDNATPEDQPAWPEPLSLSEAIDVSHGTTEAVIAKGSVRVLVVTWNLQAQKPPADLAGLLRPGSCHIYAIGTEECVQTIAKSVLFQCKKEWEEHIRNALGPSDYIKLRSHALTAMHNMVFVHKSVLPLVSDLQSDAIATGLGNQLGNKGGVGIGFRLGRTRFAFVNCHFEAHQSAAALARRNTNFHRINTELLLLPSESEAKSQGRISEVFDRVFWSGDLNYRIDGTRRMIDTLLQRNLHNVLLANDQLTKERKANRVFENFQEGPLTFRPTYKFDKGCDVYDSSAKQRIPSWTDRILFMSRDPSAIHLHAYESHMDIKTSDHRPVSAIFDVTFDSYDDGKQNTTISDQTKSEVCTVQ

Secondary structure (DSS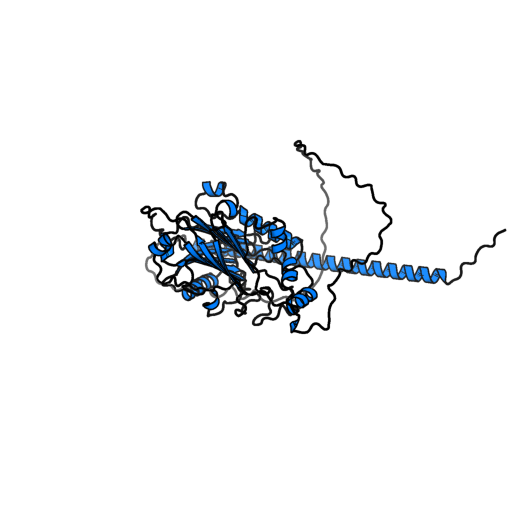P, 8-state):
-PPPPPPPTHHHHHHHHHHHHHHHHHHHHHHHHHHHHHHHHHHHHHHHHHHHHHHHHHHHHHHHHHHHHHHTS-----------------SSS-----------------------PPPP----------PPPP---PPPPTT----------PPP--TT--GGGSPPPPPPB---S----TT--HHHHHHHTEEEEEEEEEE-TTPPPPS--HHHH-TTS-SEEEEEEES--S-TTTTTSTHHHHHHHHHHHHHH-TTTEEEEEEEEETTEEEEEEEETTTGGGEEEEEEEEEE-SGGGT-TTSEEEEEEEEETTEEEEEEEEEPPPSSSHHHHHHHHHHHHHHHHH---SS-HHHHTT---HHHH-SEEEEEEE----B-S-HHHHHHHHHTT-HHHHHHHBHHHHHHHTTSSSTT-EE----S---B-BPTTSS-B--STT-PPPB--EEEEEEESSTTSEEEEEEEE-TT--SSSS--EEEEEEEE-PPPPTT-------S----EEE---

Foldseek 3Di:
DDDDDDDDPPVVVVVVVVVVVVVVVVVVVVVVVVVVVVVVVVVVVVVVVVVVVVVVLVVVVVVVVVVVVVVVPDDDDDDDDDDDDDDPPDPDPPDDDDDDDDDDDDDDDDDDDDDDDDDDDDDDDDDDDDDDDDDDDDDDDDPDDDPDDPPPPDDPPPVVDDPVNFDDQFDFLDFPDFDFCQPPALVNCQVVLWWKEKEKEEELLCFDFDLACCVPQVARRTFKYKYKYAQNHDDPVCLVPPPSVVVVVVSVCVNNDVVFKDWQAKEDQRRIIITMIGGPNQQLQKAQWFKDWFQLPDVSQHSNWTKIKIWIDRANAIEIEIETAAQADADPVSLVRLLVRQVCNQAQTQHGDDPVCSVVVGGPQVNGQKYKYWYLSRWFQDDDLVVLVVCVVSSVVVNSLVRTSVNVCVVVVSHDPQKDFDDPSDWQFDAADAPDPHHDPDPVSDHRGNRTGMIMHGPDPVFKDKRGWDWQRVGRHHSGTMIMTMIIGGHNHDPPDPRDDNDDPPHDYYYDDRD

InterPro domains:
  IPR000300 Inositol polyphosphate-related phosphatase [PF22669] (200-485)
  IPR000300 Inositol polyphosphate-related phosphatase [SM00128] (193-495)
  IPR036691 Endonuclease/exonuclease/phosphatase superfamily [G3DSA:3.60.10.10] (175-514)
  IPR036691 Endonuclease/exonuclease/phosphatase superfamily [SSF56219] (192-493)
  IPR046985 Inositol 5-phosphatase [PTHR11200] (193-505)